Protein AF-A0A078AK17-F1 (afdb_monomer_lite)

Secondary structure (DSSP, 8-state):
---------------------------PPPP----S----------------------------PPPP--------B-TTSPBP-------PPPTTEEEEETTTEEEEETT-----------------------HHHHHHHHHHHHHHHHHHHHHHHHHHHHHHHHHHHHHHHHHHTT------TT-SSEEEEEEEEE-TTT--EEEEEEEEEETBEEETTT--EES---TTEEEEEEE-GGG-EEEEEEEEPPTTEEEEEETTEEEEE-TTEEEETTTTEEEEP-SEEEEEEEE------TT----SSSSS-BSSHHHHHHHHHHHHTTSSEEEEEEEE-TTS-EE--S--TT----SEE-TT-TTEEEEEEETTS--EEEE--TT-------SSEEEE-SEEEE-------GGG-

Sequence (417 aa):
MNQQEQYFQLEDTWIGYYWEMSQQKINRYRWEINLQHSRICIEKKNQVKSMSTSTLNEMIVSNATPVFFQKKIECEKCENGLFLLKENHTLDCGILCTNCDSDLGCQSCYGEASNNGWSANPNLNVQNVRPPIQLTAFNVMIQLIKNLLQLEIQTILATLNRIFAQKQDQSISVILASMECEQKNGAQIKTLRCSFEIDQQSLTITQKNITSCLGGFVNLITGNCVSNCGIGKFGNITLGFNGMIEQTLCLDCDSTCFECSSKYQCLSCKRGFYLDLQTKTCKQKMGQLETTIYVKSMEYNSQYNADGSREYPFGSIIDALTNSYEIGSPFESATVTILLFSDQDHSMLRYDTNQGLFVNKDKNAQSTKIIIDTVNSVSVKVYYKMRDKFQFQVGAGLTIRNIQFDAVDSILDIRDV

InterPro domains:
  IPR009030 Growth factor receptor cysteine-rich domain superfamily [SSF57184] (207-284)

Structure (mmCIF, N/CA/C/O backbone):
data_AF-A0A078AK17-F1
#
_entry.id   AF-A0A078AK17-F1
#
loop_
_atom_site.group_PDB
_atom_site.id
_atom_site.type_symbol
_atom_site.label_atom_id
_atom_site.label_alt_id
_atom_site.label_comp_id
_atom_site.label_asym_id
_atom_site.label_entity_id
_atom_site.label_seq_id
_atom_site.pdbx_PDB_ins_code
_atom_site.Cartn_x
_atom_site.Cartn_y
_atom_site.Cartn_z
_atom_site.occupancy
_atom_site.B_iso_or_equiv
_atom_site.auth_seq_id
_atom_site.auth_comp_id
_atom_site.auth_asym_id
_atom_site.auth_atom_id
_atom_site.pdbx_PDB_model_num
ATOM 1 N N . MET A 1 1 ? 9.007 -41.292 -27.975 1.00 34.34 1 MET A N 1
ATOM 2 C CA . MET A 1 1 ? 10.229 -40.706 -27.384 1.00 34.34 1 MET A CA 1
ATOM 3 C C . MET A 1 1 ? 9.796 -39.902 -26.180 1.00 34.34 1 MET A C 1
ATOM 5 O O . MET A 1 1 ? 8.949 -39.036 -26.340 1.00 34.34 1 MET A O 1
ATOM 9 N N . ASN A 1 2 ? 10.305 -40.242 -24.999 1.00 28.77 2 ASN A N 1
ATOM 10 C CA . ASN A 1 2 ? 9.945 -39.560 -23.758 1.00 28.77 2 ASN A CA 1
ATOM 11 C C . ASN A 1 2 ? 10.768 -38.275 -23.631 1.00 28.77 2 ASN A C 1
ATOM 13 O O . ASN A 1 2 ? 11.970 -38.308 -23.891 1.00 28.77 2 ASN A O 1
ATOM 17 N N . GLN A 1 3 ? 10.158 -37.196 -23.150 1.00 28.72 3 GLN A N 1
ATOM 18 C CA . GLN A 1 3 ? 10.876 -36.153 -22.421 1.00 28.72 3 GLN A CA 1
ATOM 19 C C . GLN A 1 3 ? 10.149 -35.916 -21.100 1.00 28.72 3 GLN A C 1
ATOM 21 O O . GLN A 1 3 ? 8.922 -35.960 -21.039 1.00 28.72 3 GLN A O 1
ATOM 26 N N . GLN A 1 4 ? 10.935 -35.817 -20.033 1.00 25.47 4 GLN A N 1
ATOM 27 C CA . GLN A 1 4 ? 10.471 -35.852 -18.652 1.00 25.47 4 GLN A CA 1
ATOM 28 C C . GLN A 1 4 ? 10.260 -34.428 -18.143 1.00 25.47 4 GLN A C 1
ATOM 30 O O . GLN A 1 4 ? 11.149 -33.591 -18.280 1.00 25.47 4 GLN A O 1
ATOM 35 N N . GLU A 1 5 ? 9.133 -34.181 -17.483 1.00 24.86 5 GLU A N 1
ATOM 36 C CA . GLU A 1 5 ? 8.985 -33.018 -16.612 1.00 24.86 5 GLU A CA 1
ATOM 37 C C . GLU A 1 5 ? 9.694 -33.317 -15.283 1.00 24.86 5 GLU A C 1
ATOM 39 O O . GLU A 1 5 ? 9.343 -34.265 -14.578 1.00 24.86 5 GLU A O 1
ATOM 44 N N . GLN A 1 6 ? 10.719 -32.531 -14.942 1.00 24.41 6 GLN A N 1
ATOM 45 C CA . GLN A 1 6 ? 11.354 -32.579 -13.625 1.00 24.41 6 GLN A CA 1
ATOM 46 C C . GLN A 1 6 ? 10.729 -31.523 -12.712 1.00 24.41 6 GLN A C 1
ATOM 48 O O . GLN A 1 6 ? 10.975 -30.328 -12.862 1.00 24.41 6 GLN A O 1
ATOM 53 N N . TYR A 1 7 ? 9.957 -31.981 -11.730 1.00 24.58 7 TYR A N 1
ATOM 54 C CA . TYR A 1 7 ? 9.531 -31.161 -10.601 1.00 24.58 7 TYR A CA 1
ATOM 55 C C . TYR A 1 7 ? 10.647 -31.105 -9.553 1.00 24.58 7 TYR A C 1
ATOM 57 O O . TYR A 1 7 ? 11.047 -32.139 -9.020 1.00 24.58 7 TYR A O 1
ATOM 65 N N . PHE A 1 8 ? 11.107 -29.901 -9.211 1.00 24.61 8 PHE A N 1
ATOM 66 C CA . PHE A 1 8 ? 11.890 -29.677 -7.996 1.00 24.61 8 PHE A CA 1
ATOM 67 C C . PHE A 1 8 ? 10.944 -29.358 -6.835 1.00 24.61 8 PHE A C 1
ATOM 69 O O . PHE A 1 8 ? 10.380 -28.267 -6.763 1.00 24.61 8 PHE A O 1
ATOM 76 N N . GLN A 1 9 ? 10.790 -30.310 -5.915 1.00 23.38 9 GLN A N 1
ATOM 77 C CA . GLN A 1 9 ? 10.340 -30.017 -4.557 1.00 23.38 9 GLN A CA 1
ATOM 78 C C . GLN A 1 9 ? 11.553 -29.588 -3.726 1.00 23.38 9 GLN A C 1
ATOM 80 O O . GLN A 1 9 ? 12.602 -30.226 -3.786 1.00 23.38 9 GLN A O 1
ATOM 85 N N . LEU A 1 10 ? 11.391 -28.531 -2.934 1.00 26.47 10 LEU A N 1
ATOM 86 C CA . LEU A 1 10 ? 12.276 -28.215 -1.819 1.00 26.47 10 LEU A CA 1
ATOM 87 C C . LEU A 1 10 ? 11.423 -28.200 -0.553 1.00 26.47 10 LEU A C 1
ATOM 89 O O . LEU A 1 10 ? 10.667 -27.261 -0.305 1.00 26.47 10 LEU A O 1
ATOM 93 N N . GLU A 1 11 ? 11.523 -29.286 0.205 1.00 25.83 11 GLU A N 1
ATOM 94 C CA . GLU A 1 11 ? 11.205 -29.281 1.628 1.00 25.83 11 GLU A CA 1
ATOM 95 C C . GLU A 1 11 ? 12.325 -28.530 2.354 1.00 25.83 11 GLU A C 1
ATOM 97 O O . GLU A 1 11 ? 13.493 -28.741 2.040 1.00 25.83 11 GLU A O 1
ATOM 102 N N . ASP A 1 12 ? 11.987 -27.693 3.334 1.00 26.39 12 ASP A N 1
ATOM 103 C CA . ASP A 1 12 ? 12.843 -27.527 4.510 1.00 26.39 12 ASP A CA 1
ATOM 104 C C . ASP A 1 12 ? 12.063 -26.930 5.688 1.00 26.39 12 ASP A C 1
ATOM 106 O O . ASP A 1 12 ? 11.043 -26.254 5.517 1.00 26.39 12 ASP A O 1
ATOM 110 N N . THR A 1 13 ? 12.506 -27.251 6.906 1.00 24.52 13 THR A N 1
ATOM 111 C CA . THR A 1 13 ? 11.608 -27.313 8.071 1.00 24.52 13 THR A CA 1
ATOM 112 C C . THR A 1 13 ? 12.261 -26.821 9.366 1.00 24.52 13 THR A C 1
ATOM 114 O O . THR A 1 13 ? 13.329 -27.304 9.727 1.00 24.52 13 THR A O 1
ATOM 117 N N . TRP A 1 14 ? 11.542 -25.978 10.131 1.00 22.70 14 TRP A N 1
ATOM 118 C CA . TRP A 1 14 ? 11.872 -25.516 11.503 1.00 22.70 14 TRP A CA 1
ATOM 119 C C . TRP A 1 14 ? 13.162 -24.649 11.592 1.00 22.70 14 TRP A C 1
ATOM 121 O O . TRP A 1 14 ? 13.979 -24.629 10.686 1.00 22.70 14 TRP A O 1
ATOM 131 N N . ILE A 1 15 ? 13.383 -23.761 12.572 1.00 24.19 15 ILE A N 1
ATOM 132 C CA . ILE A 1 15 ? 13.241 -23.863 14.035 1.00 24.19 15 ILE A CA 1
ATOM 133 C C . ILE A 1 15 ? 12.663 -22.564 14.625 1.00 24.19 15 ILE A C 1
ATOM 135 O O . ILE A 1 15 ? 13.099 -21.466 14.285 1.00 24.19 15 ILE A O 1
ATOM 139 N N . GLY A 1 16 ? 11.725 -22.693 15.569 1.00 22.72 16 GLY A N 1
ATOM 140 C CA . GLY A 1 16 ? 11.278 -21.595 16.432 1.00 22.72 16 GLY A CA 1
ATOM 141 C C . GLY A 1 16 ? 11.888 -21.702 17.831 1.00 22.72 16 GLY A C 1
ATOM 142 O O . GLY A 1 16 ? 11.914 -22.787 18.407 1.00 22.72 16 GLY A O 1
ATOM 143 N N . TYR A 1 17 ? 12.343 -20.582 18.398 1.00 23.25 17 TYR A N 1
ATOM 144 C CA . TYR A 1 17 ? 12.829 -20.529 19.779 1.00 23.25 17 TYR A CA 1
ATOM 145 C C . TYR A 1 17 ? 11.695 -20.173 20.746 1.00 23.25 17 TYR A C 1
ATOM 147 O O . TYR A 1 17 ? 11.261 -19.024 20.819 1.00 23.25 17 TYR A O 1
ATOM 155 N N . TYR A 1 18 ? 11.246 -21.162 21.518 1.00 22.55 18 TYR A N 1
ATOM 156 C CA . TYR A 1 18 ? 10.444 -20.943 22.722 1.00 22.55 18 TYR A CA 1
ATOM 157 C C . TYR A 1 18 ? 11.348 -20.452 23.863 1.00 22.55 18 TYR A C 1
ATOM 159 O O . TYR A 1 18 ? 12.410 -21.025 24.098 1.00 22.55 18 TYR A O 1
ATOM 167 N N . TRP A 1 19 ? 10.896 -19.445 24.613 1.00 23.58 19 TRP A N 1
ATOM 168 C CA . TRP A 1 19 ? 11.404 -19.165 25.958 1.00 23.58 19 TRP A CA 1
ATOM 169 C C . TRP A 1 19 ? 10.311 -19.480 26.971 1.00 23.58 19 TRP A C 1
ATOM 171 O O . TRP A 1 19 ? 9.315 -18.767 27.085 1.00 23.58 19 TRP A O 1
ATOM 181 N N . GLU A 1 20 ? 10.512 -20.569 27.702 1.00 22.84 20 GLU A N 1
ATOM 182 C CA . GLU A 1 20 ? 9.657 -21.002 28.795 1.00 22.84 20 GLU A CA 1
ATOM 183 C C . GLU A 1 20 ? 10.353 -20.655 30.117 1.00 22.84 20 GLU A C 1
ATOM 185 O O . GLU A 1 20 ? 11.423 -21.176 30.422 1.00 22.84 20 GLU A O 1
ATOM 190 N N . MET A 1 21 ? 9.760 -19.764 30.916 1.00 22.67 21 MET A N 1
ATOM 191 C CA . MET A 1 21 ? 10.141 -19.602 32.320 1.00 22.67 21 MET A CA 1
ATOM 192 C C . MET A 1 21 ? 8.908 -19.695 33.209 1.00 22.67 21 MET A C 1
ATOM 194 O O . MET A 1 21 ? 8.064 -18.802 33.272 1.00 22.67 21 MET A O 1
ATOM 198 N N . SER A 1 22 ? 8.833 -20.825 33.902 1.00 24.83 22 SER A N 1
ATOM 199 C CA . SER A 1 22 ? 7.867 -21.090 34.955 1.00 24.83 22 SER A CA 1
ATOM 200 C C . SER A 1 22 ? 8.220 -20.323 36.234 1.00 24.83 22 SER A C 1
ATOM 202 O O . SER A 1 22 ? 9.388 -20.178 36.582 1.00 24.83 22 SER A O 1
ATOM 204 N N . GLN A 1 23 ? 7.200 -19.870 36.965 1.00 25.89 23 GLN A N 1
ATOM 205 C CA . GLN A 1 23 ? 6.858 -20.379 38.305 1.00 25.89 23 GLN A CA 1
ATOM 206 C C . GLN A 1 23 ? 5.798 -19.474 38.948 1.00 25.89 23 GLN A C 1
ATOM 208 O O . GLN A 1 23 ? 6.030 -18.302 39.242 1.00 25.89 23 GLN A O 1
ATOM 213 N N . GLN A 1 24 ? 4.617 -20.037 39.200 1.00 27.12 24 GLN A N 1
ATOM 214 C CA . GLN A 1 24 ? 3.561 -19.374 39.961 1.00 27.12 24 GLN A CA 1
ATOM 215 C C . GLN A 1 24 ? 3.807 -19.546 41.467 1.00 27.12 24 GLN A C 1
ATOM 217 O O . GLN A 1 24 ? 3.928 -20.668 41.951 1.00 27.12 24 GLN A O 1
ATOM 222 N N . LYS A 1 25 ? 3.745 -18.455 42.240 1.00 24.55 25 LYS A N 1
ATOM 223 C CA . LYS A 1 25 ? 3.428 -18.521 43.677 1.00 24.55 25 LYS A CA 1
ATOM 224 C C . LYS A 1 25 ? 1.975 -18.103 43.886 1.00 24.55 25 LYS A C 1
ATOM 226 O O . LYS A 1 25 ? 1.671 -16.916 43.959 1.00 24.55 25 LYS A O 1
ATOM 231 N N . ILE A 1 26 ? 1.078 -19.085 43.978 1.00 25.86 26 ILE A N 1
ATOM 232 C CA . ILE A 1 26 ? -0.323 -18.863 44.358 1.00 25.86 26 ILE A CA 1
ATOM 233 C C . ILE A 1 26 ? -0.434 -18.991 45.879 1.00 25.86 26 ILE A C 1
ATOM 235 O O . ILE A 1 26 ? -0.470 -20.097 46.415 1.00 25.86 26 ILE A O 1
ATOM 239 N N . ASN A 1 27 ? -0.546 -17.859 46.573 1.00 25.12 27 ASN A N 1
ATOM 240 C CA . ASN A 1 27 ? -1.039 -17.849 47.948 1.00 25.12 27 ASN A CA 1
ATOM 241 C C . ASN A 1 27 ? -2.573 -17.893 47.912 1.00 25.12 27 ASN A C 1
ATOM 243 O O . ASN A 1 27 ? -3.215 -16.921 47.515 1.00 25.12 27 ASN A O 1
ATOM 247 N N . ARG A 1 28 ? -3.174 -19.009 48.341 1.00 25.80 28 ARG A N 1
ATOM 248 C CA . ARG A 1 28 ? -4.611 -19.053 48.653 1.00 25.80 28 ARG A CA 1
ATOM 249 C C . ARG A 1 28 ? -4.857 -18.309 49.965 1.00 25.80 28 ARG A C 1
ATOM 251 O O . ARG A 1 28 ? -4.347 -18.734 50.997 1.00 25.80 28 ARG A O 1
ATOM 258 N N . TYR A 1 29 ? -5.700 -17.282 49.939 1.00 25.91 29 TYR A N 1
ATOM 259 C CA . TYR A 1 29 ? -6.293 -16.715 51.150 1.00 25.91 29 TYR A CA 1
ATOM 260 C C . TYR A 1 29 ? -7.722 -17.236 51.310 1.00 25.91 29 TYR A C 1
ATOM 262 O O . TYR A 1 29 ? -8.535 -17.149 50.390 1.00 25.91 29 TYR A O 1
ATOM 270 N N . ARG A 1 30 ? -8.009 -17.805 52.483 1.00 23.95 30 ARG A N 1
ATOM 271 C CA . ARG A 1 30 ? -9.352 -18.184 52.932 1.00 23.95 30 ARG A CA 1
ATOM 272 C C . ARG A 1 30 ? -9.863 -17.048 53.810 1.00 23.95 30 ARG A C 1
ATOM 274 O O . ARG A 1 30 ? -9.184 -16.685 54.766 1.00 23.95 30 ARG A O 1
ATOM 281 N N . TRP A 1 31 ? -11.033 -16.508 53.494 1.00 25.98 31 TRP A N 1
ATOM 282 C CA . TRP A 1 31 ? -11.690 -15.494 54.316 1.00 25.98 31 TRP A CA 1
ATOM 283 C C . TRP A 1 31 ? -12.760 -16.165 55.176 1.00 25.98 31 TRP A C 1
ATOM 285 O O . TRP A 1 31 ? -13.659 -16.813 54.646 1.00 25.98 31 TRP A O 1
ATOM 295 N N . GLU A 1 32 ? -12.672 -15.992 56.492 1.00 22.86 32 GLU A N 1
ATOM 296 C CA . GLU A 1 32 ? -13.786 -16.208 57.415 1.00 22.86 32 GLU A CA 1
ATOM 297 C C . GLU A 1 32 ? -14.160 -14.844 57.995 1.00 22.86 32 GLU A C 1
ATOM 299 O O . GLU A 1 32 ? -13.328 -14.158 58.588 1.00 22.86 32 GLU A O 1
ATOM 304 N N . ILE A 1 33 ? -15.404 -14.421 57.768 1.00 26.22 33 ILE A N 1
ATOM 305 C CA . ILE A 1 33 ? -15.936 -13.162 58.287 1.00 26.22 33 ILE A CA 1
ATOM 306 C C . ILE A 1 33 ? -16.627 -13.470 59.613 1.00 26.22 33 ILE A C 1
ATOM 308 O O . ILE A 1 33 ? -17.646 -14.158 59.631 1.00 26.22 33 ILE A O 1
ATOM 312 N N . ASN A 1 34 ? -16.096 -12.935 60.712 1.00 23.84 34 ASN A N 1
ATOM 313 C CA . ASN A 1 34 ? -16.763 -12.951 62.009 1.00 23.84 34 ASN A CA 1
ATOM 314 C C . ASN A 1 34 ? -17.227 -11.527 62.354 1.00 23.84 34 ASN A C 1
ATOM 316 O O . ASN A 1 34 ? -16.417 -10.612 62.497 1.00 23.84 34 ASN A O 1
ATOM 320 N N . LEU A 1 35 ? -18.544 -11.328 62.418 1.00 33.50 35 LEU A N 1
ATOM 321 C CA . LEU A 1 35 ? -19.185 -10.020 62.553 1.00 33.50 35 LEU A CA 1
ATOM 322 C C . LEU A 1 35 ? -19.382 -9.628 64.025 1.00 33.50 35 LEU A C 1
ATOM 324 O O . LEU A 1 35 ? -20.496 -9.736 64.526 1.00 33.50 35 LEU A O 1
ATOM 328 N N . GLN A 1 36 ? -18.347 -9.088 64.681 1.00 30.34 36 GLN A N 1
ATOM 329 C CA . GLN A 1 36 ? -18.508 -8.070 65.737 1.00 30.34 36 GLN A CA 1
ATOM 330 C C . GLN A 1 36 ? -17.294 -7.121 65.800 1.00 30.34 36 GLN A C 1
ATOM 332 O O . GLN A 1 36 ? -16.156 -7.568 65.887 1.00 30.34 36 GLN A O 1
ATOM 337 N N . HIS A 1 37 ? -17.578 -5.811 65.845 1.00 29.91 37 HIS A N 1
ATOM 338 C CA . HIS A 1 37 ? -16.652 -4.661 65.915 1.00 29.91 37 HIS A CA 1
ATOM 339 C C . HIS A 1 37 ? -15.850 -4.323 64.642 1.00 29.91 37 HIS A C 1
ATOM 341 O O . HIS A 1 37 ? -14.843 -4.939 64.304 1.00 29.91 37 HIS A O 1
ATOM 347 N N . SER A 1 38 ? -16.257 -3.236 63.984 1.00 25.52 38 SER A N 1
ATOM 348 C CA . SER A 1 38 ? -15.608 -2.688 62.790 1.00 25.52 38 SER A CA 1
ATOM 349 C C . SER A 1 38 ? -14.322 -1.921 63.127 1.00 25.52 38 SER A C 1
ATOM 351 O O . SER A 1 38 ? -14.371 -0.838 63.710 1.00 25.52 38 SER A O 1
ATOM 353 N N . ARG A 1 39 ? -13.167 -2.428 62.685 1.00 27.91 39 ARG A N 1
ATOM 354 C CA . ARG A 1 39 ? -11.928 -1.650 62.506 1.00 27.91 39 ARG A CA 1
ATOM 355 C C . ARG A 1 39 ? -11.326 -2.005 61.151 1.00 27.91 39 ARG A C 1
ATOM 357 O O . ARG A 1 39 ? -11.195 -3.183 60.838 1.00 27.91 39 ARG A O 1
ATOM 364 N N . ILE A 1 40 ? -10.956 -0.999 60.361 1.00 28.94 40 ILE A N 1
ATOM 365 C CA . ILE A 1 40 ? -10.298 -1.185 59.062 1.00 28.94 40 ILE A CA 1
ATOM 366 C C . ILE A 1 40 ? -8.877 -0.634 59.172 1.00 28.94 40 ILE A C 1
ATOM 368 O O . ILE A 1 40 ? -8.684 0.537 59.489 1.00 28.94 40 ILE A O 1
ATOM 372 N N . CYS A 1 41 ? -7.887 -1.479 58.896 1.00 27.42 41 CYS A N 1
ATOM 373 C CA . CYS A 1 41 ? -6.487 -1.087 58.764 1.00 27.42 41 CYS A CA 1
ATOM 374 C C . CYS A 1 41 ? -6.074 -1.233 57.296 1.00 27.42 41 CYS A C 1
ATOM 376 O O . CYS A 1 41 ? -6.401 -2.235 56.665 1.00 27.42 41 CYS A O 1
ATOM 378 N N . ILE A 1 42 ? -5.356 -0.244 56.757 1.00 29.75 42 ILE A N 1
ATOM 379 C CA . ILE A 1 42 ? -4.884 -0.241 55.366 1.00 29.75 42 ILE A CA 1
ATOM 380 C C . ILE A 1 42 ? -3.359 -0.128 55.368 1.00 29.75 42 ILE A C 1
ATOM 382 O O . ILE A 1 42 ? -2.796 0.800 55.945 1.00 29.75 42 ILE A O 1
ATOM 386 N N . GLU A 1 43 ? -2.692 -1.071 54.705 1.00 24.47 43 GLU A N 1
ATOM 387 C CA . GLU A 1 43 ? -1.242 -1.066 54.517 1.00 24.47 43 GLU A CA 1
ATOM 388 C C . GLU A 1 43 ? -0.869 -0.170 53.322 1.00 24.47 43 GLU A C 1
ATOM 390 O O . GLU A 1 43 ? -1.341 -0.370 52.201 1.00 24.47 43 GLU A O 1
ATOM 395 N N . LYS A 1 44 ? -0.018 0.839 53.541 1.00 29.36 44 LYS A N 1
ATOM 396 C CA . LYS A 1 44 ? 0.366 1.804 52.500 1.00 29.36 44 LYS A CA 1
ATOM 397 C C . LYS A 1 44 ? 1.663 1.376 51.810 1.00 29.36 44 LYS A C 1
ATOM 399 O O . LYS A 1 44 ? 2.743 1.534 52.373 1.00 29.36 44 LYS A O 1
ATOM 404 N N . LYS A 1 45 ? 1.580 0.904 50.561 1.00 27.61 45 LYS A N 1
ATOM 405 C CA . LYS A 1 45 ? 2.767 0.728 49.704 1.00 27.61 45 LYS A CA 1
ATOM 406 C C . LYS A 1 45 ? 3.189 2.050 49.060 1.00 27.61 45 LYS A C 1
ATOM 408 O O . LYS A 1 45 ? 2.364 2.848 48.623 1.00 27.61 45 LYS A O 1
ATOM 413 N N . ASN A 1 46 ? 4.499 2.281 49.037 1.00 29.09 46 ASN A N 1
ATOM 414 C CA . ASN A 1 46 ? 5.106 3.532 48.592 1.00 29.09 46 ASN A CA 1
ATOM 415 C C . ASN A 1 46 ? 5.025 3.714 47.071 1.00 29.09 46 ASN A C 1
ATOM 417 O O . ASN A 1 46 ? 5.622 2.927 46.344 1.00 29.09 46 ASN A O 1
ATOM 421 N N . GLN A 1 47 ? 4.398 4.805 46.623 1.00 27.11 47 GLN A N 1
ATOM 422 C CA . GLN A 1 47 ? 4.976 5.812 45.714 1.00 27.11 47 GLN A CA 1
ATOM 423 C C . GLN A 1 47 ? 3.928 6.896 45.414 1.00 27.11 47 GLN A C 1
ATOM 425 O O . GLN A 1 47 ? 2.835 6.593 44.951 1.00 27.11 47 GLN A O 1
ATOM 430 N N . VAL A 1 48 ? 4.272 8.167 45.643 1.00 24.28 48 VAL A N 1
ATOM 431 C CA . VAL A 1 48 ? 3.501 9.319 45.148 1.00 24.28 48 VAL A CA 1
ATOM 432 C C . VAL A 1 48 ? 4.482 10.326 44.560 1.00 24.28 48 VAL A C 1
ATOM 434 O O . VAL A 1 48 ? 5.252 10.946 45.291 1.00 24.28 48 VAL A O 1
ATOM 437 N N . LYS A 1 49 ? 4.437 10.503 43.236 1.00 26.88 49 LYS A N 1
ATOM 438 C CA . LYS A 1 49 ? 4.775 11.788 42.613 1.00 26.88 49 LYS A CA 1
ATOM 439 C C . LYS A 1 49 ? 3.516 12.656 42.633 1.00 26.88 49 LYS A C 1
ATOM 441 O O . LYS A 1 49 ? 2.408 12.146 42.500 1.00 26.88 49 LYS A O 1
ATOM 446 N N . SER A 1 50 ? 3.703 13.954 42.829 1.00 27.31 50 SER A N 1
ATOM 447 C CA . SER A 1 50 ? 2.641 14.960 42.891 1.00 27.31 50 SER A CA 1
ATOM 448 C C . SER A 1 50 ? 1.763 14.988 41.637 1.00 27.31 50 SER A C 1
ATOM 450 O O . SER A 1 50 ? 2.296 15.007 40.528 1.00 27.31 50 SER A O 1
ATOM 452 N N . MET A 1 51 ? 0.448 15.144 41.809 1.00 22.92 51 MET A N 1
ATOM 453 C CA . MET A 1 51 ? -0.423 15.687 40.763 1.00 22.92 51 MET A CA 1
ATOM 454 C C . MET A 1 51 ? -1.505 16.589 41.368 1.00 22.92 51 MET A C 1
ATOM 456 O O . MET A 1 51 ? -1.944 16.380 42.498 1.00 22.92 51 MET A O 1
ATOM 460 N N . SER A 1 52 ? -1.851 17.643 40.633 1.00 25.59 52 SER A N 1
ATOM 461 C CA . SER A 1 52 ? -2.657 18.785 41.077 1.00 25.59 52 SER A CA 1
ATOM 462 C C . SER A 1 52 ? -4.164 18.538 41.027 1.00 25.59 52 SER A C 1
ATOM 464 O O . SER A 1 52 ? -4.660 17.830 40.155 1.00 25.59 52 SER A O 1
ATOM 466 N N . THR A 1 53 ? -4.904 19.208 41.910 1.00 25.64 53 THR A N 1
ATOM 467 C CA . THR A 1 53 ? -6.372 19.200 41.949 1.00 25.64 53 THR A CA 1
ATOM 468 C C . THR A 1 53 ? -6.999 20.196 40.969 1.00 25.64 53 THR A C 1
ATOM 470 O O . THR A 1 53 ? -6.947 21.405 41.190 1.00 25.64 53 THR A O 1
ATOM 473 N N . SER A 1 54 ? -7.678 19.674 39.953 1.00 26.95 54 SER A N 1
ATOM 474 C CA . SER A 1 54 ? -8.763 20.313 39.192 1.00 26.95 54 SER A CA 1
ATOM 475 C C . SER A 1 54 ? -9.633 19.170 38.629 1.00 26.95 54 SER A C 1
ATOM 477 O O . SER A 1 54 ? -9.101 18.099 38.357 1.00 26.95 54 SER A O 1
ATOM 479 N N . THR A 1 55 ? -10.956 19.234 38.486 1.00 25.45 55 THR A N 1
ATOM 480 C CA . THR A 1 55 ? -11.942 20.313 38.663 1.00 25.45 55 THR A CA 1
ATOM 481 C C . THR A 1 55 ? -13.268 19.652 39.073 1.00 25.45 55 THR A C 1
ATOM 483 O O . THR A 1 55 ? -13.530 18.532 38.640 1.00 25.45 55 THR A O 1
ATOM 486 N N . LEU A 1 56 ? -14.133 20.316 39.845 1.00 23.88 56 LEU A N 1
ATOM 487 C CA . LEU A 1 56 ? -15.513 19.857 40.059 1.00 23.88 56 LEU A CA 1
ATOM 488 C C . LEU A 1 56 ? -16.425 21.079 40.196 1.00 23.88 56 LEU A C 1
ATOM 490 O O . LEU A 1 56 ? -16.200 21.886 41.093 1.00 23.88 56 LEU A O 1
ATOM 494 N N . ASN A 1 57 ? -17.394 21.242 39.287 1.00 26.55 57 ASN A N 1
ATOM 495 C CA . ASN A 1 57 ? -18.507 22.190 39.419 1.00 26.55 57 ASN A CA 1
ATOM 496 C C . ASN A 1 57 ? -19.603 21.976 38.359 1.00 26.55 57 ASN A C 1
ATOM 498 O O . ASN A 1 57 ? -19.320 21.437 37.295 1.00 26.55 57 ASN A O 1
ATOM 502 N N . GLU A 1 58 ? -20.789 22.514 38.689 1.00 27.42 58 GLU A N 1
ATOM 503 C CA . GLU A 1 58 ? -22.117 22.487 38.028 1.00 27.42 58 GLU A CA 1
ATOM 504 C C . GLU A 1 58 ? -23.037 21.361 38.549 1.00 27.42 58 GLU A C 1
ATOM 506 O O . GLU A 1 58 ? -22.672 20.194 38.496 1.00 27.42 58 GLU A O 1
ATOM 511 N N . MET A 1 59 ? -24.235 21.598 39.112 1.00 23.27 59 MET A N 1
ATOM 512 C CA . MET A 1 59 ? -25.086 22.801 39.323 1.00 23.27 59 MET A CA 1
ATOM 513 C C . MET A 1 59 ? -25.977 22.570 40.598 1.00 23.27 59 MET A C 1
ATOM 515 O O . MET A 1 59 ? -25.967 21.459 41.117 1.00 23.27 59 MET A O 1
ATOM 519 N N . ILE A 1 60 ? -26.759 23.489 41.209 1.00 26.56 60 ILE A N 1
ATOM 520 C CA . ILE A 1 60 ? -27.261 24.828 40.825 1.00 26.56 60 ILE A CA 1
ATOM 521 C C . ILE A 1 60 ? -27.516 25.770 42.051 1.00 26.56 60 ILE A C 1
ATOM 523 O O . ILE A 1 60 ? -27.424 25.369 43.205 1.00 26.56 60 ILE A O 1
ATOM 527 N N . VAL A 1 61 ? -27.857 27.029 41.750 1.00 27.42 61 VAL A N 1
ATOM 528 C CA . VAL A 1 61 ? -28.312 28.198 42.555 1.00 27.42 61 VAL A CA 1
ATOM 529 C C . VAL A 1 61 ? -29.189 27.965 43.817 1.00 27.42 61 VAL A C 1
ATOM 531 O O . VAL A 1 61 ? -30.313 27.491 43.691 1.00 27.42 61 VAL A O 1
ATOM 534 N N . SER A 1 62 ? -28.783 28.535 44.974 1.00 27.33 62 SER A N 1
ATOM 535 C CA . SER A 1 62 ? -29.505 29.653 45.651 1.00 27.33 62 SER A CA 1
ATOM 536 C C . SER A 1 62 ? -28.744 30.261 46.853 1.00 27.33 62 SER A C 1
ATOM 538 O O . SER A 1 62 ? -28.409 29.548 47.792 1.00 27.33 62 SER A O 1
ATOM 540 N N . ASN A 1 63 ? -28.529 31.583 46.827 1.00 33.66 63 ASN A N 1
ATOM 541 C CA . ASN A 1 63 ? -28.081 32.505 47.893 1.00 33.66 63 ASN A CA 1
ATOM 542 C C . ASN A 1 63 ? -27.622 31.941 49.263 1.00 33.66 63 ASN A C 1
ATOM 544 O O . ASN A 1 63 ? -28.404 31.890 50.211 1.00 33.66 63 ASN A O 1
ATOM 548 N N . ALA A 1 64 ? -26.311 31.732 49.418 1.00 31.19 64 ALA A N 1
ATOM 549 C CA . ALA A 1 64 ? -25.599 31.888 50.693 1.00 31.19 64 ALA A CA 1
ATOM 550 C C . ALA A 1 64 ? -24.129 32.274 50.431 1.00 31.19 64 ALA A C 1
ATOM 552 O O . ALA A 1 64 ? -23.517 31.793 49.478 1.00 31.19 64 ALA A O 1
ATOM 553 N N . THR A 1 65 ? -23.554 33.152 51.256 1.00 30.53 65 THR A N 1
ATOM 554 C CA . THR A 1 65 ? -22.133 33.539 51.178 1.00 30.53 65 THR A CA 1
ATOM 555 C C . THR A 1 65 ? -21.219 32.379 51.597 1.00 30.53 65 THR A C 1
ATOM 557 O O . THR A 1 65 ? -21.456 31.807 52.664 1.00 30.53 65 THR A O 1
ATOM 560 N N . PRO A 1 66 ? -20.158 32.041 50.839 1.00 28.75 66 PRO A N 1
ATOM 561 C CA . PRO A 1 66 ? -19.278 30.931 51.191 1.00 28.75 66 PRO A CA 1
ATOM 562 C C . PRO A 1 66 ? -18.342 31.299 52.351 1.00 28.75 66 PRO A C 1
ATOM 564 O O . PRO A 1 66 ? -17.498 32.186 52.229 1.00 28.75 66 PRO A O 1
ATOM 567 N N . VAL A 1 67 ? -18.451 30.569 53.463 1.00 28.94 67 VAL A N 1
ATOM 568 C CA . VAL A 1 67 ? -17.430 30.550 54.521 1.00 28.94 67 VAL A CA 1
ATOM 569 C C . VAL A 1 67 ? -16.390 29.490 54.156 1.00 28.94 67 VAL A C 1
ATOM 571 O O . VAL A 1 67 ? -16.720 28.315 53.997 1.00 28.94 67 VAL A O 1
ATOM 574 N N . PHE A 1 68 ? -15.130 29.898 54.007 1.00 27.06 68 PHE A N 1
ATOM 575 C CA . PHE A 1 68 ? -14.028 28.980 53.720 1.00 27.06 68 PHE A CA 1
ATOM 576 C C . PHE A 1 68 ? -13.568 28.264 54.996 1.00 27.06 68 PHE A C 1
ATOM 578 O O . PHE A 1 68 ? -13.072 28.905 55.918 1.00 27.06 68 PHE A O 1
ATOM 585 N N . PHE A 1 69 ? -13.628 26.931 55.005 1.00 27.14 69 PHE A N 1
ATOM 586 C CA . PHE A 1 69 ? -12.967 26.099 56.014 1.00 27.14 69 PHE A CA 1
ATOM 587 C C . PHE A 1 69 ? -11.811 25.315 55.380 1.00 27.14 69 PHE A C 1
ATOM 589 O O . PHE A 1 69 ? -12.028 24.367 54.627 1.00 27.14 69 PHE A O 1
ATOM 596 N N . GLN A 1 70 ? -10.568 25.677 55.711 1.00 28.19 70 GLN A N 1
ATOM 597 C CA . GLN A 1 70 ? -9.406 24.816 55.467 1.00 28.19 70 GLN A CA 1
ATOM 598 C C . GLN A 1 70 ? -9.212 23.879 56.664 1.00 28.19 70 GLN A C 1
ATOM 600 O O . GLN A 1 70 ? -8.767 24.304 57.729 1.00 28.19 70 GLN A O 1
ATOM 605 N N . LYS A 1 71 ? -9.521 22.589 56.495 1.00 30.05 71 LYS A N 1
ATOM 606 C CA . LYS A 1 71 ? -9.283 21.570 57.528 1.00 30.05 71 LYS A CA 1
ATOM 607 C C . LYS A 1 71 ? -7.824 21.100 57.454 1.00 30.05 71 LYS A C 1
ATOM 609 O O . LYS A 1 71 ? -7.465 20.322 56.572 1.00 30.05 71 LYS A O 1
ATOM 614 N N . LYS A 1 72 ? -6.972 21.590 58.359 1.00 28.69 72 LYS A N 1
ATOM 615 C CA . LYS A 1 72 ? -5.578 21.134 58.489 1.00 28.69 72 LYS A CA 1
ATOM 616 C C . LYS A 1 72 ? -5.563 19.755 59.157 1.00 28.69 72 LYS A C 1
ATOM 618 O O . LYS A 1 72 ? -6.094 19.603 60.252 1.00 28.69 72 LYS A O 1
ATOM 623 N N . ILE A 1 73 ? -4.971 18.760 58.499 1.00 31.88 73 ILE A N 1
ATOM 624 C CA . ILE A 1 73 ? -4.756 17.422 59.065 1.00 31.88 73 ILE A CA 1
ATOM 625 C C . ILE A 1 73 ? -3.284 17.326 59.456 1.00 31.88 73 ILE A C 1
ATOM 627 O O . ILE A 1 73 ? -2.412 17.431 58.594 1.00 31.88 73 ILE A O 1
ATOM 631 N N . GLU A 1 74 ? -3.012 17.128 60.742 1.00 32.78 74 GLU A N 1
ATOM 632 C CA . GLU A 1 74 ? -1.668 16.866 61.258 1.00 32.78 74 GLU A CA 1
ATOM 633 C C . GLU A 1 74 ? -1.564 15.408 61.712 1.00 32.78 74 GLU A C 1
ATOM 635 O O . GLU A 1 74 ? -2.513 14.840 62.250 1.00 32.78 74 GLU A O 1
ATOM 640 N N . CYS A 1 75 ? -0.411 14.790 61.456 1.00 32.47 75 CYS A N 1
ATOM 641 C CA . CYS A 1 75 ? -0.144 13.396 61.796 1.00 32.47 75 CYS A CA 1
ATOM 642 C C . CYS A 1 75 ? 0.934 13.329 62.878 1.00 32.47 75 CYS A C 1
ATOM 644 O O . CYS A 1 75 ? 2.095 13.629 62.596 1.00 32.47 75 CYS A O 1
ATOM 646 N N . GLU A 1 76 ? 0.585 12.856 64.073 1.00 41.00 76 GLU A N 1
ATOM 647 C CA . GLU A 1 76 ? 1.586 12.415 65.046 1.00 41.00 76 GLU A CA 1
ATOM 648 C C . GLU A 1 76 ? 2.055 10.986 64.752 1.00 41.00 76 GLU A C 1
ATOM 650 O O . GLU A 1 76 ? 1.319 10.137 64.239 1.00 41.00 76 GLU A O 1
ATOM 655 N N . LYS A 1 77 ? 3.328 10.730 65.060 1.00 33.25 77 LYS A N 1
ATOM 656 C CA . LYS A 1 77 ? 4.010 9.468 64.779 1.00 33.25 77 LYS A CA 1
ATOM 657 C C . LYS A 1 77 ? 4.069 8.624 66.050 1.00 33.25 77 LYS A C 1
ATOM 659 O O . LYS A 1 77 ? 4.803 8.961 66.973 1.00 33.25 77 LYS A O 1
ATOM 664 N N . CYS A 1 78 ? 3.352 7.505 66.076 1.00 43.00 78 CYS A N 1
ATOM 665 C CA . CYS A 1 78 ? 3.470 6.528 67.157 1.00 43.00 78 CYS A CA 1
ATOM 666 C C . CYS A 1 78 ? 4.760 5.695 67.017 1.00 43.00 78 CYS A C 1
ATOM 668 O O . CYS A 1 78 ? 5.261 5.484 65.908 1.00 43.00 78 CYS A O 1
ATOM 670 N N . GLU A 1 79 ? 5.272 5.174 68.136 1.00 38.56 79 GLU A N 1
ATOM 671 C CA . GLU A 1 79 ? 6.597 4.528 68.229 1.00 38.56 79 GLU A CA 1
ATOM 672 C C . GLU A 1 79 ? 6.785 3.311 67.300 1.00 38.56 79 GLU A C 1
ATOM 674 O O . GLU A 1 79 ? 7.903 3.017 66.884 1.00 38.56 79 GLU A O 1
ATOM 679 N N . ASN A 1 80 ? 5.691 2.667 66.876 1.00 36.12 80 ASN A N 1
ATOM 680 C CA . ASN A 1 80 ? 5.707 1.453 66.050 1.00 36.12 80 ASN A CA 1
ATOM 681 C C . ASN A 1 80 ? 5.538 1.706 64.534 1.00 36.12 80 ASN A C 1
ATOM 683 O O . ASN A 1 80 ? 5.239 0.781 63.783 1.00 36.12 80 ASN A O 1
ATOM 687 N N . GLY A 1 81 ? 5.687 2.950 64.060 1.00 43.41 81 GLY A N 1
ATOM 688 C CA . GLY A 1 81 ? 5.715 3.270 62.621 1.00 43.41 81 GLY A CA 1
ATOM 689 C C . GLY A 1 81 ? 4.361 3.259 61.892 1.00 43.41 81 GLY A C 1
ATOM 690 O O . GLY A 1 81 ? 4.325 3.434 60.674 1.00 43.41 81 GLY A O 1
ATOM 691 N N . LEU A 1 82 ? 3.255 3.097 62.620 1.00 34.22 82 LEU A N 1
ATOM 692 C CA . LEU A 1 82 ? 1.889 3.263 62.116 1.00 34.22 82 LEU A CA 1
ATOM 693 C C . LEU A 1 82 ? 1.394 4.700 62.344 1.00 34.22 82 LEU A C 1
ATOM 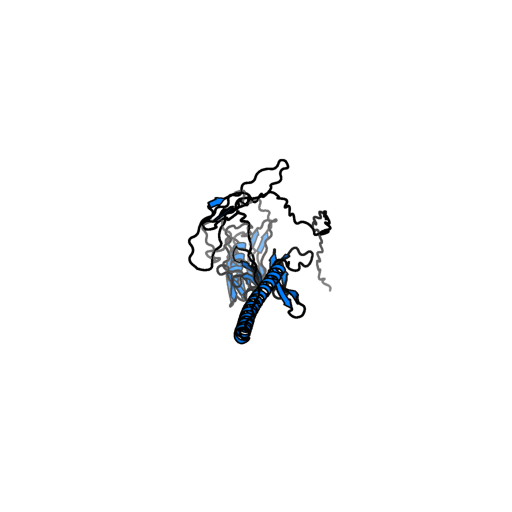695 O O . LEU A 1 82 ? 1.755 5.341 63.331 1.00 34.22 82 LEU A O 1
ATOM 699 N N . PHE A 1 83 ? 0.536 5.184 61.444 1.00 39.84 83 PHE A N 1
ATOM 700 C CA . PHE A 1 83 ? -0.117 6.491 61.550 1.00 39.84 83 PHE A CA 1
ATOM 701 C C . PHE A 1 83 ? -1.555 6.326 62.042 1.00 39.84 83 PHE A C 1
ATOM 703 O O . PHE A 1 83 ? -2.322 5.548 61.472 1.00 39.84 83 PHE A O 1
ATOM 710 N N . LEU A 1 84 ? -1.925 7.083 63.072 1.00 33.31 84 LEU A N 1
ATOM 711 C CA . LEU A 1 84 ? -3.279 7.128 63.615 1.00 33.31 84 LEU A CA 1
ATOM 712 C C . LEU A 1 84 ? -3.991 8.376 63.082 1.00 33.31 84 LEU A C 1
ATOM 714 O O . LEU A 1 84 ? -3.596 9.498 63.386 1.00 33.31 84 LEU A O 1
ATOM 718 N N . LEU A 1 85 ? -5.057 8.185 62.300 1.00 31.33 85 LEU A N 1
ATOM 719 C CA . LEU A 1 85 ? -5.995 9.264 61.988 1.00 31.33 85 LEU A CA 1
ATOM 720 C C . LEU A 1 85 ? -6.851 9.524 63.228 1.00 31.33 85 LEU A C 1
ATOM 722 O O . LEU A 1 85 ? -7.856 8.853 63.456 1.00 31.33 85 LEU A O 1
ATOM 726 N N . LYS A 1 86 ? -6.421 10.484 64.047 1.00 34.53 86 LYS A N 1
ATOM 727 C CA . LYS A 1 86 ? -7.207 10.984 65.171 1.00 34.53 86 LYS A CA 1
ATOM 728 C C . LYS A 1 86 ? -8.106 12.109 64.664 1.00 34.53 86 LYS A C 1
ATOM 730 O O . LYS A 1 86 ? -7.641 13.222 64.432 1.00 34.53 86 LYS A O 1
ATOM 735 N N . GLU A 1 87 ? -9.395 11.831 64.486 1.00 36.59 87 GLU A N 1
ATOM 736 C CA . GLU A 1 87 ? -10.370 12.912 64.358 1.00 36.59 87 GLU A CA 1
ATOM 737 C C . GLU A 1 87 ? -10.528 13.591 65.723 1.00 36.59 87 GLU A C 1
ATOM 739 O O . GLU A 1 87 ? -11.272 13.119 66.581 1.00 36.59 87 GLU A O 1
ATOM 744 N N . ASN A 1 88 ? -9.828 14.708 65.928 1.00 33.44 88 ASN A N 1
ATOM 745 C CA . ASN A 1 88 ? -10.204 15.656 66.971 1.00 33.44 88 ASN A CA 1
ATOM 746 C C . ASN A 1 88 ? -11.529 16.311 66.554 1.00 33.44 88 ASN A C 1
ATOM 748 O O . ASN A 1 88 ? -11.546 17.321 65.849 1.00 33.44 88 ASN A O 1
ATOM 752 N N . HIS A 1 89 ? -12.641 15.723 66.992 1.00 37.44 89 HIS A N 1
ATOM 753 C CA . HIS A 1 89 ? -13.928 16.409 67.054 1.00 37.44 89 HIS A CA 1
ATOM 754 C C . HIS A 1 89 ? -13.916 17.324 68.277 1.00 37.44 89 HIS A C 1
ATOM 756 O O . HIS A 1 89 ? -14.367 16.940 69.350 1.00 37.44 89 HIS A O 1
ATOM 762 N N . THR A 1 90 ? -13.382 18.535 68.126 1.00 39.66 90 THR A N 1
ATOM 763 C CA . THR A 1 90 ? -13.751 19.633 69.026 1.00 39.66 90 THR A CA 1
ATOM 764 C C . THR A 1 90 ? -15.196 20.001 68.715 1.00 39.66 90 THR A C 1
ATOM 766 O O . THR A 1 90 ? -15.477 20.485 67.616 1.00 39.66 90 THR A O 1
ATOM 769 N N . LEU A 1 91 ? -16.109 19.732 69.649 1.00 39.72 91 LEU A N 1
ATOM 770 C CA . LEU A 1 91 ? -17.497 20.176 69.554 1.00 39.72 91 LEU A CA 1
ATOM 771 C C . LEU A 1 91 ? -17.514 21.705 69.629 1.00 39.72 91 LEU A C 1
ATOM 773 O O . LEU A 1 91 ? -17.273 22.281 70.685 1.00 39.72 91 LEU A O 1
ATOM 777 N N . ASP A 1 92 ? -17.752 22.356 68.493 1.00 49.03 92 ASP A N 1
ATOM 778 C CA . ASP A 1 92 ? -17.808 23.814 68.431 1.00 49.03 92 ASP A CA 1
ATOM 779 C C . ASP A 1 92 ? -19.129 24.314 69.034 1.00 49.03 92 ASP A C 1
ATOM 781 O O . ASP A 1 92 ? -20.208 23.780 68.749 1.00 49.03 92 ASP A O 1
ATOM 785 N N . CYS A 1 93 ? -19.058 25.326 69.896 1.00 52.75 93 CYS A N 1
ATOM 786 C CA . CYS A 1 93 ? -20.231 25.827 70.600 1.00 52.75 93 CYS A CA 1
ATOM 787 C C . CYS A 1 93 ? -20.990 26.832 69.732 1.00 52.75 93 CYS A C 1
ATOM 789 O O . CYS A 1 93 ? -20.468 27.876 69.347 1.00 52.75 93 CYS A O 1
ATOM 791 N N . GLY A 1 94 ? -22.259 26.523 69.450 1.00 59.72 94 GLY A N 1
ATOM 792 C CA . GLY A 1 94 ? -23.127 27.373 68.638 1.00 59.72 94 GLY A CA 1
ATOM 793 C C . GLY A 1 94 ? -23.250 28.809 69.169 1.00 59.72 94 GLY A C 1
ATOM 794 O O . GLY A 1 94 ? -23.146 29.061 70.367 1.00 59.72 94 GLY A O 1
ATOM 795 N N . ILE A 1 95 ? -23.549 29.736 68.254 1.00 52.03 95 ILE A N 1
ATOM 796 C CA . ILE A 1 95 ? -23.458 31.212 68.374 1.00 52.03 95 ILE A CA 1
ATOM 797 C C . ILE A 1 95 ? -24.236 31.850 69.560 1.00 52.03 95 ILE A C 1
ATOM 799 O O . ILE A 1 95 ? -24.089 33.041 69.820 1.00 52.03 95 ILE A O 1
ATOM 803 N N . LEU A 1 96 ? -25.037 31.085 70.309 1.00 53.62 96 LEU A N 1
ATOM 804 C CA . LEU A 1 96 ? -25.826 31.546 71.467 1.00 53.62 96 LEU A CA 1
ATOM 805 C C . LEU A 1 96 ? -25.405 30.917 72.811 1.00 53.62 96 LEU A C 1
ATOM 807 O O . LEU A 1 96 ? -26.103 31.086 73.815 1.00 53.62 96 LEU A O 1
ATOM 811 N N . CYS A 1 97 ? -24.279 30.200 72.836 1.00 65.69 97 CYS A N 1
ATOM 812 C CA . CYS A 1 97 ? -23.732 29.597 74.044 1.00 65.69 97 CYS A CA 1
ATOM 813 C C . CYS A 1 97 ? -23.010 30.627 74.926 1.00 65.69 97 CYS A C 1
ATOM 815 O O . CYS A 1 97 ? -22.120 31.330 74.449 1.00 65.69 97 CYS A O 1
ATOM 817 N N . THR A 1 98 ? -23.343 30.695 76.218 1.00 71.69 98 THR A N 1
ATOM 818 C CA . THR A 1 98 ? -22.665 31.581 77.182 1.00 71.69 98 THR A CA 1
ATOM 819 C C . THR A 1 98 ? -21.563 30.899 77.983 1.00 71.69 98 THR A C 1
ATOM 821 O O . THR A 1 98 ? -20.689 31.601 78.489 1.00 71.69 98 THR A O 1
ATOM 824 N N . ASN A 1 99 ? -21.559 29.567 78.087 1.00 70.00 99 ASN A N 1
ATOM 825 C CA . ASN A 1 99 ? -20.462 28.824 78.707 1.00 70.00 99 ASN A CA 1
ATOM 826 C C . ASN A 1 99 ? -20.216 27.496 77.974 1.00 70.00 99 ASN A C 1
ATOM 828 O O . ASN A 1 99 ? -21.111 26.653 77.885 1.00 70.00 99 ASN A O 1
ATOM 832 N N . CYS A 1 100 ? -19.011 27.334 77.429 1.00 62.59 100 CYS A N 1
ATOM 833 C CA . CYS A 1 100 ? -18.637 26.239 76.536 1.00 62.59 100 CYS A CA 1
ATOM 834 C C . CYS A 1 100 ? -17.558 25.364 77.178 1.00 62.59 100 CYS A C 1
ATOM 836 O O . CYS A 1 100 ? -16.531 25.878 77.621 1.00 62.59 100 CYS A O 1
ATOM 838 N N . ASP A 1 101 ? -17.781 24.054 77.186 1.00 80.00 101 ASP A N 1
ATOM 839 C CA . ASP A 1 101 ? -16.838 23.044 77.658 1.00 80.00 101 ASP A CA 1
ATOM 840 C C . ASP A 1 101 ? -16.420 22.152 76.480 1.00 80.00 101 ASP A C 1
ATOM 842 O O . ASP A 1 101 ? -17.257 21.756 75.667 1.00 80.00 101 ASP A O 1
ATOM 846 N N . SER A 1 102 ? -15.124 21.857 76.350 1.00 55.19 102 SER A N 1
ATOM 847 C CA . SER A 1 102 ? -14.583 21.159 75.176 1.00 55.19 102 SER A CA 1
ATOM 848 C C . SER A 1 102 ? -14.984 19.686 75.071 1.00 55.19 102 SER A C 1
ATOM 850 O O . SER A 1 102 ? -14.950 19.143 73.967 1.00 55.19 102 SER A O 1
ATOM 852 N N . ASP A 1 103 ? -15.365 19.059 76.188 1.00 57.62 103 ASP A N 1
ATOM 853 C CA . ASP A 1 103 ? -15.727 17.640 76.256 1.00 57.62 103 ASP A CA 1
ATOM 854 C C . ASP A 1 103 ? -17.251 17.442 76.375 1.00 57.62 103 ASP A C 1
ATOM 856 O O . ASP A 1 103 ? -17.778 16.405 75.965 1.00 57.62 103 ASP A O 1
ATOM 860 N N . LEU A 1 104 ? -17.973 18.435 76.912 1.00 61.91 104 LEU A N 1
ATOM 861 C CA . LEU A 1 104 ? -19.425 18.389 77.152 1.00 61.91 104 LEU A CA 1
ATOM 862 C C . LEU A 1 104 ? -20.258 19.269 76.200 1.00 61.91 104 LEU A C 1
ATOM 864 O O . LEU A 1 104 ? -21.476 19.102 76.127 1.00 61.91 104 LEU A O 1
ATOM 868 N N . GLY A 1 105 ? -19.633 20.192 75.466 1.00 66.50 105 GLY A N 1
ATOM 869 C CA . GLY A 1 105 ? -20.316 21.162 74.613 1.00 66.50 105 GLY A CA 1
ATOM 870 C C . GLY A 1 105 ? -20.915 22.335 75.397 1.00 66.50 105 GLY A C 1
ATOM 871 O O . GLY A 1 105 ? -20.376 22.783 76.411 1.00 66.50 105 GLY A O 1
ATOM 872 N N . CYS A 1 106 ? -22.029 22.881 74.904 1.00 67.38 106 CYS A N 1
ATOM 873 C CA . CYS A 1 106 ? -22.632 24.072 75.498 1.00 67.38 106 CYS A CA 1
ATOM 874 C C . CYS A 1 106 ? -23.379 23.765 76.805 1.00 67.38 106 CYS A C 1
ATOM 876 O O . CYS A 1 106 ? -24.342 23.000 76.801 1.00 67.38 106 CYS A O 1
ATOM 878 N N . GLN A 1 107 ? -22.975 24.406 77.906 1.00 68.81 107 GLN A N 1
ATOM 879 C CA . GLN A 1 107 ? -23.567 24.199 79.235 1.00 68.81 107 GLN A CA 1
ATOM 880 C C . GLN A 1 107 ? -24.664 25.214 79.593 1.00 68.81 107 GLN A C 1
ATOM 882 O O . GLN A 1 107 ? -25.428 24.980 80.529 1.00 68.81 107 GLN A O 1
ATOM 887 N N . SER A 1 108 ? -24.752 26.343 78.884 1.00 64.00 108 SER A N 1
ATOM 888 C CA . SER A 1 108 ? -25.817 27.332 79.075 1.00 64.00 108 SER A CA 1
ATOM 889 C C . SER A 1 108 ? -26.057 28.184 77.827 1.00 64.00 108 SER A C 1
ATOM 891 O O . SER A 1 108 ? -25.122 28.633 77.162 1.00 64.00 108 SER A O 1
ATOM 893 N N . CYS A 1 109 ? -27.336 28.425 77.530 1.00 66.94 109 CYS A N 1
ATOM 894 C CA . CYS A 1 109 ? -27.801 29.232 76.403 1.00 66.94 109 CYS A CA 1
ATOM 895 C C . CYS A 1 109 ? -28.516 30.501 76.890 1.00 66.94 109 CYS A C 1
ATOM 897 O O . CYS A 1 109 ? -29.144 30.521 77.953 1.00 66.94 109 CYS A O 1
ATOM 899 N N . TYR A 1 110 ? -28.455 31.572 76.096 1.00 47.75 110 TYR A N 1
ATOM 900 C CA . TYR A 1 110 ? -29.098 32.844 76.439 1.00 47.75 110 TYR A CA 1
ATOM 901 C C . TYR A 1 110 ? -30.636 32.712 76.448 1.00 47.75 110 TYR A C 1
ATOM 903 O O . TYR A 1 110 ? -31.261 32.626 75.394 1.00 47.75 110 TYR A O 1
ATOM 911 N N . GLY A 1 111 ? -31.246 32.718 77.639 1.00 57.97 111 GLY A N 1
ATOM 912 C CA . GLY A 1 111 ? -32.706 32.686 77.827 1.00 57.97 111 GLY A CA 1
ATOM 913 C C . GLY A 1 111 ? -33.240 31.565 78.728 1.00 57.97 111 GLY A C 1
ATOM 914 O O . GLY A 1 111 ? -34.408 31.615 79.108 1.00 57.97 111 GLY A O 1
ATOM 915 N N . GLU A 1 112 ? -32.416 30.590 79.119 1.00 46.91 112 GLU A N 1
ATOM 916 C CA . GLU A 1 112 ? -32.849 29.501 80.005 1.00 46.91 112 GLU A CA 1
ATOM 917 C C . GLU A 1 112 ? -32.660 29.853 81.489 1.00 46.91 112 GLU A C 1
ATOM 919 O O . GLU A 1 112 ? -31.544 29.970 81.998 1.00 46.91 112 GLU A O 1
ATOM 924 N N . ALA A 1 113 ? -33.773 30.005 82.212 1.00 39.53 113 ALA A N 1
ATOM 925 C CA . ALA A 1 113 ? -33.765 30.199 83.658 1.00 39.53 113 ALA A CA 1
ATOM 926 C C . ALA A 1 113 ? -33.586 28.853 84.386 1.00 39.53 113 ALA A C 1
ATOM 928 O O . ALA A 1 113 ? -34.547 28.114 84.608 1.00 39.53 113 ALA A O 1
ATOM 929 N N . SER A 1 114 ? -32.348 28.548 84.783 1.00 41.75 114 SER A N 1
ATOM 930 C CA . SER A 1 114 ? -32.032 27.400 85.640 1.00 41.75 114 SER A CA 1
ATOM 931 C C . SER A 1 114 ? -32.643 27.569 87.038 1.00 41.75 114 SER A C 1
ATOM 933 O O . SER A 1 114 ? -32.156 28.355 87.849 1.00 41.75 114 SER A O 1
ATOM 935 N N . ASN A 1 115 ? -33.708 26.816 87.328 1.00 39.09 115 ASN A N 1
ATOM 936 C CA . ASN A 1 115 ? -34.356 26.765 88.641 1.00 39.09 115 ASN A CA 1
ATOM 937 C C . ASN A 1 115 ? -34.034 25.448 89.365 1.00 39.09 115 ASN A C 1
ATOM 939 O O . ASN A 1 115 ? -34.859 24.539 89.443 1.00 39.09 115 ASN A O 1
ATOM 943 N N . ASN A 1 116 ? -32.840 25.372 89.957 1.00 39.22 116 ASN A N 1
ATOM 944 C CA . ASN A 1 116 ? -32.531 24.381 90.989 1.00 39.22 116 ASN A CA 1
ATOM 945 C C . ASN A 1 116 ? -32.942 24.929 92.364 1.00 39.22 116 ASN A C 1
ATOM 947 O O . ASN A 1 116 ? -32.171 25.631 93.015 1.00 39.22 116 ASN A O 1
ATOM 951 N N . GLY A 1 117 ? -34.155 24.604 92.819 1.00 32.31 117 GLY A N 1
ATOM 952 C CA . GLY A 1 117 ? -34.641 25.034 94.130 1.00 32.31 117 GLY A CA 1
ATOM 953 C C . GLY A 1 117 ? -35.853 24.241 94.607 1.00 32.31 117 GLY A C 1
ATOM 954 O O . GLY A 1 117 ? -36.937 24.348 94.042 1.00 32.31 117 GLY A O 1
ATOM 955 N N . TRP A 1 118 ? -35.677 23.463 95.677 1.00 27.97 118 TRP A N 1
ATOM 956 C CA . TRP A 1 118 ? -36.796 22.875 96.413 1.00 27.97 118 TRP A CA 1
ATOM 957 C C . TRP A 1 118 ? -37.588 23.977 97.128 1.00 27.97 118 TRP A C 1
ATOM 959 O O . TRP A 1 118 ? -37.004 24.835 97.786 1.00 27.97 118 TRP A O 1
ATOM 969 N N . SER A 1 119 ? -38.917 23.895 97.078 1.00 27.69 119 SER A N 1
ATOM 970 C CA . SER A 1 119 ? -39.815 24.620 97.981 1.00 27.69 119 SER A CA 1
ATOM 971 C C . SER A 1 119 ? -40.820 23.632 98.561 1.00 27.69 119 SER A C 1
ATOM 973 O O . SER A 1 119 ? -41.352 22.792 97.834 1.00 27.69 119 SER A O 1
ATOM 975 N N . ALA A 1 120 ? -41.045 23.693 99.873 1.00 29.98 120 ALA A N 1
ATOM 976 C CA . ALA A 1 120 ? -41.820 22.699 100.601 1.00 29.98 120 ALA A CA 1
ATOM 977 C C . ALA A 1 120 ? -42.999 23.322 101.363 1.00 29.98 120 ALA A C 1
ATOM 979 O O . ALA A 1 120 ? -42.788 24.134 102.260 1.00 29.98 120 ALA A O 1
ATOM 980 N N . ASN A 1 121 ? -44.194 22.766 101.109 1.00 32.31 121 ASN A N 1
ATOM 981 C CA . ASN A 1 121 ? -45.374 22.747 101.995 1.00 32.31 121 ASN A CA 1
ATOM 982 C C . ASN A 1 121 ? -46.095 24.094 102.293 1.00 32.31 121 ASN A C 1
ATOM 984 O O . ASN A 1 121 ? -45.518 25.157 102.083 1.00 32.31 121 ASN A O 1
ATOM 988 N N . PRO A 1 122 ? -47.331 24.084 102.860 1.00 48.16 122 PRO A N 1
ATOM 989 C CA . PRO A 1 122 ? -48.253 22.952 103.076 1.00 48.16 122 PRO A CA 1
ATOM 990 C C . PRO A 1 122 ? -49.734 23.179 102.661 1.00 48.16 122 PRO A C 1
ATOM 992 O O . PRO A 1 122 ? -50.181 24.301 102.470 1.00 48.16 122 PRO A O 1
ATOM 995 N N . ASN A 1 123 ? -50.504 22.078 102.669 1.00 35.41 123 ASN A N 1
ATOM 996 C CA . ASN A 1 123 ? -51.950 21.954 102.966 1.00 35.41 123 ASN A CA 1
ATOM 997 C C . ASN A 1 123 ? -52.998 22.881 102.306 1.00 35.41 123 ASN A C 1
ATOM 999 O O . ASN A 1 123 ? -53.084 24.059 102.631 1.00 35.41 123 ASN A O 1
ATOM 1003 N N . LEU A 1 124 ? -54.003 22.258 101.666 1.00 35.03 124 LEU A N 1
ATOM 1004 C CA . LEU A 1 124 ? -55.414 22.389 102.091 1.00 35.03 124 LEU A CA 1
ATOM 1005 C C . LEU A 1 124 ? -56.324 21.296 101.487 1.00 35.03 124 LEU A C 1
ATOM 1007 O O . LEU A 1 124 ? -56.257 20.988 100.301 1.00 35.03 124 LEU A O 1
ATOM 1011 N N . ASN A 1 125 ? -57.193 20.725 102.327 1.00 39.53 125 ASN A N 1
ATOM 1012 C CA . ASN A 1 125 ? -58.346 19.907 101.922 1.00 39.53 125 ASN A CA 1
ATOM 1013 C C . ASN A 1 125 ? -59.419 20.775 101.237 1.00 39.53 125 ASN A C 1
ATOM 1015 O O . ASN A 1 125 ? -59.551 21.942 101.597 1.00 39.53 125 ASN A O 1
ATOM 1019 N N . VAL A 1 126 ? -60.268 20.171 100.389 1.00 34.50 126 VAL A N 1
ATOM 1020 C CA . VAL A 1 126 ? -61.752 20.111 100.524 1.00 34.50 126 VAL A CA 1
ATOM 1021 C C . VAL A 1 126 ? -62.383 19.429 99.287 1.00 34.50 126 VAL A C 1
ATOM 1023 O O . VAL A 1 126 ? -61.768 19.303 98.232 1.00 34.50 126 VAL A O 1
ATOM 1026 N N . GLN A 1 127 ? -63.585 18.877 99.473 1.00 37.31 127 GLN A N 1
ATOM 1027 C CA . GLN A 1 127 ? -64.305 17.946 98.591 1.00 37.31 127 GLN A CA 1
ATOM 1028 C C . GLN A 1 127 ? -65.159 18.634 97.502 1.00 37.31 127 GLN A C 1
ATOM 1030 O O . GLN A 1 127 ? -65.506 19.794 97.667 1.00 37.31 127 GLN A O 1
ATOM 1035 N N . ASN A 1 128 ? -65.620 17.840 96.512 1.00 37.41 128 ASN A N 1
ATOM 1036 C CA . ASN A 1 128 ? -66.881 17.959 95.732 1.00 37.41 128 ASN A CA 1
ATOM 1037 C C . ASN A 1 128 ? -67.196 19.317 95.041 1.00 37.41 128 ASN A C 1
ATOM 1039 O O . ASN A 1 128 ? -67.277 20.359 95.667 1.00 37.41 128 ASN A O 1
ATOM 1043 N N . VAL A 1 129 ? -67.513 19.392 93.743 1.00 36.56 129 VAL A N 1
ATOM 1044 C CA . VAL A 1 129 ? -68.726 18.857 93.081 1.00 36.56 129 VAL A CA 1
ATOM 1045 C C . VAL A 1 129 ? -68.514 18.855 91.553 1.00 36.56 129 VAL A C 1
ATOM 1047 O O . VAL A 1 129 ? -67.807 19.696 91.005 1.00 36.56 129 VAL A O 1
ATOM 1050 N N . ARG A 1 130 ? -69.170 17.926 90.846 1.00 42.97 130 ARG A N 1
ATOM 1051 C CA . ARG A 1 130 ? -69.108 17.738 89.385 1.00 42.97 130 ARG A CA 1
ATOM 1052 C C . ARG A 1 130 ? -70.336 18.353 88.682 1.00 42.97 130 ARG A C 1
ATOM 1054 O O . ARG A 1 130 ? -71.446 17.963 89.036 1.00 42.97 130 ARG A O 1
ATOM 1061 N N . PRO A 1 131 ? -70.186 19.195 87.643 1.00 47.25 131 PRO A N 1
ATOM 1062 C CA . PRO A 1 131 ? -71.244 19.455 86.665 1.00 47.25 131 PRO A CA 1
ATOM 1063 C C . PRO A 1 131 ? -71.023 18.645 85.365 1.00 47.25 131 PRO A C 1
ATOM 1065 O O . PRO A 1 131 ? -69.876 18.403 84.978 1.00 47.25 131 PRO A O 1
ATOM 1068 N N . PRO A 1 132 ? -72.085 18.220 84.654 1.00 52.75 132 PRO A N 1
ATOM 1069 C CA . PRO A 1 132 ? -71.960 17.507 83.384 1.00 52.75 132 PRO A CA 1
ATOM 1070 C C . PRO A 1 132 ? -71.729 18.492 82.226 1.00 52.75 132 PRO A C 1
ATOM 1072 O O . PRO A 1 132 ? -72.674 18.994 81.620 1.00 52.75 132 PRO A O 1
ATOM 1075 N N . ILE A 1 133 ? -70.464 18.774 81.904 1.00 48.25 133 ILE A N 1
ATOM 1076 C CA . ILE A 1 133 ? -70.111 19.568 80.716 1.00 48.25 133 ILE A CA 1
ATOM 1077 C C . ILE A 1 133 ? -70.202 18.689 79.456 1.00 48.25 133 ILE A C 1
ATOM 1079 O O . ILE A 1 133 ? -69.872 17.504 79.466 1.00 48.25 133 ILE A O 1
ATOM 1083 N N . GLN A 1 134 ? -70.739 19.280 78.389 1.00 54.34 134 GLN A N 1
ATOM 1084 C CA . GLN A 1 134 ? -71.366 18.594 77.259 1.00 54.34 134 GLN A CA 1
ATOM 1085 C C . GLN A 1 134 ? -70.423 17.720 76.407 1.00 54.34 134 GLN A C 1
ATOM 1087 O O . GLN A 1 134 ? -69.311 18.114 76.059 1.00 54.34 134 GLN A O 1
ATOM 1092 N N . LEU A 1 135 ? -70.951 16.574 75.954 1.00 54.78 135 LEU A N 1
ATOM 1093 C CA . LEU A 1 135 ? -70.299 15.606 75.050 1.00 54.78 135 LEU A CA 1
ATOM 1094 C C . LEU A 1 135 ? -69.850 16.188 73.689 1.00 54.78 135 LEU A C 1
ATOM 1096 O O . LEU A 1 135 ? -69.048 15.578 72.984 1.00 54.78 135 LEU A O 1
ATOM 1100 N N . THR A 1 136 ? -70.381 17.345 73.294 1.00 63.81 136 THR A N 1
ATOM 1101 C CA . THR A 1 136 ? -70.169 17.973 71.982 1.00 63.81 136 THR A CA 1
ATOM 1102 C C . THR A 1 136 ? -68.732 18.453 71.785 1.00 63.81 136 THR A C 1
ATOM 1104 O O . THR A 1 136 ? -68.118 18.121 70.772 1.00 63.81 136 THR A O 1
ATOM 1107 N N . ALA A 1 137 ? -68.158 19.157 72.765 1.00 66.19 137 ALA A N 1
ATOM 1108 C CA . ALA A 1 137 ? -66.778 19.644 72.688 1.00 66.19 137 ALA A CA 1
ATOM 1109 C C . ALA A 1 137 ? -65.757 18.492 72.624 1.00 66.19 137 ALA A C 1
ATOM 1111 O O . ALA A 1 137 ? -64.784 18.561 71.874 1.00 66.19 137 ALA A O 1
ATOM 1112 N N . PHE A 1 138 ? -66.010 17.402 73.356 1.00 73.56 138 PHE A N 1
ATOM 1113 C CA . PHE A 1 138 ? -65.136 16.227 73.374 1.00 73.56 138 PHE A CA 1
ATOM 1114 C C . PHE A 1 138 ? -65.131 15.497 72.020 1.00 73.56 138 PHE A C 1
ATOM 1116 O O . PHE A 1 138 ? -64.069 15.150 71.507 1.00 73.56 138 PHE A O 1
ATOM 1123 N N . ASN A 1 139 ? -66.299 15.352 71.382 1.00 74.81 139 ASN A N 1
ATOM 1124 C CA . ASN A 1 139 ? -66.407 14.757 70.047 1.00 74.81 139 ASN A CA 1
ATOM 1125 C C . ASN A 1 139 ? -65.730 15.606 68.957 1.00 74.81 139 ASN A C 1
ATOM 1127 O O . ASN A 1 139 ? -65.069 15.048 68.081 1.00 74.81 139 ASN A O 1
ATOM 1131 N N . VAL A 1 140 ? -65.836 16.940 69.024 1.00 80.88 140 VAL A N 1
ATOM 1132 C CA . VAL A 1 140 ? -65.106 17.841 68.111 1.00 80.88 140 VAL A CA 1
ATOM 1133 C C . VAL A 1 140 ? -63.594 17.698 68.300 1.00 80.88 140 VAL A C 1
ATOM 1135 O O . VAL A 1 140 ? -62.869 17.575 67.315 1.00 80.88 140 VAL A O 1
ATOM 1138 N N . MET A 1 141 ? -63.115 17.634 69.548 1.00 81.69 141 MET A N 1
ATOM 1139 C CA . MET A 1 141 ? -61.690 17.459 69.843 1.00 81.69 141 MET A CA 1
ATOM 1140 C C . MET A 1 141 ? -61.158 16.110 69.327 1.00 81.69 141 MET A C 1
ATOM 1142 O O . MET A 1 141 ? -60.123 16.076 68.664 1.00 81.69 141 MET A O 1
ATOM 1146 N N . ILE A 1 142 ? -61.901 15.012 69.529 1.00 82.25 142 ILE A N 1
ATOM 1147 C CA . ILE A 1 142 ? -61.573 13.687 68.971 1.00 82.25 142 ILE A CA 1
ATOM 1148 C C . ILE A 1 142 ? -61.488 13.732 67.441 1.00 82.25 142 ILE A C 1
ATOM 1150 O O . ILE A 1 142 ? -60.573 13.145 66.861 1.00 82.25 142 ILE A O 1
ATOM 1154 N N . GLN A 1 143 ? -62.420 14.413 66.768 1.00 83.94 143 GLN A N 1
ATOM 1155 C CA . GLN A 1 143 ? -62.415 14.481 65.307 1.00 83.94 143 GLN A CA 1
ATOM 1156 C C . GLN A 1 143 ? -61.256 15.336 64.770 1.00 83.94 143 GLN A C 1
ATOM 1158 O O . GLN A 1 143 ? -60.662 14.980 63.753 1.00 83.94 143 GLN A O 1
ATOM 1163 N N . LEU A 1 144 ? -60.877 16.408 65.475 1.00 87.88 144 LEU A N 1
ATOM 1164 C CA . LEU A 1 144 ? -59.697 17.208 65.139 1.00 87.88 144 LEU A CA 1
ATOM 1165 C C . LEU A 1 144 ? -58.404 16.383 65.272 1.00 87.88 144 LEU A C 1
ATOM 1167 O O . LEU A 1 144 ? -57.575 16.387 64.365 1.00 87.88 144 LEU A O 1
ATOM 1171 N N . ILE A 1 145 ? -58.274 15.621 66.365 1.00 88.06 145 ILE A N 1
ATOM 1172 C CA . ILE A 1 145 ? -57.138 14.721 66.624 1.00 88.06 145 ILE A CA 1
ATOM 1173 C C . ILE A 1 145 ? -57.034 13.637 65.540 1.00 88.06 145 ILE A C 1
ATOM 1175 O O . ILE A 1 145 ? -55.941 13.380 65.041 1.00 88.06 145 ILE A O 1
ATOM 1179 N N . LYS A 1 146 ? -58.159 13.041 65.115 1.00 88.38 146 LYS A N 1
ATOM 1180 C CA . LYS A 1 146 ? -58.181 12.073 64.000 1.00 88.38 146 LYS A CA 1
ATOM 1181 C C . LYS A 1 146 ? -57.666 12.678 62.694 1.00 88.38 146 LYS A C 1
ATOM 1183 O O . LYS A 1 146 ? -56.854 12.047 62.024 1.00 88.38 146 LYS A O 1
ATOM 1188 N N . ASN A 1 147 ? -58.107 13.887 62.347 1.00 87.06 147 ASN A N 1
ATOM 1189 C CA . ASN A 1 147 ? -57.687 14.554 61.113 1.00 87.06 147 ASN A CA 1
ATOM 1190 C C . ASN A 1 147 ? -56.189 14.918 61.136 1.00 87.06 147 ASN A C 1
ATOM 1192 O O . ASN A 1 147 ? -55.510 14.746 60.126 1.00 87.06 147 ASN A O 1
ATOM 1196 N N . LEU A 1 148 ? -55.666 15.372 62.283 1.00 89.31 148 LEU A N 1
ATOM 1197 C CA . LEU A 1 148 ? -54.237 15.658 62.470 1.00 89.31 148 LEU A CA 1
ATOM 1198 C C . LEU A 1 148 ? -53.383 14.388 62.342 1.00 89.31 148 LEU A C 1
ATOM 1200 O O . LEU A 1 148 ? -52.469 14.355 61.520 1.00 89.31 148 LEU A O 1
ATOM 1204 N N . LEU A 1 149 ? -53.747 13.312 63.051 1.00 91.50 149 LEU A N 1
ATOM 1205 C CA . LEU A 1 149 ? -53.083 12.006 62.934 1.00 91.50 149 LEU A CA 1
ATOM 1206 C C . LEU A 1 149 ? -53.096 11.480 61.493 1.00 91.50 149 LEU A C 1
ATOM 1208 O O . LEU A 1 149 ? -52.094 10.958 61.011 1.00 91.50 149 LEU A O 1
ATOM 1212 N N . GLN A 1 150 ? -54.216 11.626 60.782 1.00 91.94 150 GLN A N 1
ATOM 1213 C CA . GLN A 1 150 ? -54.326 11.173 59.397 1.00 91.94 150 GLN A CA 1
ATOM 1214 C C . GLN A 1 150 ? -53.404 11.965 58.452 1.00 91.94 150 GLN A C 1
ATOM 1216 O O . GLN A 1 150 ? -52.842 11.376 57.528 1.00 91.94 150 GLN A O 1
ATOM 1221 N N . LEU A 1 151 ? -53.198 13.265 58.696 1.00 91.62 151 LEU A N 1
ATOM 1222 C CA . LEU A 1 151 ? -52.274 14.100 57.923 1.00 91.62 151 LEU A CA 1
ATOM 1223 C C . LEU A 1 151 ? -50.802 13.736 58.194 1.00 91.62 151 LEU A C 1
ATOM 1225 O O . LEU A 1 151 ? -50.016 13.604 57.251 1.00 91.62 151 LEU A O 1
ATOM 1229 N N . GLU A 1 152 ? -50.433 13.507 59.457 1.00 91.94 152 GLU A N 1
ATOM 1230 C CA . GLU A 1 152 ? -49.089 13.044 59.829 1.00 91.94 152 GLU A CA 1
ATOM 1231 C C . GLU A 1 152 ? -48.781 11.670 59.219 1.00 91.94 152 GLU A C 1
ATOM 1233 O O . GLU A 1 152 ? -47.740 11.499 58.584 1.00 91.94 152 GLU A O 1
ATOM 1238 N N . ILE A 1 153 ? -49.717 10.716 59.300 1.00 91.25 153 ILE A N 1
ATOM 1239 C CA . ILE A 1 153 ? -49.580 9.377 58.702 1.00 91.25 153 ILE A CA 1
ATOM 1240 C C . ILE A 1 153 ? -49.358 9.453 57.183 1.00 91.25 153 ILE A C 1
ATOM 1242 O O . ILE A 1 153 ? -48.474 8.770 56.665 1.00 91.25 153 ILE A O 1
ATOM 1246 N N . GLN A 1 154 ? -50.107 10.295 56.460 1.00 91.88 154 GLN A N 1
ATOM 1247 C CA . GLN A 1 154 ? -49.909 10.491 55.015 1.00 91.88 154 GLN A CA 1
ATOM 1248 C C . GLN A 1 154 ? -48.535 11.098 54.696 1.00 91.88 154 GLN A C 1
ATOM 1250 O O . GLN A 1 154 ? -47.866 10.672 53.753 1.00 91.88 154 GLN A O 1
ATOM 1255 N N . THR A 1 155 ? -48.075 12.045 55.515 1.00 91.31 155 THR A N 1
ATOM 1256 C CA . THR A 1 155 ? -46.761 12.687 55.351 1.00 91.31 155 THR A CA 1
ATOM 1257 C C . THR A 1 155 ? -45.616 11.698 55.609 1.00 91.31 155 THR A C 1
ATOM 1259 O O . THR A 1 155 ? -44.643 11.654 54.849 1.00 91.31 155 THR A O 1
ATOM 1262 N N . ILE A 1 156 ? -45.755 10.836 56.622 1.00 91.06 156 ILE A N 1
ATOM 1263 C CA . ILE A 1 156 ? -44.815 9.745 56.923 1.00 91.06 156 ILE A CA 1
ATOM 1264 C C . ILE A 1 156 ? -44.791 8.716 55.782 1.00 91.06 156 ILE A C 1
ATOM 1266 O O . ILE A 1 156 ? -43.709 8.357 55.321 1.00 91.06 156 ILE A O 1
ATOM 1270 N N . LEU A 1 157 ? -45.951 8.297 55.260 1.00 91.94 157 LEU A N 1
ATOM 1271 C CA . LEU A 1 157 ? -46.053 7.379 54.114 1.00 91.94 157 LEU A CA 1
ATOM 1272 C C . LEU A 1 157 ? -45.377 7.932 52.851 1.00 91.94 157 LEU A C 1
ATOM 1274 O O . LEU A 1 157 ? -44.592 7.231 52.213 1.00 91.94 157 LEU A O 1
ATOM 1278 N N . ALA A 1 158 ? -45.625 9.199 52.509 1.00 90.12 158 ALA A N 1
ATOM 1279 C CA . ALA A 1 158 ? -44.980 9.850 51.369 1.00 90.12 158 ALA A CA 1
ATOM 1280 C C . ALA A 1 158 ? -43.450 9.935 51.537 1.00 90.12 158 ALA A C 1
ATOM 1282 O O . ALA A 1 158 ? -42.703 9.742 50.575 1.00 90.12 158 ALA A O 1
ATOM 1283 N N . THR A 1 159 ? -42.979 10.182 52.762 1.00 90.25 159 THR A N 1
ATOM 1284 C CA . THR A 1 159 ? -41.546 10.256 53.080 1.00 90.25 159 THR A CA 1
ATOM 1285 C C . THR A 1 159 ? -40.885 8.876 53.022 1.00 90.25 159 THR A C 1
ATOM 1287 O O . THR A 1 159 ? -39.831 8.732 52.405 1.00 90.25 159 THR A O 1
ATOM 1290 N N . LEU A 1 160 ? -41.531 7.840 53.569 1.00 87.31 160 LEU A N 1
ATOM 1291 C CA . LEU A 1 160 ? -41.074 6.451 53.472 1.00 87.31 160 LEU A CA 1
ATOM 1292 C C . LEU A 1 160 ? -40.970 5.994 52.013 1.00 87.31 160 LEU A C 1
ATOM 1294 O O . LEU A 1 160 ? -39.934 5.457 51.631 1.00 87.31 160 LEU A O 1
ATOM 1298 N N . ASN A 1 161 ? -41.975 6.272 51.178 1.00 86.94 161 ASN A N 1
ATOM 1299 C CA . ASN A 1 161 ? -41.940 5.913 49.756 1.00 86.94 161 ASN A CA 1
ATOM 1300 C C . ASN A 1 161 ? -40.763 6.572 49.010 1.00 86.94 161 ASN A C 1
ATOM 1302 O O . ASN A 1 161 ? -40.122 5.919 48.187 1.00 86.94 161 ASN A O 1
ATOM 1306 N N . ARG A 1 162 ? -40.416 7.830 49.331 1.00 83.50 162 ARG A N 1
ATOM 1307 C CA . ARG A 1 162 ? -39.219 8.496 48.777 1.00 83.50 162 ARG A CA 1
ATOM 1308 C C . ARG A 1 162 ? -37.915 7.841 49.242 1.00 83.50 162 ARG A C 1
ATOM 1310 O O . ARG A 1 162 ? -37.018 7.648 48.426 1.00 83.50 162 ARG A O 1
ATOM 1317 N N . ILE A 1 163 ? -37.816 7.473 50.522 1.00 81.31 163 ILE A N 1
ATOM 1318 C CA . ILE A 1 163 ? -36.634 6.796 51.083 1.00 81.31 163 ILE A CA 1
ATOM 1319 C C . ILE A 1 163 ? -36.458 5.398 50.471 1.00 81.31 163 ILE A C 1
ATOM 1321 O O . ILE A 1 163 ? -35.335 5.015 50.142 1.00 81.31 163 ILE A O 1
ATOM 1325 N N . PHE A 1 164 ? -37.548 4.648 50.282 1.00 76.94 164 PHE A N 1
ATOM 1326 C CA . PHE A 1 164 ? -37.514 3.344 49.616 1.00 76.94 164 PHE A CA 1
ATOM 1327 C C . PHE A 1 164 ? -37.046 3.465 48.161 1.00 76.94 164 PHE A C 1
ATOM 1329 O O . PHE A 1 164 ? -36.123 2.747 47.782 1.00 76.94 164 PHE A O 1
ATOM 1336 N N . ALA A 1 165 ? -37.586 4.417 47.389 1.00 71.88 165 ALA A N 1
ATOM 1337 C CA . ALA A 1 165 ? -37.139 4.672 46.018 1.00 71.88 165 ALA A CA 1
ATOM 1338 C C . ALA A 1 165 ? -35.637 5.022 45.950 1.00 71.88 165 ALA A C 1
ATOM 1340 O O . ALA A 1 165 ? -34.888 4.378 45.218 1.00 71.88 165 ALA A O 1
ATOM 1341 N N . GLN A 1 166 ? -35.160 5.959 46.784 1.00 74.56 166 GLN A N 1
ATOM 1342 C CA . GLN A 1 166 ? -33.736 6.329 46.817 1.00 74.56 166 GLN A CA 1
ATOM 1343 C C . GLN A 1 166 ? -32.811 5.162 47.193 1.00 74.56 166 GLN A C 1
ATOM 1345 O O . GLN A 1 166 ? -31.743 5.014 46.597 1.00 74.56 166 GLN A O 1
ATOM 1350 N N . LYS A 1 167 ? -33.197 4.316 48.159 1.00 70.06 167 LYS A N 1
ATOM 1351 C CA . LYS A 1 167 ? -32.398 3.133 48.522 1.00 70.06 167 LYS A CA 1
ATOM 1352 C C . LYS A 1 167 ? -32.348 2.086 47.411 1.0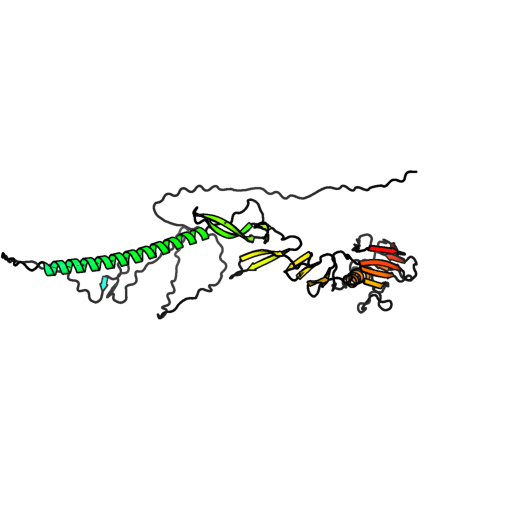0 70.06 167 LYS A C 1
ATOM 1354 O O . LYS A 1 167 ? -31.351 1.372 47.311 1.00 70.06 167 LYS A O 1
ATOM 1359 N N . GLN A 1 168 ? -33.404 1.972 46.609 1.00 66.62 168 GLN A N 1
ATOM 1360 C CA . GLN A 1 168 ? -33.481 0.986 45.536 1.00 66.62 168 GLN A CA 1
ATOM 1361 C C . GLN A 1 168 ? -32.579 1.378 44.351 1.00 66.62 168 GLN A C 1
ATOM 1363 O O . GLN A 1 168 ? -31.814 0.540 43.882 1.00 66.62 168 GLN A O 1
ATOM 1368 N N . ASP A 1 169 ? -32.541 2.656 43.962 1.00 61.50 169 ASP A N 1
ATOM 1369 C CA . ASP A 1 169 ? -31.612 3.149 42.925 1.00 61.50 169 ASP A CA 1
ATOM 1370 C C . ASP A 1 169 ? -30.134 3.112 43.369 1.00 61.50 169 ASP A C 1
ATOM 1372 O O . ASP A 1 169 ? -29.235 2.760 42.592 1.00 61.50 169 ASP A O 1
ATOM 1376 N N . GLN A 1 170 ? -29.850 3.440 44.636 1.00 63.94 170 GLN A N 1
ATOM 1377 C CA . GLN A 1 170 ? -28.482 3.387 45.168 1.00 63.94 170 GLN A CA 1
ATOM 1378 C C . GLN A 1 170 ? -27.921 1.958 45.229 1.00 63.94 170 GLN A C 1
ATOM 1380 O O . GLN A 1 170 ? -26.726 1.769 45.008 1.00 63.94 170 GLN A O 1
ATOM 1385 N N . SER A 1 171 ? -28.745 0.940 45.497 1.00 63.62 171 SER A N 1
ATOM 1386 C CA . SER A 1 171 ? -28.258 -0.445 45.543 1.00 63.62 171 SER A CA 1
ATOM 1387 C C . SER A 1 171 ? -27.909 -0.987 44.151 1.00 63.62 171 SER A C 1
ATOM 1389 O O . SER A 1 171 ? -26.871 -1.628 43.988 1.00 63.62 171 SER A O 1
ATOM 1391 N N . ILE A 1 172 ? -28.715 -0.670 43.132 1.00 67.50 172 ILE A N 1
ATOM 1392 C CA . ILE A 1 172 ? -28.508 -1.130 41.749 1.00 67.50 172 ILE A CA 1
ATOM 1393 C C . ILE A 1 172 ? -27.236 -0.514 41.141 1.00 67.50 172 ILE A C 1
ATOM 1395 O O . ILE A 1 172 ? -26.425 -1.223 40.542 1.00 67.50 172 ILE A O 1
ATOM 1399 N N . SER A 1 173 ? -27.022 0.790 41.335 1.00 60.91 173 SER A N 1
ATOM 1400 C CA . SER A 1 173 ? -25.848 1.500 40.800 1.00 60.91 173 SER A CA 1
ATOM 1401 C C . SER A 1 173 ? -24.517 1.011 41.388 1.00 60.91 173 SER A C 1
ATOM 1403 O O . SER A 1 173 ? -23.537 0.879 40.652 1.00 60.91 173 SER A O 1
ATOM 1405 N N . VAL A 1 174 ? -24.478 0.671 42.682 1.00 67.75 174 VAL A N 1
ATOM 1406 C CA . VAL A 1 174 ? -23.277 0.113 43.332 1.00 67.75 174 VAL A CA 1
ATOM 1407 C C . VAL A 1 174 ? -22.965 -1.303 42.836 1.00 67.75 174 VAL A C 1
ATOM 1409 O O . VAL A 1 174 ? -21.797 -1.621 42.620 1.00 67.75 174 VAL A O 1
ATOM 1412 N N . ILE A 1 175 ? -23.983 -2.141 42.605 1.00 66.19 175 ILE A N 1
ATOM 1413 C CA . ILE A 1 175 ? -23.788 -3.498 42.065 1.00 66.19 175 ILE A CA 1
ATOM 1414 C C . ILE A 1 175 ? -23.182 -3.424 40.656 1.00 66.19 175 ILE A C 1
ATOM 1416 O O . ILE A 1 175 ? -22.148 -4.048 40.404 1.00 66.19 175 ILE A O 1
ATOM 1420 N N . LEU A 1 176 ? -23.754 -2.600 39.769 1.00 63.19 176 LEU A N 1
ATOM 1421 C CA . LEU A 1 176 ? -23.261 -2.409 38.398 1.00 63.19 176 LEU A CA 1
ATOM 1422 C C . LEU A 1 176 ? -21.806 -1.912 38.337 1.00 63.19 176 LEU A C 1
ATOM 1424 O O . LEU A 1 176 ? -21.057 -2.336 37.462 1.00 63.19 176 LEU A O 1
ATOM 1428 N N . ALA A 1 177 ? -21.380 -1.063 39.278 1.00 62.06 177 ALA A N 1
ATOM 1429 C CA . ALA A 1 177 ? -20.007 -0.547 39.333 1.00 62.06 177 ALA A CA 1
ATOM 1430 C C . ALA A 1 177 ? -18.936 -1.612 39.661 1.00 62.06 177 ALA A C 1
ATOM 1432 O O . ALA A 1 177 ? -17.747 -1.349 39.483 1.00 62.06 177 ALA A O 1
ATOM 1433 N N . SER A 1 178 ? -19.339 -2.793 40.144 1.00 67.00 178 SER A N 1
ATOM 1434 C CA . SER A 1 178 ? -18.441 -3.889 40.543 1.00 67.00 178 SER A CA 1
ATOM 1435 C C . SER A 1 178 ? -18.317 -5.023 39.517 1.00 67.00 178 SER A C 1
ATOM 1437 O O . SER A 1 178 ? -17.535 -5.951 39.721 1.00 67.00 178 SER A O 1
ATOM 1439 N N . MET A 1 179 ? -19.074 -4.970 38.416 1.00 76.69 179 MET A N 1
ATOM 1440 C CA . MET A 1 179 ? -19.089 -6.040 37.418 1.00 76.69 179 MET A CA 1
ATOM 1441 C C . MET A 1 179 ? -17.906 -5.937 36.452 1.00 76.69 179 MET A C 1
ATOM 1443 O O . MET A 1 179 ? -17.853 -5.058 35.592 1.00 76.69 179 MET A O 1
ATOM 1447 N N . GLU A 1 180 ? -16.972 -6.881 36.559 1.00 83.12 180 GLU A N 1
ATOM 1448 C CA . GLU A 1 180 ? -15.943 -7.090 35.542 1.00 83.12 180 GLU A CA 1
ATOM 1449 C C . GLU A 1 180 ? -16.534 -7.788 34.308 1.00 83.12 180 GLU A C 1
ATOM 1451 O O . GLU A 1 180 ? -17.361 -8.693 34.418 1.00 83.12 180 GLU A O 1
ATOM 1456 N N . CYS A 1 181 ? -16.091 -7.383 33.117 1.00 85.44 181 CYS A N 1
ATOM 1457 C CA . CYS A 1 181 ? -16.467 -8.055 31.876 1.00 85.44 181 CYS A CA 1
ATOM 1458 C C . CYS A 1 181 ? -15.899 -9.480 31.830 1.00 85.44 181 CYS A C 1
ATOM 1460 O O . CYS A 1 181 ? -14.744 -9.698 32.205 1.00 85.44 181 CYS A O 1
ATOM 1462 N N . GLU A 1 182 ? -16.658 -10.432 31.286 1.00 81.19 182 GLU A N 1
ATOM 1463 C CA . GLU A 1 182 ? -16.224 -11.824 31.168 1.00 81.19 182 GLU A CA 1
ATOM 1464 C C . GLU A 1 182 ? -14.933 -11.929 30.340 1.00 81.19 182 GLU A C 1
ATOM 1466 O O . GLU A 1 182 ? -14.903 -11.680 29.128 1.00 81.19 182 GLU A O 1
ATOM 1471 N N . GLN A 1 183 ? -13.840 -12.321 30.999 1.00 79.50 183 GLN A N 1
ATOM 1472 C CA . GLN A 1 183 ? -12.577 -12.633 30.339 1.00 79.50 183 GLN A CA 1
ATOM 1473 C C . GLN A 1 183 ? -12.565 -14.116 29.967 1.00 79.50 183 GLN A C 1
ATOM 1475 O O . GLN A 1 183 ? -12.478 -14.990 30.828 1.00 79.50 183 GLN A O 1
ATOM 1480 N N . LYS A 1 184 ? -12.602 -14.414 28.663 1.00 69.75 184 LYS A N 1
ATOM 1481 C CA . LYS A 1 184 ? -12.334 -15.770 28.166 1.00 69.75 184 LYS A CA 1
ATOM 1482 C C . LYS A 1 184 ? -10.876 -16.119 28.494 1.00 69.75 184 LYS A C 1
ATOM 1484 O O . LYS A 1 184 ? -9.952 -15.498 27.969 1.00 69.75 184 LYS A O 1
ATOM 1489 N N . ASN A 1 185 ? -10.696 -17.071 29.412 1.00 47.31 185 ASN A N 1
ATOM 1490 C CA . ASN A 1 185 ? -9.412 -17.399 30.039 1.00 47.31 185 ASN A CA 1
ATOM 1491 C C . ASN A 1 185 ? -8.259 -17.564 29.031 1.00 47.31 185 ASN A C 1
ATOM 1493 O O . ASN A 1 185 ? -8.354 -18.346 28.089 1.00 47.31 185 ASN A O 1
ATOM 1497 N N . GLY A 1 186 ? -7.138 -16.882 29.291 1.00 61.28 186 GLY A N 1
ATOM 1498 C CA . GLY A 1 186 ? -5.855 -17.105 28.610 1.00 61.28 186 GLY A CA 1
ATOM 1499 C C . GLY A 1 186 ? -5.546 -16.212 27.401 1.00 61.28 186 GLY A C 1
ATOM 1500 O O . GLY A 1 186 ? -4.411 -16.232 26.929 1.00 61.28 186 GLY A O 1
ATOM 1501 N N . ALA A 1 187 ? -6.485 -15.397 26.913 1.00 61.56 187 ALA A N 1
ATOM 1502 C CA . ALA A 1 187 ? -6.195 -14.458 25.827 1.00 61.56 187 ALA A CA 1
ATOM 1503 C C . ALA A 1 187 ? -5.276 -13.306 26.291 1.00 61.56 187 ALA A C 1
ATOM 1505 O O . ALA A 1 187 ? -5.512 -12.687 27.329 1.00 61.56 187 ALA A O 1
ATOM 1506 N N . GLN A 1 188 ? -4.258 -12.963 25.488 1.00 71.31 188 GLN A N 1
ATOM 1507 C CA . GLN A 1 188 ? -3.422 -11.768 25.717 1.00 71.31 188 GLN A CA 1
ATOM 1508 C C . GLN A 1 188 ? -4.223 -10.457 25.606 1.00 71.31 188 GLN A C 1
ATOM 1510 O O . GLN A 1 188 ? -3.834 -9.440 26.176 1.00 71.31 188 GLN A O 1
ATOM 1515 N N . ILE A 1 189 ? -5.342 -10.490 24.879 1.00 75.25 189 ILE A N 1
ATOM 1516 C CA . ILE A 1 189 ? -6.247 -9.362 24.661 1.00 75.25 189 ILE A CA 1
ATOM 1517 C C . ILE A 1 189 ? -7.360 -9.444 25.704 1.00 75.25 189 ILE A C 1
ATOM 1519 O O . ILE A 1 189 ? -8.122 -10.411 25.718 1.00 75.25 189 ILE A O 1
ATOM 1523 N N . LYS A 1 190 ? -7.461 -8.434 26.570 1.00 83.75 190 LYS A N 1
ATOM 1524 C CA . LYS A 1 190 ? -8.478 -8.390 27.631 1.00 83.75 190 LYS A CA 1
ATOM 1525 C C . LYS A 1 190 ? -9.651 -7.505 27.237 1.00 83.75 190 LYS A C 1
ATOM 1527 O O . LYS A 1 190 ? -9.464 -6.466 26.610 1.00 83.75 190 LYS A O 1
ATOM 1532 N N . THR A 1 191 ? -10.849 -7.872 27.667 1.00 84.56 191 THR A N 1
ATOM 1533 C CA . THR A 1 191 ? -12.018 -6.989 27.620 1.00 84.56 191 THR A CA 1
ATOM 1534 C C . THR A 1 191 ? -11.786 -5.799 28.556 1.00 84.56 191 THR A C 1
ATOM 1536 O O . THR A 1 191 ? -11.476 -6.009 29.726 1.00 84.56 191 THR A O 1
ATOM 1539 N N . LEU A 1 192 ? -11.892 -4.563 28.053 1.00 88.25 192 LEU A N 1
ATOM 1540 C CA . LEU A 1 192 ? -11.665 -3.340 28.839 1.00 88.25 192 LEU A CA 1
ATOM 1541 C C . LEU A 1 192 ? -12.981 -2.676 29.263 1.00 88.25 192 LEU A C 1
ATOM 1543 O O . LEU A 1 192 ? -13.085 -2.198 30.390 1.00 88.25 192 LEU A O 1
ATOM 1547 N N . ARG A 1 193 ? -13.980 -2.646 28.374 1.00 91.50 193 ARG A N 1
ATOM 1548 C CA . ARG A 1 193 ? -15.343 -2.189 28.675 1.00 91.50 193 ARG A CA 1
ATOM 1549 C C . ARG A 1 193 ? -16.375 -3.050 27.956 1.00 91.50 193 ARG A C 1
ATOM 1551 O O . ARG A 1 193 ? -16.143 -3.531 26.845 1.00 91.50 193 ARG A O 1
ATOM 1558 N N . CYS A 1 194 ? -17.529 -3.200 28.587 1.00 93.62 194 CYS A N 1
ATOM 1559 C CA . CYS A 1 194 ? -18.690 -3.913 28.080 1.00 93.62 194 CYS A CA 1
ATOM 1560 C C . CYS A 1 194 ? -19.972 -3.217 28.559 1.00 93.62 194 CYS A C 1
ATOM 1562 O O . CYS A 1 194 ? -19.940 -2.406 29.485 1.00 93.62 194 CYS A O 1
ATOM 1564 N N . SER A 1 195 ? -21.096 -3.521 27.914 1.00 93.00 195 SER A N 1
ATOM 1565 C CA . SER A 1 195 ? -22.431 -3.165 28.385 1.00 93.00 195 SER A CA 1
ATOM 1566 C C . SER A 1 195 ? -23.140 -4.388 28.957 1.00 93.00 195 SER A C 1
ATOM 1568 O O . SER A 1 195 ? -22.973 -5.508 28.469 1.00 93.00 195 SER A O 1
ATOM 1570 N N . PHE A 1 196 ? -23.964 -4.152 29.972 1.00 92.44 196 PHE A N 1
ATOM 1571 C CA . PHE A 1 196 ? -24.790 -5.162 30.623 1.00 92.44 196 PHE A CA 1
ATOM 1572 C C . PHE A 1 196 ? -26.273 -4.853 30.406 1.00 92.44 196 PHE A C 1
ATOM 1574 O O . PHE A 1 196 ? -26.655 -3.692 30.259 1.00 92.44 196 PHE A O 1
ATOM 1581 N N . GLU A 1 197 ? -27.102 -5.890 30.397 1.00 94.44 197 GLU A N 1
ATOM 1582 C CA . GLU A 1 197 ? -28.558 -5.793 30.336 1.00 94.44 197 GLU A CA 1
ATOM 1583 C C . GLU A 1 197 ? -29.170 -6.651 31.443 1.00 94.44 197 GLU A C 1
ATOM 1585 O O . GLU A 1 197 ? -28.766 -7.797 31.653 1.00 94.44 197 GLU A O 1
ATOM 1590 N N . ILE A 1 198 ? -30.115 -6.066 32.178 1.00 91.62 198 ILE A N 1
ATOM 1591 C CA . ILE A 1 198 ? -30.830 -6.735 33.264 1.00 91.62 198 ILE A CA 1
ATOM 1592 C C . ILE A 1 198 ? -32.118 -7.308 32.681 1.00 91.62 198 ILE A C 1
ATOM 1594 O O . ILE A 1 198 ? -32.978 -6.549 32.228 1.00 91.62 198 ILE A O 1
ATOM 1598 N N . ASP A 1 199 ? -32.270 -8.630 32.712 1.00 92.62 199 ASP A N 1
ATOM 1599 C CA . ASP A 1 199 ? -33.561 -9.250 32.430 1.00 92.62 199 ASP A CA 1
ATOM 1600 C C . ASP A 1 199 ? -34.527 -8.936 33.580 1.00 92.62 199 ASP A C 1
ATOM 1602 O O . ASP A 1 199 ? -34.314 -9.333 34.726 1.00 92.62 199 ASP A O 1
ATOM 1606 N N . GLN A 1 200 ? -35.608 -8.223 33.267 1.00 91.75 200 GLN A N 1
ATOM 1607 C CA . GLN A 1 200 ? -36.617 -7.804 34.238 1.00 91.75 200 GLN A CA 1
ATOM 1608 C C . GLN A 1 200 ? -37.360 -8.980 34.889 1.00 91.75 200 GLN A C 1
ATOM 1610 O O . GLN A 1 200 ? -37.913 -8.806 35.973 1.00 91.75 200 GLN A O 1
ATOM 1615 N N . GLN A 1 201 ? -37.400 -10.155 34.248 1.00 93.75 201 GLN A N 1
ATOM 1616 C CA . GLN A 1 201 ? -38.133 -11.316 34.760 1.00 93.75 201 GLN A CA 1
ATOM 1617 C C . GLN A 1 201 ? -37.288 -12.157 35.717 1.00 93.75 201 GLN A C 1
ATOM 1619 O O . GLN A 1 201 ? -37.739 -12.478 36.814 1.00 93.75 201 GLN A O 1
ATOM 1624 N N . SER A 1 202 ? -36.063 -12.510 35.319 1.00 93.62 202 SER A N 1
ATOM 1625 C CA . SER A 1 202 ? -35.154 -13.302 36.159 1.00 93.62 202 SER A CA 1
ATOM 1626 C C . SER A 1 202 ? -34.318 -12.470 37.136 1.00 93.62 202 SER A C 1
ATOM 1628 O O . SER A 1 202 ? -33.690 -13.042 38.026 1.00 93.62 202 SER A O 1
ATOM 1630 N N . LEU A 1 203 ? -34.277 -11.142 36.963 1.00 89.25 203 LEU A N 1
ATOM 1631 C CA . LEU A 1 203 ? -33.340 -10.222 37.625 1.00 89.25 203 LEU A CA 1
ATOM 1632 C C . LEU A 1 203 ? -31.861 -10.599 37.411 1.00 89.25 203 LEU A C 1
ATOM 1634 O O . LEU A 1 203 ? -30.987 -10.160 38.161 1.00 89.25 203 LEU A O 1
ATOM 1638 N N . THR A 1 204 ? -31.560 -11.396 36.380 1.00 90.25 204 THR A N 1
ATOM 1639 C CA . THR A 1 204 ? -30.181 -11.729 36.016 1.00 90.25 204 THR A CA 1
ATOM 1640 C C . THR A 1 204 ? -29.568 -10.615 35.177 1.00 90.25 204 THR A C 1
ATOM 1642 O O . THR A 1 204 ? -30.208 -10.037 34.297 1.00 90.25 204 THR A O 1
ATOM 1645 N N . ILE A 1 205 ? -28.306 -10.299 35.468 1.00 87.25 205 ILE A N 1
ATOM 1646 C CA . ILE A 1 205 ? -27.530 -9.323 34.709 1.00 87.25 205 ILE A CA 1
ATOM 1647 C C . ILE A 1 205 ? -26.681 -10.095 33.705 1.00 87.25 205 ILE A C 1
ATOM 1649 O O . ILE A 1 205 ? -25.839 -10.903 34.092 1.00 87.25 205 ILE A O 1
ATOM 1653 N N . THR A 1 206 ? -26.903 -9.848 32.419 1.00 92.62 206 THR A N 1
ATOM 1654 C CA . THR A 1 206 ? -26.188 -10.510 31.323 1.00 92.62 206 THR A CA 1
ATOM 1655 C C . THR A 1 206 ? -25.269 -9.520 30.618 1.00 92.62 206 THR A C 1
ATOM 1657 O O . THR A 1 206 ? -25.619 -8.353 30.427 1.00 92.62 206 THR A O 1
ATOM 1660 N N . GLN A 1 207 ? -24.063 -9.953 30.239 1.00 91.25 207 GLN A N 1
ATOM 1661 C CA . GLN A 1 207 ? -23.186 -9.128 29.410 1.00 91.25 207 GLN A CA 1
ATOM 1662 C C . GLN A 1 207 ? -23.746 -9.095 27.985 1.00 91.25 207 GLN A C 1
ATOM 1664 O O . GLN A 1 207 ? -23.828 -10.129 27.327 1.00 91.25 207 GLN A O 1
ATOM 1669 N N . LYS A 1 208 ? -24.106 -7.903 27.504 1.00 93.56 208 LYS A N 1
ATOM 1670 C CA . LYS A 1 208 ? -24.712 -7.706 26.185 1.00 93.56 208 LYS A CA 1
ATOM 1671 C C . LYS A 1 208 ? -23.645 -7.607 25.099 1.00 93.56 208 LYS A C 1
ATOM 1673 O O . LYS A 1 208 ? -23.538 -8.491 24.259 1.00 93.56 208 LYS A O 1
ATOM 1678 N N . ASN A 1 209 ? -22.824 -6.555 25.142 1.00 95.25 209 ASN A N 1
ATOM 1679 C CA . ASN A 1 209 ? -21.804 -6.278 24.128 1.00 95.25 209 ASN A CA 1
ATOM 1680 C C . ASN A 1 209 ? -20.459 -5.932 24.773 1.00 95.25 209 ASN A C 1
ATOM 1682 O O . ASN A 1 209 ? -20.413 -5.270 25.807 1.00 95.25 209 ASN A O 1
ATOM 1686 N N . ILE A 1 210 ? -19.355 -6.283 24.113 1.00 94.75 210 ILE A N 1
ATOM 1687 C CA . ILE A 1 210 ? -18.047 -5.679 24.395 1.00 94.75 210 ILE A CA 1
ATOM 1688 C C . ILE A 1 210 ? -17.959 -4.349 23.638 1.00 94.75 210 ILE A C 1
ATOM 1690 O O . ILE A 1 210 ? -18.296 -4.290 22.457 1.00 94.75 210 ILE A O 1
ATOM 1694 N N . THR A 1 211 ? -17.506 -3.283 24.301 1.00 96.38 211 THR A N 1
ATOM 1695 C CA . THR A 1 211 ? -17.340 -1.951 23.693 1.00 96.38 211 THR A CA 1
ATOM 1696 C C . THR A 1 211 ? -15.875 -1.586 23.464 1.00 96.38 211 THR A C 1
ATOM 1698 O O . THR A 1 211 ? -15.571 -0.906 22.482 1.00 96.38 211 THR A O 1
ATOM 1701 N N . SER A 1 212 ? -14.948 -2.068 24.299 1.00 96.88 212 SER A N 1
ATOM 1702 C CA . SER A 1 212 ? -13.508 -1.897 24.066 1.00 96.88 212 SER A CA 1
ATOM 1703 C C . SER A 1 212 ? -12.653 -3.057 24.575 1.00 96.88 212 SER A C 1
ATOM 1705 O O . SER A 1 212 ? -12.995 -3.765 25.526 1.00 96.88 212 SER A O 1
ATOM 1707 N N . CYS A 1 213 ? -11.502 -3.218 23.927 1.00 95.81 213 CYS A N 1
ATOM 1708 C CA . CYS A 1 213 ? -10.513 -4.260 24.170 1.00 95.81 213 CYS A CA 1
ATOM 1709 C C . CYS A 1 213 ? -9.145 -3.634 24.473 1.00 95.81 213 CYS A C 1
ATOM 1711 O O . CYS A 1 213 ? -8.683 -2.739 23.765 1.00 95.81 213 CYS A O 1
ATOM 1713 N N . LEU A 1 214 ? -8.463 -4.133 25.500 1.00 93.25 214 LEU A N 1
ATOM 1714 C CA . LEU A 1 214 ? -7.092 -3.767 25.832 1.00 93.25 214 LEU A CA 1
ATOM 1715 C C . LEU A 1 214 ? -6.125 -4.491 24.886 1.00 93.25 214 LEU A C 1
ATOM 1717 O O . LEU A 1 214 ? -6.053 -5.719 24.900 1.00 93.25 214 LEU A O 1
ATOM 1721 N N . GLY A 1 215 ? -5.377 -3.730 24.082 1.00 92.25 215 GLY A N 1
ATOM 1722 C CA . GLY A 1 215 ? -4.437 -4.283 23.097 1.00 92.25 215 GLY A CA 1
ATOM 1723 C C . GLY A 1 215 ? -5.102 -4.832 21.827 1.00 92.25 215 GLY A C 1
ATOM 1724 O O . GLY A 1 215 ? -4.521 -5.678 21.152 1.00 92.25 215 GLY A O 1
ATOM 1725 N N . GLY A 1 216 ? -6.319 -4.383 21.505 1.00 95.62 216 GLY A N 1
ATOM 1726 C CA . GLY A 1 216 ? -7.043 -4.826 20.316 1.00 95.62 216 GLY A CA 1
ATOM 1727 C C . GLY A 1 216 ? -8.349 -4.069 20.079 1.00 95.62 216 GLY A C 1
ATOM 1728 O O . GLY A 1 216 ? -8.612 -3.024 20.675 1.00 95.62 216 GLY A O 1
ATOM 1729 N N . PHE A 1 217 ? -9.190 -4.634 19.219 1.00 97.56 217 PHE A N 1
ATOM 1730 C CA . PHE A 1 217 ? -10.435 -4.047 18.731 1.00 97.56 217 PHE A CA 1
ATOM 1731 C C . PHE A 1 217 ? -11.576 -5.066 18.789 1.00 97.56 217 PHE A C 1
ATOM 1733 O O . PHE A 1 217 ? -11.354 -6.268 18.649 1.00 97.56 217 PHE A O 1
ATOM 1740 N N . VAL A 1 218 ? -12.807 -4.595 18.962 1.00 97.31 218 VAL A N 1
ATOM 1741 C CA . VAL A 1 218 ? -14.024 -5.407 18.889 1.00 97.31 218 VAL A CA 1
ATOM 1742 C C . VAL A 1 218 ? -14.379 -5.655 17.427 1.00 97.31 218 VAL A C 1
ATOM 1744 O O . VAL A 1 218 ? -14.626 -4.717 16.665 1.00 97.31 218 VAL A O 1
ATOM 1747 N N . ASN A 1 219 ? -14.467 -6.923 17.034 1.00 97.31 219 ASN A N 1
ATOM 1748 C CA . ASN A 1 219 ? -15.058 -7.296 15.757 1.00 97.31 219 ASN A CA 1
ATOM 1749 C C . ASN A 1 219 ? -16.590 -7.271 15.880 1.00 97.31 219 ASN A C 1
ATOM 1751 O O . ASN A 1 219 ? -17.177 -8.155 16.501 1.00 97.31 219 ASN A O 1
ATOM 1755 N N . LEU A 1 220 ? -17.235 -6.280 15.255 1.00 95.94 220 LEU A N 1
ATOM 1756 C CA . LEU A 1 220 ? -18.689 -6.066 15.313 1.00 95.94 220 LEU A CA 1
ATOM 1757 C C . LEU A 1 220 ? -19.532 -7.263 14.832 1.00 95.94 220 LEU A C 1
ATOM 1759 O O . LEU A 1 220 ? -20.691 -7.368 15.216 1.00 95.94 220 LEU A O 1
ATOM 1763 N N . ILE A 1 221 ? -18.971 -8.165 14.017 1.00 95.62 221 ILE A N 1
ATOM 1764 C CA . ILE A 1 221 ? -19.679 -9.355 13.513 1.00 95.62 221 ILE A CA 1
ATOM 1765 C C . ILE A 1 221 ? -19.668 -10.485 14.550 1.00 95.62 221 ILE A C 1
ATOM 1767 O O . ILE A 1 221 ? -20.648 -11.210 14.685 1.00 95.62 221 ILE A O 1
ATOM 1771 N N . THR A 1 222 ? -18.557 -10.665 15.273 1.00 95.38 222 THR A N 1
ATOM 1772 C CA . THR A 1 222 ? -18.392 -11.793 16.210 1.00 95.38 222 THR A CA 1
ATOM 1773 C C . THR A 1 222 ? -18.581 -11.401 17.673 1.00 95.38 222 THR A C 1
ATOM 1775 O O . THR A 1 222 ? -18.651 -12.283 18.523 1.00 95.38 222 THR A O 1
ATOM 1778 N N . GLY A 1 223 ? -18.591 -10.103 17.989 1.00 94.75 223 GLY A N 1
ATOM 1779 C CA . GLY A 1 223 ? -18.620 -9.571 19.354 1.00 94.75 223 GLY A CA 1
ATOM 1780 C C . GLY A 1 223 ? -17.335 -9.800 20.163 1.00 94.75 223 GLY A C 1
ATOM 1781 O O . GLY A 1 223 ? -17.290 -9.432 21.333 1.00 94.75 223 GLY A O 1
ATOM 1782 N N . ASN A 1 224 ? -16.291 -10.405 19.579 1.00 94.75 224 ASN A N 1
ATOM 1783 C CA . ASN A 1 224 ? -15.051 -10.748 20.285 1.00 94.75 224 ASN A CA 1
ATOM 1784 C C . ASN A 1 224 ? -13.928 -9.733 20.015 1.00 94.75 224 ASN A C 1
ATOM 1786 O O . ASN A 1 224 ? -13.871 -9.098 18.958 1.00 94.75 224 ASN A O 1
ATOM 1790 N N . CYS A 1 225 ? -12.991 -9.646 20.960 1.00 95.50 225 CYS A N 1
ATOM 1791 C CA . CYS A 1 225 ? -11.749 -8.893 20.816 1.00 95.50 225 CYS A CA 1
ATOM 1792 C C . CYS A 1 225 ? -10.758 -9.581 19.859 1.00 95.50 225 CYS A C 1
ATOM 1794 O O . CYS A 1 225 ? -10.517 -10.782 19.970 1.00 95.50 225 CYS A O 1
ATOM 1796 N N . VAL A 1 226 ? -10.139 -8.806 18.965 1.00 95.62 226 VAL A N 1
ATOM 1797 C CA . VAL A 1 226 ? -9.094 -9.235 18.017 1.00 95.62 226 VAL A CA 1
ATOM 1798 C C . VAL A 1 226 ? -7.915 -8.255 18.023 1.00 95.62 226 VAL A C 1
ATOM 1800 O O . VAL A 1 226 ? -8.100 -7.063 18.254 1.00 95.62 226 VAL A O 1
ATOM 1803 N N . SER A 1 227 ? -6.692 -8.729 17.770 1.00 95.50 227 SER A N 1
ATOM 1804 C CA . SER A 1 227 ? -5.484 -7.878 17.745 1.00 95.50 227 SER A CA 1
ATOM 1805 C C . SER A 1 227 ? -5.355 -7.075 16.450 1.00 95.50 227 SER A C 1
ATOM 1807 O O . SER A 1 227 ? -4.733 -6.017 16.428 1.00 95.50 227 SER A O 1
ATOM 1809 N N . ASN A 1 228 ? -5.960 -7.567 15.369 1.00 96.00 22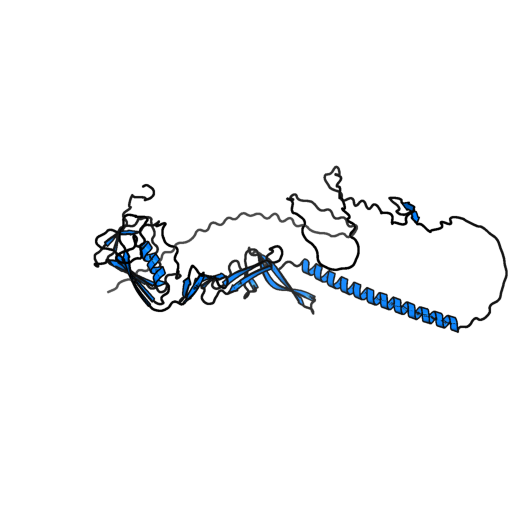8 ASN A N 1
ATOM 1810 C CA . ASN A 1 228 ? -6.022 -6.922 14.067 1.00 96.00 228 ASN A CA 1
ATOM 1811 C C . ASN A 1 228 ? -7.433 -7.128 13.492 1.00 96.00 228 ASN A C 1
ATOM 1813 O O . ASN A 1 228 ? -8.000 -8.213 13.612 1.00 96.00 228 ASN A O 1
ATOM 1817 N N . CYS A 1 229 ? -7.993 -6.092 12.871 1.00 96.94 229 CYS A N 1
ATOM 1818 C CA . CYS A 1 229 ? -9.321 -6.131 12.262 1.00 96.94 229 CYS A CA 1
ATOM 1819 C C . CYS A 1 229 ? -9.393 -6.929 10.951 1.00 96.94 229 CYS A C 1
ATOM 1821 O O . CYS A 1 229 ? -10.491 -7.271 10.516 1.00 96.94 229 CYS A O 1
ATOM 1823 N N . GLY A 1 230 ? -8.245 -7.262 10.354 1.00 95.62 230 GLY A N 1
ATOM 1824 C CA . GLY A 1 230 ? -8.155 -8.017 9.108 1.00 95.62 230 GLY A CA 1
ATOM 1825 C C . GLY A 1 230 ? -8.283 -7.147 7.855 1.00 95.62 230 GLY A C 1
ATOM 1826 O O . GLY A 1 230 ? -8.378 -5.924 7.914 1.00 95.62 230 GLY A O 1
ATOM 1827 N N . ILE A 1 231 ? -8.253 -7.803 6.695 1.00 95.31 231 ILE A N 1
ATOM 1828 C CA . ILE A 1 231 ? -8.324 -7.154 5.378 1.00 95.31 231 ILE A CA 1
ATOM 1829 C C . ILE A 1 231 ? -9.683 -6.455 5.210 1.00 95.31 231 ILE A C 1
ATOM 1831 O O . ILE A 1 231 ? -10.718 -6.992 5.602 1.00 95.31 231 ILE A O 1
ATOM 1835 N N . GLY A 1 232 ? -9.685 -5.262 4.610 1.00 96.62 232 GLY A N 1
ATOM 1836 C CA . GLY A 1 232 ? -10.895 -4.468 4.376 1.00 96.62 232 GLY A CA 1
ATOM 1837 C C . GLY A 1 232 ? -11.480 -3.779 5.614 1.00 96.62 232 GLY A C 1
ATOM 1838 O O . GLY A 1 232 ? -12.537 -3.162 5.497 1.00 96.62 232 GLY A O 1
ATOM 1839 N N . LYS A 1 233 ? -10.814 -3.843 6.776 1.00 98.06 233 LYS A N 1
ATOM 1840 C CA . LYS A 1 233 ? -11.224 -3.159 8.011 1.00 98.06 233 LYS A CA 1
ATOM 1841 C C . LYS A 1 233 ? -10.058 -2.398 8.647 1.00 98.06 233 LYS A C 1
ATOM 1843 O O . LYS A 1 233 ? -8.901 -2.782 8.496 1.00 98.06 233 LYS A O 1
ATOM 1848 N N . PHE A 1 234 ? -10.371 -1.361 9.417 1.00 98.25 234 PHE A N 1
ATOM 1849 C CA . PHE A 1 234 ? -9.420 -0.634 10.260 1.00 98.25 234 PHE A CA 1
ATOM 1850 C C . PHE A 1 234 ? -9.901 -0.579 11.710 1.00 98.25 234 PHE A C 1
ATOM 1852 O O . PHE A 1 234 ? -11.095 -0.680 12.001 1.00 98.25 234 PHE A O 1
ATOM 1859 N N . GLY A 1 235 ? -8.951 -0.420 12.628 1.00 97.94 235 GLY A N 1
ATOM 1860 C CA . GLY A 1 235 ? -9.239 -0.218 14.040 1.00 97.94 235 GLY A CA 1
ATOM 1861 C C . GLY A 1 235 ? -9.504 1.255 14.342 1.00 97.94 235 GLY A C 1
ATOM 1862 O O . GLY A 1 235 ? -8.615 2.086 14.174 1.00 97.94 235 GLY A O 1
ATOM 1863 N N . ASN A 1 236 ? -10.708 1.577 14.807 1.00 98.06 236 ASN A N 1
ATOM 1864 C CA . ASN A 1 236 ? -11.072 2.903 15.297 1.00 98.06 236 ASN A CA 1
ATOM 1865 C C . ASN A 1 236 ? -11.025 2.940 16.831 1.00 98.06 236 ASN A C 1
ATOM 1867 O O . ASN A 1 236 ? -11.491 2.001 17.480 1.00 98.06 236 ASN A O 1
ATOM 1871 N N . ILE A 1 237 ? -10.498 4.023 17.406 1.00 97.25 237 ILE A N 1
ATOM 1872 C CA . ILE A 1 237 ? -10.390 4.224 18.858 1.00 97.25 237 ILE A CA 1
ATOM 1873 C C . ILE A 1 237 ? -11.130 5.507 19.230 1.00 97.25 237 ILE A C 1
ATOM 1875 O O . ILE A 1 237 ? -10.731 6.594 18.818 1.00 97.25 237 ILE A O 1
ATOM 1879 N N . THR A 1 238 ? -12.172 5.382 20.050 1.00 97.38 238 THR A N 1
ATOM 1880 C CA . THR A 1 238 ? -12.873 6.529 20.639 1.00 97.38 238 THR A CA 1
ATOM 1881 C C . THR A 1 238 ? -12.334 6.756 22.046 1.00 97.38 238 THR A C 1
ATOM 1883 O O . THR A 1 238 ? -12.394 5.856 22.890 1.00 97.38 238 THR A O 1
ATOM 1886 N N . LEU A 1 239 ? -11.803 7.953 22.298 1.00 97.06 239 LEU A N 1
ATOM 1887 C CA . LEU A 1 239 ? -11.371 8.397 23.622 1.00 97.06 239 LEU A CA 1
ATOM 1888 C C . LEU A 1 239 ? -12.430 9.322 24.220 1.00 97.06 239 LEU A C 1
ATOM 1890 O O . LEU A 1 239 ? -12.892 10.247 23.555 1.00 97.06 239 LEU A O 1
ATOM 1894 N N . GLY A 1 240 ? -12.784 9.070 25.474 1.00 94.75 240 GLY A N 1
ATOM 1895 C CA . GLY A 1 240 ? -13.732 9.876 26.230 1.00 94.75 240 GLY A CA 1
ATOM 1896 C C . GLY A 1 240 ? -13.088 11.057 26.939 1.00 94.75 240 GLY A C 1
ATOM 1897 O O . GLY A 1 240 ? -11.886 11.327 26.825 1.00 94.75 240 GLY A O 1
ATOM 1898 N N . PHE A 1 241 ? -13.888 11.715 27.774 1.00 91.06 241 PHE A N 1
ATOM 1899 C CA . PHE A 1 241 ? -13.383 12.682 28.743 1.00 91.06 241 PHE A CA 1
ATOM 1900 C C . PHE A 1 241 ? -12.284 12.038 29.612 1.00 91.06 241 PHE A C 1
ATOM 1902 O O . PHE A 1 241 ? -12.379 10.877 30.016 1.00 91.06 241 PHE A O 1
ATOM 1909 N N . ASN A 1 242 ? -11.212 12.794 29.867 1.00 94.81 242 ASN A N 1
ATOM 1910 C CA . ASN A 1 242 ? -9.956 12.342 30.491 1.00 94.81 242 ASN A CA 1
ATOM 1911 C C . ASN A 1 242 ? -9.081 11.395 29.638 1.00 94.81 242 ASN A C 1
ATOM 1913 O O . ASN A 1 242 ? -8.141 10.804 30.165 1.00 94.81 242 ASN A O 1
ATOM 1917 N N . GLY A 1 243 ? -9.350 11.239 28.335 1.00 93.06 243 GLY A N 1
ATOM 1918 C CA . GLY A 1 243 ? -8.498 10.457 27.424 1.00 93.06 243 GLY A CA 1
ATOM 1919 C C . GLY A 1 243 ? -8.555 8.940 27.641 1.00 93.06 243 GLY A C 1
ATOM 1920 O O . GLY A 1 243 ? -7.726 8.206 27.107 1.00 93.06 243 GLY A O 1
ATOM 1921 N N . MET A 1 244 ? -9.524 8.453 28.419 1.00 92.19 244 MET A N 1
ATOM 1922 C CA . MET A 1 244 ? -9.755 7.022 28.599 1.00 92.19 244 MET A CA 1
ATOM 1923 C C . MET A 1 244 ? -10.397 6.415 27.350 1.00 92.19 244 MET A C 1
ATOM 1925 O O . MET A 1 244 ? -11.297 7.007 26.761 1.00 92.19 244 MET A O 1
ATOM 1929 N N . ILE A 1 245 ? -9.985 5.201 26.987 1.00 95.25 245 ILE A N 1
ATOM 1930 C CA . ILE A 1 245 ? -10.591 4.441 25.887 1.00 95.25 245 ILE A CA 1
ATOM 1931 C C . ILE A 1 245 ? -12.053 4.125 26.226 1.00 95.25 245 ILE A C 1
ATOM 1933 O O . ILE A 1 245 ? -12.335 3.367 27.157 1.00 95.25 245 ILE A O 1
ATOM 1937 N N . GLU A 1 246 ? -12.980 4.675 25.445 1.00 95.62 246 GLU A N 1
ATOM 1938 C CA . GLU A 1 246 ? -14.404 4.344 25.513 1.00 95.62 246 GLU A CA 1
ATOM 1939 C C . GLU A 1 246 ? -14.742 3.173 24.599 1.00 95.62 246 GLU A C 1
ATOM 1941 O O . GLU A 1 246 ? -15.442 2.253 25.021 1.00 95.62 246 GLU A O 1
ATOM 1946 N N . GLN A 1 247 ? -14.220 3.193 23.370 1.00 97.25 247 GLN A N 1
ATOM 1947 C CA . GLN A 1 247 ? -14.490 2.178 22.355 1.00 97.25 247 GLN A CA 1
ATOM 1948 C C . GLN A 1 247 ? -13.226 1.828 21.567 1.00 97.25 247 GLN A C 1
ATOM 1950 O O . GLN A 1 247 ? -12.442 2.715 21.229 1.00 97.25 247 GLN A O 1
ATOM 1955 N N . THR A 1 248 ? -13.058 0.550 21.220 1.00 97.81 248 THR A N 1
ATOM 1956 C CA . THR A 1 248 ? -12.114 0.119 20.174 1.00 97.81 248 THR A CA 1
ATOM 1957 C C . THR A 1 248 ? -12.848 -0.798 19.208 1.00 97.81 248 THR A C 1
ATOM 1959 O O . THR A 1 248 ? -13.192 -1.917 19.566 1.00 97.81 248 THR A O 1
ATOM 1962 N N . LEU A 1 249 ? -13.147 -0.333 17.995 1.00 98.25 249 LEU A N 1
ATOM 1963 C CA . LEU A 1 249 ? -14.037 -1.032 17.057 1.00 98.25 249 LEU A CA 1
ATOM 1964 C C . LEU A 1 249 ? -13.332 -1.317 15.733 1.00 98.25 249 LEU A C 1
ATOM 1966 O O . LEU A 1 249 ? -12.629 -0.457 15.208 1.00 98.25 249 LEU A O 1
ATOM 1970 N N . CYS A 1 250 ? -13.580 -2.489 15.155 1.00 98.50 250 CYS A N 1
ATOM 1971 C CA . CYS A 1 250 ? -13.231 -2.768 13.768 1.00 98.50 250 CYS A CA 1
ATOM 1972 C C . CYS A 1 250 ? -14.312 -2.230 12.831 1.00 98.50 250 CYS A C 1
ATOM 1974 O O . CYS A 1 250 ? -15.417 -2.775 12.782 1.00 98.50 250 CYS A O 1
ATOM 1976 N N . LEU A 1 251 ? -13.976 -1.184 12.077 1.00 98.19 251 LEU A N 1
ATOM 1977 C CA . LEU A 1 251 ? -14.845 -0.556 11.083 1.00 98.19 251 LEU A CA 1
ATOM 1978 C C . LEU A 1 251 ? -14.396 -0.924 9.668 1.00 98.19 251 LEU A C 1
ATOM 1980 O O . LEU A 1 251 ? -13.214 -1.162 9.429 1.00 98.19 251 LEU A O 1
ATOM 1984 N N . ASP A 1 252 ? -15.336 -0.963 8.728 1.00 98.19 252 ASP A N 1
ATOM 1985 C CA . ASP A 1 252 ? -15.043 -1.261 7.326 1.00 98.19 252 ASP A CA 1
ATOM 1986 C C . ASP A 1 252 ? -14.338 -0.083 6.630 1.00 98.19 252 ASP A C 1
ATOM 1988 O O . ASP A 1 252 ? -14.656 1.088 6.861 1.00 98.19 252 ASP A O 1
ATOM 1992 N N . CYS A 1 253 ? -13.366 -0.405 5.775 1.00 98.12 253 CYS A N 1
ATOM 1993 C CA . CYS A 1 253 ? -12.715 0.550 4.880 1.00 98.12 253 CYS A CA 1
ATOM 1994 C C . CYS A 1 253 ? -13.681 1.069 3.802 1.00 98.12 253 CYS A C 1
ATOM 1996 O O . CYS A 1 253 ? -14.746 0.491 3.572 1.00 98.12 253 CYS A O 1
ATOM 1998 N N . ASP A 1 254 ? -13.272 2.105 3.059 1.00 97.56 254 ASP A N 1
ATOM 1999 C CA . ASP A 1 254 ? -13.919 2.396 1.780 1.00 97.56 254 ASP A CA 1
ATOM 2000 C C . ASP A 1 254 ? -13.905 1.163 0.855 1.00 97.56 254 ASP A C 1
ATOM 2002 O O . ASP A 1 254 ? -12.961 0.366 0.845 1.00 97.56 254 ASP A O 1
ATOM 2006 N N . SER A 1 255 ? -14.962 1.023 0.053 1.00 97.19 255 SER A N 1
ATOM 2007 C CA . SER A 1 255 ? -15.160 -0.101 -0.865 1.00 97.19 255 SER A CA 1
ATOM 2008 C C . SER A 1 255 ? -14.019 -0.309 -1.873 1.00 97.19 255 SER A C 1
ATOM 2010 O O . SER A 1 255 ? -13.858 -1.432 -2.353 1.00 97.19 255 SER A O 1
ATOM 2012 N N . THR A 1 256 ? -13.207 0.714 -2.150 1.00 97.69 256 THR A N 1
ATOM 2013 C CA . THR A 1 256 ? -12.049 0.685 -3.058 1.00 97.69 256 THR A CA 1
ATOM 2014 C C . THR A 1 256 ? -10.733 0.264 -2.381 1.00 97.69 256 THR A C 1
ATOM 2016 O O . THR A 1 256 ? -9.859 -0.309 -3.044 1.00 97.69 256 THR A O 1
ATOM 2019 N N . CYS A 1 257 ? -10.584 0.469 -1.064 1.00 97.88 257 CYS A N 1
ATOM 2020 C CA . CYS A 1 257 ? -9.390 0.055 -0.321 1.00 97.88 257 CYS A CA 1
ATOM 2021 C C . CYS A 1 257 ? -9.336 -1.477 -0.155 1.00 97.88 257 CYS A C 1
ATOM 2023 O O . CYS A 1 257 ? -10.354 -2.133 0.072 1.00 97.88 257 CYS A O 1
ATOM 2025 N N . PHE A 1 258 ? -8.133 -2.052 -0.167 1.00 96.69 258 PHE A N 1
ATOM 2026 C CA . PHE A 1 258 ? -7.867 -3.423 0.292 1.00 96.69 258 PHE A CA 1
ATOM 2027 C C . PHE A 1 258 ? -7.395 -3.432 1.758 1.00 96.69 258 PHE A C 1
ATOM 2029 O O . PHE A 1 258 ? -7.904 -4.193 2.577 1.00 96.69 258 PHE A O 1
ATOM 2036 N N . GLU A 1 259 ? -6.483 -2.525 2.110 1.00 96.62 259 GLU A N 1
ATOM 2037 C CA . GLU A 1 259 ? -6.088 -2.195 3.487 1.00 96.62 259 GLU A CA 1
ATOM 2038 C C . GLU A 1 259 ? -6.270 -0.684 3.691 1.00 96.62 259 GLU A C 1
ATOM 2040 O O . GLU A 1 259 ? -6.036 0.087 2.757 1.00 96.62 259 GLU A O 1
ATOM 2045 N N . CYS A 1 260 ? -6.649 -0.234 4.888 1.00 97.69 260 CYS A N 1
ATOM 2046 C CA . CYS A 1 260 ? -6.799 1.189 5.206 1.00 97.69 260 CYS A CA 1
ATOM 2047 C C . CYS A 1 260 ? -6.358 1.511 6.643 1.00 97.69 260 CYS A C 1
ATOM 2049 O O . CYS A 1 260 ? -6.372 0.643 7.513 1.00 97.69 260 CYS A O 1
ATOM 2051 N N . SER A 1 261 ? -5.953 2.760 6.886 1.00 97.12 261 SER A N 1
ATOM 2052 C CA . SER A 1 261 ? -5.679 3.303 8.227 1.00 97.12 261 SER A CA 1
ATOM 2053 C C . SER A 1 261 ? -6.894 4.019 8.820 1.00 97.12 261 SER A C 1
ATOM 2055 O O . SER A 1 261 ? -7.023 4.129 10.036 1.00 97.12 261 SER A O 1
ATOM 2057 N N . SER A 1 262 ? -7.792 4.506 7.963 1.00 97.38 262 SER A N 1
ATOM 2058 C CA . SER A 1 262 ? -9.078 5.094 8.331 1.00 97.38 262 SER A CA 1
ATOM 2059 C C . SER A 1 262 ? -10.091 4.881 7.207 1.00 97.38 262 SER A C 1
ATOM 2061 O O . SER A 1 262 ? -9.724 4.468 6.107 1.00 97.38 262 SER A O 1
ATOM 2063 N N . LYS A 1 263 ? -11.356 5.244 7.446 1.00 96.06 263 LYS A N 1
ATOM 2064 C CA . LYS A 1 263 ? -12.443 5.144 6.458 1.00 96.06 263 LYS A CA 1
ATOM 2065 C C . LYS A 1 263 ? -12.103 5.767 5.092 1.00 96.06 263 LYS A C 1
ATOM 2067 O O . LYS A 1 263 ? -12.589 5.274 4.084 1.00 96.06 263 LYS A O 1
ATOM 2072 N N . TYR A 1 264 ? -11.282 6.821 5.061 1.00 95.69 264 TYR A N 1
ATOM 2073 C CA . TYR A 1 264 ? -10.952 7.576 3.843 1.00 95.69 264 TYR A CA 1
ATOM 2074 C C . TYR A 1 264 ? -9.471 7.501 3.435 1.00 95.69 264 TYR A C 1
ATOM 2076 O O . TYR A 1 264 ? -9.095 8.103 2.435 1.00 95.69 264 TYR A O 1
ATOM 2084 N N . GLN A 1 265 ? -8.624 6.795 4.194 1.00 97.62 265 GLN A N 1
ATOM 2085 C CA . GLN A 1 265 ? -7.189 6.678 3.910 1.00 97.62 265 GLN A CA 1
ATOM 2086 C C . GLN A 1 265 ? -6.808 5.215 3.695 1.00 97.62 265 GLN A C 1
ATOM 2088 O O . GLN A 1 265 ? -6.655 4.445 4.647 1.00 97.62 265 GLN A O 1
ATOM 2093 N N . CYS A 1 266 ? -6.639 4.834 2.435 1.00 97.94 266 CYS A N 1
ATOM 2094 C CA . CYS A 1 266 ? -6.184 3.513 2.042 1.00 97.94 266 CYS A CA 1
ATOM 2095 C C . CYS A 1 266 ? -4.657 3.378 2.218 1.00 97.94 266 CYS A C 1
ATOM 2097 O O . CYS A 1 266 ? -3.884 4.302 1.964 1.00 97.94 266 CYS A O 1
ATOM 2099 N N . LEU A 1 267 ? -4.218 2.184 2.612 1.00 96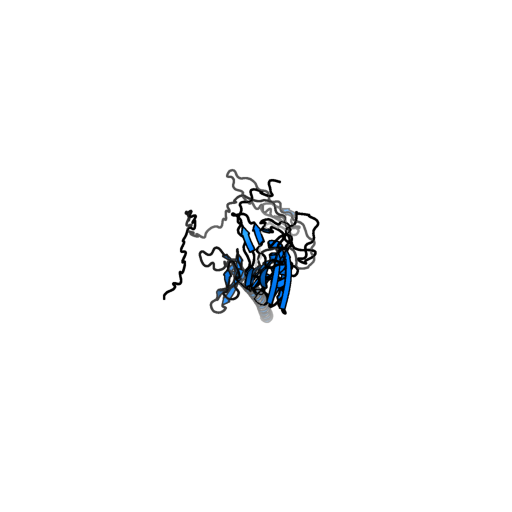.19 267 LEU A N 1
ATOM 2100 C CA . LEU A 1 267 ? -2.818 1.741 2.606 1.00 96.19 267 LEU A CA 1
ATOM 2101 C C . LEU A 1 267 ? -2.508 0.904 1.356 1.00 96.19 267 LEU A C 1
ATOM 2103 O O . LEU A 1 267 ? -1.368 0.859 0.894 1.00 96.19 267 LEU A O 1
ATOM 2107 N N . SER A 1 268 ? -3.532 0.258 0.792 1.00 96.56 268 SER A N 1
ATOM 2108 C CA . SER A 1 268 ? -3.489 -0.387 -0.517 1.00 96.56 268 SER A CA 1
ATOM 2109 C C . SER A 1 268 ? -4.883 -0.493 -1.135 1.00 96.56 268 SER A C 1
ATOM 2111 O O . SER A 1 268 ? -5.892 -0.374 -0.438 1.00 96.56 268 SER A O 1
ATOM 2113 N N . CYS A 1 269 ? -4.937 -0.727 -2.445 1.00 97.56 269 CYS A N 1
ATOM 2114 C CA . CYS A 1 269 ? -6.168 -0.725 -3.234 1.00 97.56 269 CYS A CA 1
ATOM 2115 C C . CYS A 1 269 ? -6.551 -2.116 -3.737 1.00 97.56 269 CYS A C 1
ATOM 2117 O O . CYS A 1 269 ? -5.700 -2.994 -3.897 1.00 97.56 269 CYS A O 1
ATOM 2119 N N . LYS A 1 270 ? -7.847 -2.312 -4.000 1.00 96.75 270 LYS A N 1
ATOM 2120 C CA . LYS A 1 270 ? -8.353 -3.504 -4.693 1.00 96.75 270 LYS A CA 1
ATOM 2121 C C . LYS A 1 270 ? -7.958 -3.489 -6.175 1.00 96.75 270 LYS A C 1
ATOM 2123 O O . LYS A 1 270 ? -7.611 -2.451 -6.734 1.00 96.75 270 LYS A O 1
ATOM 2128 N N . ARG A 1 271 ? -8.047 -4.653 -6.826 1.00 95.75 271 ARG A N 1
ATOM 2129 C CA . ARG A 1 271 ? -7.825 -4.789 -8.274 1.00 95.75 271 ARG A CA 1
ATOM 2130 C C . ARG A 1 271 ? -8.734 -3.835 -9.057 1.00 95.75 271 ARG A C 1
ATOM 2132 O O . ARG A 1 271 ? -9.915 -3.724 -8.745 1.00 95.75 271 ARG A O 1
ATOM 2139 N N . GLY A 1 272 ? -8.169 -3.169 -10.065 1.00 96.44 272 GLY A N 1
ATOM 2140 C CA . GLY A 1 272 ? -8.840 -2.109 -10.833 1.00 96.44 272 GLY A CA 1
ATOM 2141 C C . GLY A 1 272 ? -8.641 -0.694 -10.274 1.00 96.44 272 GLY A C 1
ATOM 2142 O O . GLY A 1 272 ? -9.072 0.268 -10.900 1.00 96.44 272 GLY A O 1
ATOM 2143 N N . PHE A 1 273 ? -7.950 -0.549 -9.139 1.00 97.88 273 PHE A N 1
ATOM 2144 C CA . PHE A 1 273 ? -7.646 0.736 -8.510 1.00 97.88 273 PHE A CA 1
ATOM 2145 C C . PHE A 1 273 ? -6.145 0.873 -8.225 1.00 97.88 273 PHE A C 1
ATOM 2147 O O . PHE A 1 273 ? -5.434 -0.125 -8.114 1.00 97.88 273 PHE A O 1
ATOM 2154 N N . TYR A 1 274 ? -5.668 2.107 -8.075 1.00 97.81 274 TYR A N 1
ATOM 2155 C CA . TYR A 1 274 ? -4.302 2.442 -7.663 1.00 97.81 274 TYR A CA 1
ATOM 2156 C C . TYR A 1 274 ? -4.322 3.467 -6.523 1.00 97.81 274 TYR A C 1
ATOM 2158 O O . TYR A 1 274 ? -5.278 4.232 -6.387 1.00 97.81 274 TYR A O 1
ATOM 2166 N N . LEU A 1 275 ? -3.289 3.466 -5.678 1.00 97.81 275 LEU A N 1
ATOM 2167 C CA . LEU A 1 275 ? -3.185 4.361 -4.528 1.00 97.81 275 LEU A CA 1
ATOM 2168 C C . LEU A 1 275 ? -2.507 5.667 -4.936 1.00 97.81 275 LEU A C 1
ATOM 2170 O O . LEU A 1 275 ? -1.329 5.668 -5.286 1.00 97.81 275 LEU A O 1
ATOM 2174 N N . ASP A 1 276 ? -3.223 6.774 -4.804 1.00 97.56 276 ASP A N 1
ATOM 2175 C CA . ASP A 1 276 ? -2.634 8.110 -4.785 1.00 97.56 276 ASP A CA 1
ATOM 2176 C C . ASP A 1 276 ? -2.011 8.341 -3.400 1.00 97.56 276 ASP A C 1
ATOM 2178 O O . ASP A 1 276 ? -2.699 8.335 -2.374 1.00 97.56 276 ASP A O 1
ATOM 2182 N N . LEU A 1 277 ? -0.690 8.514 -3.351 1.00 95.44 277 LEU A N 1
ATOM 2183 C CA . LEU A 1 277 ? 0.056 8.666 -2.105 1.00 95.44 277 LEU A CA 1
ATOM 2184 C C . LEU A 1 277 ? 0.015 10.090 -1.536 1.00 95.44 277 LEU A C 1
ATOM 2186 O O . LEU A 1 277 ? 0.376 10.245 -0.366 1.00 95.44 277 LEU A O 1
ATOM 2190 N N . GLN A 1 278 ? -0.459 11.091 -2.280 1.00 95.25 278 GLN A N 1
ATOM 2191 C CA . GLN A 1 278 ? -0.708 12.437 -1.757 1.00 95.25 278 GLN A CA 1
ATOM 2192 C C . GLN A 1 278 ? -2.043 12.482 -1.008 1.00 95.25 278 GLN A C 1
ATOM 2194 O O . GLN A 1 278 ? -2.093 12.904 0.145 1.00 95.25 278 GLN A O 1
ATOM 2199 N N . THR A 1 279 ? -3.120 11.990 -1.628 1.00 96.62 279 THR A N 1
ATOM 2200 C CA . THR A 1 279 ? -4.466 11.995 -1.021 1.00 96.62 279 THR A CA 1
ATOM 2201 C C . THR A 1 279 ? -4.734 10.795 -0.107 1.00 96.62 279 THR A C 1
ATOM 2203 O O . THR A 1 279 ? -5.666 10.837 0.693 1.00 96.62 279 THR A O 1
ATOM 2206 N N . LYS A 1 280 ? -3.927 9.726 -0.209 1.00 97.19 280 LYS A N 1
ATOM 2207 C CA . LYS A 1 280 ? -4.160 8.402 0.407 1.00 97.19 280 LYS A CA 1
ATOM 2208 C C . LYS A 1 280 ? -5.482 7.753 -0.026 1.00 97.19 280 LYS A C 1
ATOM 2210 O O . LYS A 1 280 ? -6.028 6.931 0.705 1.00 97.19 280 LYS A O 1
ATOM 2215 N N . THR A 1 281 ? -5.992 8.087 -1.210 1.00 97.81 281 THR A N 1
ATOM 2216 C CA . THR A 1 281 ? -7.232 7.509 -1.755 1.00 97.81 281 THR A CA 1
ATOM 2217 C C . THR A 1 281 ? -6.947 6.534 -2.894 1.00 97.81 281 THR A C 1
ATOM 2219 O O . THR A 1 281 ? -5.940 6.650 -3.595 1.00 97.81 281 THR A O 1
ATOM 2222 N N . CYS A 1 282 ? -7.834 5.557 -3.079 1.00 98.31 282 CYS A N 1
ATOM 2223 C CA . CYS A 1 282 ? -7.783 4.662 -4.228 1.00 98.31 282 CYS A CA 1
ATOM 2224 C C . CYS A 1 282 ? -8.545 5.270 -5.406 1.00 98.31 282 CYS A C 1
ATOM 2226 O O . CYS A 1 282 ? -9.743 5.535 -5.313 1.00 98.31 282 CYS A O 1
ATOM 2228 N N . LYS A 1 283 ? -7.854 5.466 -6.527 1.00 98.06 283 LYS A N 1
ATOM 2229 C CA . LYS A 1 283 ? -8.425 5.969 -7.780 1.00 98.06 283 LYS A CA 1
ATOM 2230 C C . LYS A 1 283 ? -8.634 4.816 -8.753 1.00 98.06 283 LYS A C 1
ATOM 2232 O O . LYS A 1 283 ? -7.833 3.884 -8.790 1.00 98.06 283 LYS A O 1
ATOM 2237 N N . GLN A 1 284 ? -9.732 4.851 -9.504 1.00 98.12 284 GLN A N 1
ATOM 2238 C CA . GLN A 1 284 ? -10.019 3.835 -10.515 1.00 98.12 284 GLN A CA 1
ATOM 2239 C C . GLN A 1 284 ? -9.017 3.960 -11.668 1.00 98.12 284 GLN A C 1
ATOM 2241 O O . GLN A 1 284 ? -8.713 5.068 -12.111 1.00 98.12 284 GLN A O 1
ATOM 2246 N N . LYS A 1 285 ? -8.503 2.824 -12.140 1.00 98.06 285 LYS A N 1
ATOM 2247 C CA . LYS A 1 285 ? -7.650 2.764 -13.329 1.00 98.06 285 LYS A CA 1
ATOM 2248 C C . LYS A 1 285 ? -8.484 2.992 -14.589 1.00 98.06 285 LYS A C 1
ATOM 2250 O O . LYS A 1 285 ? -9.624 2.542 -14.643 1.00 98.06 285 LYS A O 1
ATOM 2255 N N . MET A 1 286 ? -7.930 3.661 -15.597 1.00 98.06 286 MET A N 1
ATOM 2256 C CA . MET A 1 286 ? -8.633 3.919 -16.859 1.00 98.06 286 MET A CA 1
ATOM 2257 C C . MET A 1 286 ? -7.704 3.819 -18.067 1.00 98.06 286 MET A C 1
ATOM 2259 O O . MET A 1 286 ? -6.602 4.364 -18.060 1.00 98.06 286 MET A O 1
ATOM 2263 N N . GLY A 1 287 ? -8.187 3.192 -19.140 1.00 97.81 287 GLY A N 1
ATOM 2264 C CA . GLY A 1 287 ? -7.531 3.218 -20.445 1.00 97.81 287 GLY A CA 1
ATOM 2265 C C . GLY A 1 287 ? -6.242 2.400 -20.522 1.00 97.81 287 GLY A C 1
ATOM 2266 O O . GLY A 1 287 ? -5.948 1.558 -19.670 1.00 97.81 287 GLY A O 1
ATOM 2267 N N . GLN A 1 288 ? -5.483 2.642 -21.590 1.00 98.31 288 GLN A N 1
ATOM 2268 C CA . GLN A 1 288 ? -4.272 1.900 -21.930 1.00 98.31 288 GLN A CA 1
ATOM 2269 C C . GLN A 1 288 ? -3.089 2.851 -22.116 1.00 98.31 288 GLN A C 1
ATOM 2271 O O . GLN A 1 288 ? -3.266 3.971 -22.594 1.00 98.31 288 GLN A O 1
ATOM 2276 N N . LEU A 1 289 ? -1.893 2.384 -21.764 1.00 98.31 289 LEU A N 1
ATOM 2277 C CA . LEU A 1 289 ? -0.633 3.092 -21.969 1.00 98.31 289 LEU A CA 1
ATOM 2278 C C . LEU A 1 289 ? 0.340 2.206 -22.743 1.00 98.31 289 LEU A C 1
ATOM 2280 O O . LEU A 1 289 ? 0.615 1.081 -22.332 1.00 98.31 289 LEU A O 1
ATOM 2284 N N . GLU A 1 290 ? 0.938 2.751 -23.795 1.00 98.50 290 GLU A N 1
ATOM 2285 C CA . GLU A 1 290 ? 2.168 2.225 -24.383 1.00 98.50 290 GLU A CA 1
ATOM 2286 C C . GLU A 1 290 ? 3.192 3.357 -24.405 1.00 98.50 290 GLU A C 1
ATOM 2288 O O . GLU A 1 290 ? 2.917 4.437 -24.926 1.00 98.50 290 GLU A O 1
ATOM 2293 N N . THR A 1 291 ? 4.348 3.148 -23.776 1.00 98.44 291 THR A N 1
ATOM 2294 C CA . THR A 1 291 ? 5.405 4.164 -23.709 1.00 98.44 291 THR A CA 1
ATOM 2295 C C . THR A 1 291 ? 6.792 3.533 -23.673 1.00 98.44 291 THR A C 1
ATOM 2297 O O . THR A 1 291 ? 6.955 2.360 -23.323 1.00 98.44 291 THR A O 1
ATOM 2300 N N . THR A 1 292 ? 7.793 4.333 -24.028 1.00 98.62 292 THR A N 1
ATOM 2301 C CA . THR A 1 292 ? 9.199 3.944 -24.063 1.00 98.62 292 THR A CA 1
ATOM 2302 C C . THR A 1 292 ? 10.011 4.934 -23.246 1.00 98.62 292 THR A C 1
ATOM 2304 O O . THR A 1 292 ? 9.958 6.133 -23.513 1.00 98.62 292 THR A O 1
ATOM 2307 N N . ILE A 1 293 ? 10.785 4.421 -22.294 1.00 98.38 293 ILE A N 1
ATOM 2308 C CA . ILE A 1 293 ? 11.755 5.181 -21.508 1.00 98.38 293 ILE A CA 1
ATOM 2309 C C . ILE A 1 293 ? 13.169 4.666 -21.775 1.00 98.38 293 ILE A C 1
ATOM 2311 O O . ILE A 1 293 ? 13.369 3.495 -22.102 1.00 98.38 293 ILE A O 1
ATOM 2315 N N . TYR A 1 294 ? 14.156 5.540 -21.638 1.00 98.06 294 TYR A N 1
ATOM 2316 C CA . TYR A 1 294 ? 15.546 5.259 -21.971 1.00 98.06 294 TYR A CA 1
ATOM 2317 C C . TYR A 1 294 ? 16.411 5.221 -20.712 1.00 98.06 294 TYR A C 1
ATOM 2319 O O . TYR A 1 294 ? 16.202 5.990 -19.773 1.00 98.06 294 TYR A O 1
ATOM 2327 N N . VAL A 1 295 ? 17.403 4.331 -20.712 1.00 96.19 295 VAL A N 1
ATOM 2328 C CA . VAL A 1 295 ? 18.414 4.207 -19.655 1.00 96.19 295 VAL A CA 1
ATOM 2329 C C . VAL A 1 295 ? 19.791 4.392 -20.270 1.00 96.19 295 VAL A C 1
ATOM 2331 O O . VAL A 1 295 ? 20.124 3.749 -21.271 1.00 96.19 295 VAL A O 1
ATOM 2334 N N . LYS A 1 296 ? 20.589 5.266 -19.660 1.00 95.00 296 LYS A N 1
ATOM 2335 C CA . LYS A 1 296 ? 21.941 5.612 -20.090 1.00 95.00 296 LYS A CA 1
ATOM 2336 C C . LYS A 1 296 ? 22.883 5.563 -18.892 1.00 95.00 296 LYS A C 1
ATOM 2338 O O . LYS A 1 296 ? 22.585 6.133 -17.849 1.00 95.00 296 LYS A O 1
ATOM 2343 N N . SER A 1 297 ? 24.044 4.945 -19.069 1.00 89.88 297 SER A N 1
ATOM 2344 C CA . SER A 1 297 ? 25.104 4.955 -18.067 1.00 89.88 297 SER A CA 1
ATOM 2345 C C . SER A 1 297 ? 25.697 6.365 -17.990 1.00 89.88 297 SER A C 1
ATOM 2347 O O . SER A 1 297 ? 26.198 6.892 -18.993 1.00 89.88 297 SER A O 1
ATOM 2349 N N . MET A 1 298 ? 25.579 7.003 -16.823 1.00 79.00 298 MET A N 1
ATOM 2350 C CA . MET A 1 298 ? 26.060 8.364 -16.577 1.00 79.00 298 MET A CA 1
ATOM 2351 C C . MET A 1 298 ? 27.038 8.412 -15.412 1.00 79.00 298 MET A C 1
ATOM 2353 O O . MET A 1 298 ? 26.843 7.762 -14.387 1.00 79.00 298 MET A O 1
ATOM 2357 N N . GLU A 1 299 ? 28.051 9.264 -15.547 1.00 75.44 299 GLU A N 1
ATOM 2358 C CA . GLU A 1 299 ? 28.828 9.736 -14.405 1.00 75.44 299 GLU A CA 1
ATOM 2359 C C . GLU A 1 299 ? 27.917 10.580 -13.497 1.00 75.44 299 GLU A C 1
ATOM 2361 O O . GLU A 1 299 ? 27.128 11.401 -13.972 1.00 75.44 299 GLU A O 1
ATOM 2366 N N . TYR A 1 300 ? 27.991 10.336 -12.187 1.00 65.12 300 TYR A N 1
ATOM 2367 C CA . TYR A 1 300 ? 26.998 10.781 -11.206 1.00 65.12 300 TYR A CA 1
ATOM 2368 C C . TYR A 1 300 ? 27.037 12.307 -10.990 1.00 65.12 300 TYR A C 1
ATOM 2370 O O . TYR A 1 300 ? 27.741 12.811 -10.116 1.00 65.12 300 TYR A O 1
ATOM 2378 N N . ASN A 1 301 ? 26.279 13.060 -11.792 1.00 75.06 301 ASN A N 1
ATOM 2379 C CA . ASN A 1 301 ? 26.164 14.513 -11.670 1.00 75.06 301 ASN A CA 1
ATOM 2380 C C . ASN A 1 301 ? 24.869 14.900 -10.934 1.00 75.06 301 ASN A C 1
ATOM 2382 O O . ASN A 1 301 ? 23.762 14.673 -11.420 1.00 75.06 301 ASN A O 1
ATOM 2386 N N . SER A 1 302 ? 25.010 15.513 -9.758 1.00 69.44 302 SER A N 1
ATOM 2387 C CA . SER A 1 302 ? 23.934 15.726 -8.776 1.00 69.44 302 SER A CA 1
ATOM 2388 C C . SER A 1 302 ? 22.858 16.752 -9.164 1.00 69.44 302 SER A C 1
ATOM 2390 O O . SER A 1 302 ? 21.921 16.963 -8.397 1.00 69.44 302 SER A O 1
ATOM 2392 N N . GLN A 1 303 ? 22.968 17.392 -10.332 1.00 79.25 303 GLN A N 1
ATOM 2393 C CA . GLN A 1 303 ? 21.998 18.374 -10.844 1.00 79.25 303 GLN A CA 1
ATOM 2394 C C . GLN A 1 303 ? 21.148 17.852 -12.018 1.00 79.25 303 GLN A C 1
ATOM 2396 O O . GLN A 1 303 ? 20.488 18.633 -12.704 1.00 79.25 303 GLN A O 1
ATOM 2401 N N . TYR A 1 304 ? 21.177 16.545 -12.284 1.00 82.00 304 TYR A N 1
ATOM 2402 C CA . TYR A 1 304 ? 20.514 15.957 -13.442 1.00 82.00 304 TYR A CA 1
ATOM 2403 C C . TYR A 1 304 ? 19.073 15.501 -13.150 1.00 82.00 304 TYR A C 1
ATOM 2405 O O . TYR A 1 304 ? 18.847 14.514 -12.453 1.00 82.00 304 TYR A O 1
ATOM 2413 N N . ASN A 1 305 ? 18.094 16.193 -13.737 1.00 89.25 305 ASN A N 1
ATOM 2414 C CA . ASN A 1 305 ? 16.681 15.809 -13.683 1.00 89.25 305 ASN A CA 1
ATOM 2415 C C . ASN A 1 305 ? 16.358 14.827 -14.822 1.00 89.25 305 ASN A C 1
ATOM 2417 O O . ASN A 1 305 ? 16.027 15.255 -15.927 1.00 89.25 305 ASN A O 1
ATOM 2421 N N . ALA A 1 306 ? 16.461 13.523 -14.562 1.00 91.75 306 ALA A N 1
ATOM 2422 C CA . ALA A 1 306 ? 16.030 12.493 -15.508 1.00 91.75 306 ALA A CA 1
ATOM 2423 C C . ALA A 1 306 ? 14.494 12.398 -15.568 1.00 91.75 306 ALA A C 1
ATOM 2425 O O . ALA A 1 306 ? 13.842 12.315 -14.526 1.00 91.75 306 ALA A O 1
ATOM 2426 N N . ASP A 1 307 ? 13.923 12.351 -16.774 1.00 93.62 307 ASP A N 1
ATOM 2427 C CA . ASP A 1 307 ? 12.488 12.107 -17.004 1.00 93.62 307 ASP A CA 1
ATOM 2428 C C . ASP A 1 307 ? 12.209 10.800 -17.775 1.00 93.62 307 ASP A C 1
ATOM 2430 O O . ASP A 1 307 ? 11.056 10.392 -17.916 1.00 93.62 307 ASP A O 1
ATOM 2434 N N . GLY A 1 308 ? 13.263 10.123 -18.244 1.00 95.31 308 GLY A N 1
ATOM 2435 C CA . GLY A 1 308 ? 13.181 8.888 -19.018 1.00 95.31 308 GLY A CA 1
ATOM 2436 C C . GLY A 1 308 ? 13.054 9.091 -20.527 1.00 95.31 308 GLY A C 1
ATOM 2437 O O . GLY A 1 308 ? 13.031 8.100 -21.255 1.00 95.31 308 GLY A O 1
ATOM 2438 N N . SER A 1 309 ? 13.001 10.328 -21.023 1.00 97.12 309 SER A N 1
ATOM 2439 C CA . SER A 1 309 ? 13.074 10.636 -22.456 1.00 97.12 309 SER A CA 1
ATOM 2440 C C . SER A 1 309 ? 14.428 10.236 -23.059 1.00 97.12 309 SER A C 1
ATOM 2442 O O . SER A 1 309 ? 15.355 9.810 -22.369 1.00 97.12 309 SER A O 1
ATOM 2444 N N . ARG A 1 310 ? 14.562 10.348 -24.384 1.00 96.62 310 ARG A N 1
ATOM 2445 C CA . ARG A 1 310 ? 15.820 10.023 -25.070 1.00 96.62 310 ARG A CA 1
ATOM 2446 C C . ARG A 1 310 ? 16.899 11.076 -24.801 1.00 96.62 310 ARG A C 1
ATOM 2448 O O . ARG A 1 310 ? 18.087 10.759 -24.793 1.00 96.62 310 ARG A O 1
ATOM 2455 N N . GLU A 1 311 ? 16.462 12.311 -24.596 1.00 95.50 311 GLU A N 1
ATOM 2456 C CA . GLU A 1 311 ? 17.253 13.490 -24.267 1.00 95.50 311 GLU A CA 1
ATOM 2457 C C . GLU A 1 311 ? 17.621 13.513 -22.775 1.00 95.50 311 GLU A C 1
ATOM 2459 O O . GLU A 1 311 ? 18.761 13.845 -22.437 1.00 95.50 311 GLU A O 1
ATOM 2464 N N . TYR A 1 312 ? 16.692 13.094 -21.901 1.00 94.56 312 TYR A N 1
ATOM 2465 C CA . TYR A 1 312 ? 16.874 13.024 -20.448 1.00 94.56 312 TYR A CA 1
ATOM 2466 C C . TYR A 1 312 ? 16.695 11.604 -19.843 1.00 94.56 312 TYR A C 1
ATOM 2468 O O . TYR A 1 312 ? 15.846 11.404 -18.964 1.00 94.56 312 TYR A O 1
ATOM 2476 N N . PRO A 1 313 ? 17.473 10.594 -20.295 1.00 95.56 313 PRO A N 1
ATOM 2477 C CA . PRO A 1 313 ? 17.326 9.197 -19.876 1.00 95.56 313 PRO A CA 1
ATOM 2478 C C . PRO A 1 313 ? 17.665 8.968 -18.398 1.00 95.56 313 PRO A C 1
ATOM 2480 O O . PRO A 1 313 ? 18.475 9.681 -17.808 1.00 95.56 313 PRO A O 1
ATOM 2483 N N . PHE A 1 314 ? 17.107 7.910 -17.809 1.00 93.75 314 PHE A N 1
ATOM 2484 C CA . PHE A 1 314 ? 17.438 7.503 -16.442 1.00 93.75 314 PHE A CA 1
ATOM 2485 C C . PHE A 1 314 ? 18.883 6.999 -16.328 1.00 93.75 314 PHE A C 1
ATOM 2487 O O . PHE A 1 314 ? 19.375 6.288 -17.207 1.00 93.75 314 PHE A O 1
ATOM 2494 N N . GLY A 1 315 ? 19.542 7.337 -15.214 1.00 90.56 315 GLY A N 1
ATOM 2495 C CA . GLY A 1 315 ? 20.912 6.908 -14.912 1.00 90.56 315 GLY A CA 1
ATOM 2496 C C . GLY A 1 315 ? 21.031 5.438 -14.495 1.00 90.56 315 GLY A C 1
ATOM 2497 O O . GLY A 1 315 ? 22.111 4.857 -14.594 1.00 90.56 315 GLY A O 1
ATOM 2498 N N . SER A 1 316 ? 19.932 4.814 -14.052 1.00 90.50 316 SER A N 1
ATOM 2499 C CA . SER A 1 316 ? 19.901 3.400 -13.677 1.00 90.50 316 SER A CA 1
ATOM 2500 C C . SER A 1 316 ? 18.646 2.675 -14.172 1.00 90.50 316 SER A C 1
ATOM 2502 O O . SER A 1 316 ? 17.579 3.258 -14.385 1.00 90.50 316 SER A O 1
ATOM 2504 N N . ILE A 1 317 ? 18.763 1.350 -14.297 1.00 92.50 317 ILE A N 1
ATOM 2505 C CA . ILE A 1 317 ? 17.633 0.460 -14.600 1.00 92.50 317 ILE A CA 1
ATOM 2506 C C . ILE A 1 317 ? 16.610 0.471 -13.448 1.00 92.50 317 ILE A C 1
ATOM 2508 O O . ILE A 1 317 ? 15.419 0.280 -13.680 1.00 92.50 317 ILE A O 1
ATOM 2512 N N . ILE A 1 318 ? 17.050 0.707 -12.205 1.00 90.88 318 ILE A N 1
ATOM 2513 C CA . ILE A 1 318 ? 16.178 0.699 -11.023 1.00 90.88 318 ILE A CA 1
ATOM 2514 C C . ILE A 1 318 ? 15.246 1.913 -11.018 1.00 90.88 318 ILE A C 1
ATOM 2516 O O . ILE A 1 318 ? 14.060 1.759 -10.722 1.00 90.88 318 ILE A O 1
ATOM 2520 N N . ASP A 1 319 ? 15.735 3.090 -11.406 1.00 90.25 319 ASP A N 1
ATOM 2521 C CA . ASP A 1 319 ? 14.905 4.299 -11.499 1.00 90.25 319 ASP A CA 1
ATOM 2522 C C . ASP A 1 319 ? 13.901 4.172 -12.643 1.00 90.25 319 ASP A C 1
ATOM 2524 O O . ASP A 1 319 ? 12.716 4.446 -12.463 1.00 90.25 319 ASP A O 1
ATOM 2528 N N . ALA A 1 320 ? 14.337 3.634 -13.786 1.00 94.12 320 ALA A N 1
ATOM 2529 C CA . ALA A 1 320 ? 13.452 3.335 -14.904 1.00 94.12 320 ALA A CA 1
ATOM 2530 C C . ALA A 1 320 ? 12.354 2.322 -14.531 1.00 94.12 320 ALA A C 1
ATOM 2532 O O . ALA A 1 320 ? 11.195 2.513 -14.895 1.00 94.12 320 ALA A O 1
ATOM 2533 N N . LEU A 1 321 ? 12.668 1.272 -13.764 1.00 93.88 321 LEU A N 1
ATOM 2534 C CA . LEU A 1 321 ? 11.669 0.332 -13.235 1.00 93.88 321 LEU A CA 1
ATOM 2535 C C . LEU A 1 321 ? 10.696 1.019 -12.267 1.00 93.88 321 LEU A C 1
ATOM 2537 O O . LEU A 1 321 ? 9.484 0.875 -12.407 1.00 93.88 321 LEU A O 1
ATOM 2541 N N . THR A 1 322 ? 11.223 1.789 -11.314 1.00 92.50 322 THR A N 1
ATOM 2542 C CA . THR A 1 322 ? 10.462 2.570 -10.324 1.00 92.50 322 THR A CA 1
ATOM 2543 C C . THR A 1 322 ? 9.453 3.488 -11.019 1.00 92.50 322 THR A C 1
ATOM 2545 O O . THR A 1 322 ? 8.249 3.404 -10.766 1.00 92.50 322 THR A O 1
ATOM 2548 N N . ASN A 1 323 ? 9.929 4.273 -11.984 1.00 94.50 323 ASN A N 1
ATOM 2549 C CA . ASN A 1 323 ? 9.125 5.160 -12.813 1.00 94.50 323 ASN A CA 1
ATOM 2550 C C . ASN A 1 323 ? 8.127 4.393 -13.708 1.00 94.50 323 ASN A C 1
ATOM 2552 O O . ASN A 1 323 ? 6.972 4.797 -13.816 1.00 94.50 323 ASN A O 1
ATOM 2556 N N . SER A 1 324 ? 8.505 3.235 -14.267 1.00 96.19 324 SER A N 1
ATOM 2557 C CA . SER A 1 324 ? 7.592 2.375 -15.046 1.00 96.19 324 SER A CA 1
ATOM 2558 C C . SER A 1 324 ? 6.381 1.915 -14.229 1.00 96.19 324 SER A C 1
ATOM 2560 O O . SER A 1 324 ? 5.254 1.912 -14.732 1.00 96.19 324 SER A O 1
ATOM 2562 N N . TYR A 1 325 ? 6.588 1.529 -12.965 1.00 95.88 325 TYR A N 1
ATOM 2563 C CA . TYR A 1 325 ? 5.491 1.155 -12.069 1.00 95.88 325 TYR A CA 1
ATOM 2564 C C . TYR A 1 325 ? 4.598 2.349 -11.728 1.00 95.88 325 TYR A C 1
ATOM 2566 O O . TYR A 1 325 ? 3.376 2.204 -11.685 1.00 95.88 325 TYR A O 1
ATOM 2574 N N . GLU A 1 326 ? 5.192 3.524 -11.520 1.00 95.56 326 GLU A N 1
ATOM 2575 C CA . GLU A 1 326 ? 4.466 4.753 -11.218 1.00 95.56 326 GLU A CA 1
ATOM 2576 C C . GLU A 1 326 ? 3.602 5.225 -12.395 1.00 95.56 326 GLU A C 1
ATOM 2578 O O . GLU A 1 326 ? 2.388 5.374 -12.231 1.00 95.56 326 GLU A O 1
ATOM 2583 N N . ILE A 1 327 ? 4.192 5.397 -13.584 1.00 96.69 327 ILE A N 1
ATOM 2584 C CA . ILE A 1 327 ? 3.485 5.856 -14.790 1.00 96.69 327 ILE A CA 1
ATOM 2585 C C . ILE A 1 327 ? 2.451 4.817 -15.244 1.00 96.69 327 ILE A C 1
ATOM 2587 O O . ILE A 1 327 ? 1.361 5.191 -15.666 1.00 96.69 327 ILE A O 1
ATOM 2591 N N . GLY A 1 328 ? 2.737 3.516 -15.120 1.00 97.31 328 GLY A N 1
ATOM 2592 C CA . GLY A 1 328 ? 1.779 2.459 -15.462 1.00 97.31 328 GLY A CA 1
ATOM 2593 C C . GLY A 1 328 ? 0.597 2.332 -14.490 1.00 97.31 328 GLY A C 1
ATOM 2594 O O . GLY A 1 328 ? -0.464 1.842 -14.879 1.00 97.31 328 GLY A O 1
ATOM 2595 N N . SER A 1 329 ? 0.743 2.790 -13.241 1.00 97.25 329 SER A N 1
ATOM 2596 C CA . SER A 1 329 ? -0.256 2.569 -12.185 1.00 97.25 329 SER A CA 1
ATOM 2597 C C . SER A 1 329 ? -1.680 3.091 -12.468 1.00 97.25 329 SER A C 1
ATOM 2599 O O . SER A 1 329 ? -2.610 2.393 -12.055 1.00 97.25 329 SER A O 1
ATOM 2601 N N . PRO A 1 330 ? -1.922 4.217 -13.180 1.00 98.06 330 PRO A N 1
ATOM 2602 C CA . PRO A 1 330 ? -3.276 4.714 -13.438 1.00 98.06 330 PRO A CA 1
ATOM 2603 C C . PRO A 1 330 ? -4.033 3.988 -14.558 1.00 98.06 330 PRO A C 1
ATOM 2605 O O . PRO A 1 330 ? -5.217 4.256 -14.753 1.00 98.06 330 PRO A O 1
ATOM 2608 N N . PHE A 1 331 ? -3.386 3.087 -15.303 1.00 98.12 331 PHE A N 1
ATOM 2609 C CA . PHE A 1 331 ? -3.948 2.478 -16.513 1.00 98.12 331 PHE A CA 1
ATOM 2610 C C . PHE A 1 331 ? -4.418 1.041 -16.273 1.00 98.12 331 PHE A C 1
ATOM 2612 O O . PHE A 1 331 ? -3.819 0.296 -15.495 1.00 98.12 331 PHE A O 1
ATOM 2619 N N . GLU A 1 332 ? -5.486 0.621 -16.956 1.00 97.62 332 GLU A N 1
ATOM 2620 C CA . GLU A 1 332 ? -6.023 -0.748 -16.865 1.00 97.62 332 GLU A CA 1
ATOM 2621 C C . GLU A 1 332 ? -5.082 -1.776 -17.509 1.00 97.62 332 GLU A C 1
ATOM 2623 O O . GLU A 1 332 ? -5.025 -2.924 -17.068 1.00 97.62 332 GLU A O 1
ATOM 2628 N N . SER A 1 333 ? -4.303 -1.341 -18.503 1.00 97.94 333 SER A N 1
ATOM 2629 C CA . SER A 1 333 ? -3.185 -2.071 -19.102 1.00 97.94 333 SER A CA 1
ATOM 2630 C C . SER A 1 333 ? -2.091 -1.083 -19.502 1.00 97.94 333 SER A C 1
ATOM 2632 O O . SER A 1 333 ? -2.357 -0.145 -20.251 1.00 97.94 333 SER A O 1
ATOM 2634 N N . ALA A 1 334 ? -0.860 -1.300 -19.045 1.00 98.38 334 ALA A N 1
ATOM 2635 C CA . ALA A 1 334 ? 0.295 -0.484 -19.402 1.00 98.38 334 ALA A CA 1
ATOM 2636 C C . ALA A 1 334 ? 1.433 -1.364 -19.928 1.00 98.38 334 ALA A C 1
ATOM 2638 O O . ALA A 1 334 ? 1.857 -2.286 -19.237 1.00 98.38 334 ALA A O 1
ATOM 2639 N N . THR A 1 335 ? 1.968 -1.060 -21.110 1.00 98.62 335 THR A N 1
ATOM 2640 C CA . THR A 1 335 ? 3.227 -1.625 -21.610 1.00 98.62 335 THR A CA 1
ATOM 2641 C C . THR A 1 335 ? 4.296 -0.540 -21.564 1.00 98.62 335 THR A C 1
ATOM 2643 O O . THR A 1 335 ? 4.230 0.430 -22.319 1.00 98.62 335 THR A O 1
ATOM 2646 N N . VAL A 1 336 ? 5.288 -0.704 -20.689 1.00 98.44 336 VAL A N 1
ATOM 2647 C CA . VAL A 1 336 ? 6.436 0.208 -20.593 1.00 98.44 336 VAL A CA 1
ATOM 2648 C C . VAL A 1 336 ? 7.678 -0.493 -21.133 1.00 98.44 336 VAL A C 1
ATOM 2650 O O . VAL A 1 336 ? 8.073 -1.551 -20.635 1.00 98.44 336 VAL A O 1
ATOM 2653 N N . THR A 1 337 ? 8.282 0.091 -22.165 1.00 98.69 337 THR A N 1
ATOM 2654 C CA . THR A 1 337 ? 9.520 -0.408 -22.773 1.00 98.69 337 THR A CA 1
ATOM 2655 C C . THR A 1 337 ? 10.705 0.390 -22.242 1.00 98.69 337 THR A C 1
ATOM 2657 O O . THR A 1 337 ? 10.773 1.596 -22.438 1.00 98.69 337 THR A O 1
ATOM 2660 N N . ILE A 1 338 ? 11.643 -0.276 -21.579 1.00 98.38 338 ILE A N 1
ATOM 2661 C CA . ILE A 1 338 ? 12.890 0.296 -21.074 1.00 98.38 338 ILE A CA 1
ATOM 2662 C C . ILE A 1 338 ? 13.991 -0.034 -22.086 1.00 98.38 338 ILE A C 1
ATOM 2664 O O . ILE A 1 338 ? 14.331 -1.206 -22.253 1.00 98.38 338 ILE A O 1
ATOM 2668 N N . LEU A 1 339 ? 14.532 0.978 -22.767 1.00 98.50 339 LEU A N 1
ATOM 2669 C CA . LEU A 1 339 ? 15.593 0.820 -23.764 1.00 98.50 339 LEU A CA 1
ATOM 2670 C C . LEU A 1 339 ? 16.950 1.279 -23.227 1.00 98.50 339 LEU A C 1
ATOM 2672 O O . LEU A 1 339 ? 17.153 2.457 -22.933 1.00 98.50 339 LEU A O 1
ATOM 2676 N N . LEU A 1 340 ? 17.902 0.352 -23.167 1.00 98.06 340 LEU A N 1
ATOM 2677 C CA . LEU A 1 340 ? 19.290 0.634 -22.812 1.00 98.06 340 LEU A CA 1
ATOM 2678 C C . LEU A 1 340 ? 20.092 1.038 -24.056 1.00 98.06 340 LEU A C 1
ATOM 2680 O O . LEU A 1 340 ? 20.026 0.379 -25.101 1.00 98.06 340 LEU A O 1
ATOM 2684 N N . PHE A 1 341 ? 20.877 2.110 -23.939 1.00 97.81 341 PHE A N 1
ATOM 2685 C CA . PHE A 1 341 ? 21.843 2.515 -24.965 1.00 97.81 341 PHE A CA 1
ATOM 2686 C C . PHE A 1 341 ? 22.931 1.442 -25.150 1.00 97.81 341 PHE A C 1
ATOM 2688 O O . PHE A 1 341 ? 23.552 1.010 -24.179 1.00 97.81 341 PHE A O 1
ATOM 2695 N N . SER A 1 342 ? 23.132 0.982 -26.392 1.00 96.88 342 SER A N 1
ATOM 2696 C CA . SER A 1 342 ? 23.980 -0.184 -26.704 1.00 96.88 342 SER A CA 1
ATOM 2697 C C . SER A 1 342 ? 25.483 0.101 -26.780 1.00 96.88 342 SER A C 1
ATOM 2699 O O . SER A 1 342 ? 26.274 -0.830 -26.868 1.00 96.88 342 SER A O 1
ATOM 2701 N N . ASP A 1 343 ? 25.872 1.372 -26.783 1.00 95.25 343 ASP A N 1
ATOM 2702 C CA . ASP A 1 343 ? 27.248 1.872 -26.826 1.00 95.25 343 ASP A CA 1
ATOM 2703 C C . ASP A 1 343 ? 27.880 2.030 -25.429 1.00 95.25 343 ASP A C 1
ATOM 2705 O O . ASP A 1 343 ? 28.962 2.599 -25.296 1.00 95.25 343 ASP A O 1
ATOM 2709 N N . GLN A 1 344 ? 27.207 1.540 -24.383 1.00 93.56 344 GLN A N 1
ATOM 2710 C CA . GLN A 1 344 ? 27.604 1.711 -22.990 1.00 93.56 344 GLN A CA 1
ATOM 2711 C C . GLN A 1 344 ? 27.366 0.451 -22.154 1.00 93.56 344 GLN A C 1
ATOM 2713 O O . GLN A 1 344 ? 26.406 -0.287 -22.379 1.00 93.56 344 GLN A O 1
ATOM 2718 N N . ASP A 1 345 ? 28.197 0.277 -21.128 1.00 90.94 345 ASP A N 1
ATOM 2719 C CA . ASP A 1 345 ? 27.980 -0.691 -20.054 1.00 90.94 345 ASP A CA 1
ATOM 2720 C C . ASP A 1 345 ? 27.084 -0.086 -18.963 1.00 90.94 345 ASP A C 1
ATOM 2722 O O . ASP A 1 345 ? 27.285 1.055 -18.537 1.00 90.94 345 ASP A O 1
ATOM 2726 N N . HIS A 1 346 ? 26.112 -0.858 -18.476 1.00 92.94 346 HIS A N 1
ATOM 2727 C CA . HIS A 1 346 ? 25.129 -0.416 -17.477 1.00 92.94 346 HIS A CA 1
ATOM 2728 C C . HIS A 1 346 ? 25.369 -1.105 -16.135 1.00 92.94 346 HIS A C 1
ATOM 2730 O O . HIS A 1 346 ? 26.018 -2.149 -16.067 1.00 92.94 346 HIS A O 1
ATOM 2736 N N . SER A 1 347 ? 24.809 -0.561 -15.053 1.00 87.88 347 SER A N 1
ATOM 2737 C CA . SER A 1 347 ? 24.868 -1.201 -13.735 1.00 87.88 347 SER A CA 1
ATOM 2738 C C . SER A 1 347 ? 23.540 -1.136 -12.981 1.00 87.88 347 SER A C 1
ATOM 2740 O O . SER A 1 347 ? 22.702 -0.262 -13.215 1.00 87.88 347 SER A O 1
ATOM 2742 N N . MET A 1 348 ? 23.340 -2.090 -12.071 1.00 87.12 348 MET A N 1
ATOM 2743 C CA . MET A 1 348 ? 22.248 -2.079 -11.097 1.00 87.12 348 MET A CA 1
ATOM 2744 C C .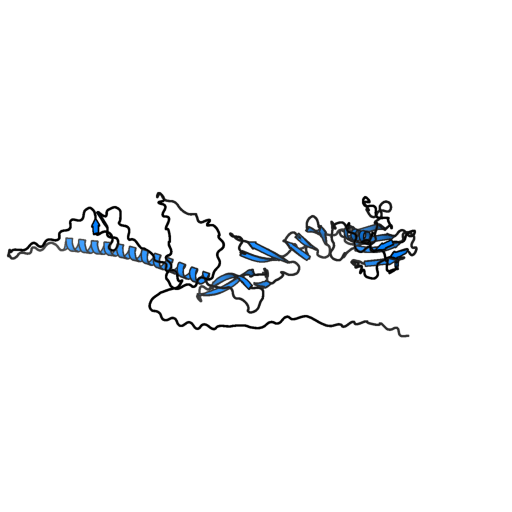 MET A 1 348 ? 22.824 -1.756 -9.718 1.00 87.12 348 MET A C 1
ATOM 2746 O O . MET A 1 348 ? 23.433 -2.609 -9.071 1.00 87.12 348 MET A O 1
ATOM 2750 N N . LEU A 1 349 ? 22.646 -0.511 -9.275 1.00 79.94 349 LEU A N 1
ATOM 2751 C CA . LEU A 1 349 ? 23.094 -0.049 -7.963 1.00 79.94 349 LEU A CA 1
ATOM 2752 C C . LEU A 1 349 ? 22.033 -0.348 -6.895 1.00 79.94 349 LEU A C 1
ATOM 2754 O O . LEU A 1 349 ? 20.832 -0.215 -7.124 1.00 79.94 349 LEU A O 1
ATOM 2758 N N . ARG A 1 350 ? 22.482 -0.762 -5.707 1.00 71.56 350 ARG A N 1
ATOM 2759 C CA . ARG A 1 350 ? 21.605 -1.126 -4.581 1.00 71.56 350 ARG A CA 1
ATOM 2760 C C . ARG A 1 350 ? 21.100 0.067 -3.769 1.00 71.56 350 ARG A C 1
ATOM 2762 O O . ARG A 1 350 ? 20.039 -0.021 -3.157 1.00 71.56 350 ARG A O 1
ATOM 2769 N N . TYR A 1 351 ? 21.886 1.135 -3.718 1.00 67.69 351 TYR A N 1
ATOM 2770 C CA . TYR A 1 351 ? 21.649 2.300 -2.873 1.00 67.69 351 TYR A CA 1
ATOM 2771 C C . TYR A 1 351 ? 21.643 3.566 -3.724 1.00 67.69 351 TYR A C 1
ATOM 2773 O O . TYR A 1 351 ? 22.530 4.402 -3.577 1.00 67.69 351 TYR A O 1
ATOM 2781 N N . ASP A 1 352 ? 20.654 3.713 -4.608 1.00 64.19 352 ASP A N 1
ATOM 2782 C CA . ASP A 1 352 ? 20.333 5.063 -5.063 1.00 64.19 352 ASP A CA 1
ATOM 2783 C C . ASP A 1 352 ? 19.493 5.746 -3.977 1.00 64.19 352 ASP A C 1
ATOM 2785 O O . ASP A 1 352 ? 18.342 5.383 -3.720 1.00 64.19 352 ASP A O 1
ATOM 2789 N N . THR A 1 353 ? 20.110 6.692 -3.271 1.00 58.06 353 THR A N 1
ATOM 2790 C CA . THR A 1 353 ? 19.471 7.451 -2.189 1.00 58.06 353 THR A CA 1
ATOM 2791 C C . THR A 1 353 ? 18.456 8.470 -2.698 1.00 58.06 353 THR A C 1
ATOM 2793 O O . THR A 1 353 ? 17.710 9.021 -1.890 1.00 58.06 353 THR A O 1
ATOM 2796 N N . ASN A 1 354 ? 18.421 8.721 -4.009 1.00 64.75 354 ASN A N 1
ATOM 2797 C CA . ASN A 1 354 ? 17.606 9.753 -4.638 1.00 64.75 354 ASN A CA 1
ATOM 2798 C C . ASN A 1 354 ? 16.325 9.194 -5.273 1.00 64.75 354 ASN A C 1
ATOM 2800 O O . ASN A 1 354 ? 15.621 9.937 -5.957 1.00 64.75 354 ASN A O 1
ATOM 2804 N N . GLN A 1 355 ? 15.989 7.917 -5.033 1.00 67.44 355 GLN A N 1
ATOM 2805 C CA . GLN A 1 355 ? 14.718 7.337 -5.472 1.00 67.44 355 GLN A CA 1
ATOM 2806 C C . GLN A 1 355 ? 13.545 8.190 -4.983 1.00 67.44 355 GLN A C 1
ATOM 2808 O O . GLN A 1 355 ? 13.262 8.279 -3.784 1.00 67.44 355 GLN A O 1
ATOM 2813 N N . GLY A 1 356 ? 12.867 8.825 -5.940 1.00 71.88 356 GLY A N 1
ATOM 2814 C CA . GLY A 1 356 ? 11.727 9.686 -5.677 1.00 71.88 356 GLY A CA 1
ATOM 2815 C C . GLY A 1 356 ? 10.638 8.943 -4.907 1.00 71.88 356 GLY A C 1
ATOM 2816 O O . GLY A 1 356 ? 10.354 7.768 -5.152 1.00 71.88 356 GLY A O 1
ATOM 2817 N N . LEU A 1 357 ? 9.994 9.639 -3.971 1.00 77.81 357 LEU A N 1
ATOM 2818 C CA . LEU A 1 357 ? 8.787 9.117 -3.344 1.00 77.81 357 LEU A CA 1
ATOM 2819 C C . LEU A 1 357 ? 7.699 9.003 -4.414 1.00 77.81 357 LEU A C 1
ATOM 2821 O O . LEU A 1 357 ? 7.207 10.027 -4.882 1.00 77.81 357 LEU A O 1
ATOM 2825 N N . PHE A 1 358 ? 7.313 7.767 -4.748 1.00 82.81 358 PHE A N 1
ATOM 2826 C CA . PHE A 1 358 ? 6.175 7.470 -5.619 1.00 82.81 358 PHE A CA 1
ATOM 2827 C C . PHE A 1 358 ? 4.982 8.392 -5.299 1.00 82.81 358 PHE A C 1
ATOM 2829 O O . PHE A 1 358 ? 4.509 8.435 -4.158 1.00 82.81 358 PHE A O 1
ATOM 2836 N N . VAL A 1 359 ? 4.449 9.086 -6.302 1.00 91.88 359 VAL A N 1
ATOM 2837 C CA . VAL A 1 359 ? 3.170 9.804 -6.224 1.00 91.88 359 VAL A CA 1
ATOM 2838 C C . VAL A 1 359 ? 2.018 8.808 -6.301 1.00 91.88 359 VAL A C 1
ATOM 2840 O O . VAL A 1 359 ? 1.038 8.933 -5.566 1.00 91.88 359 VAL A O 1
ATOM 2843 N N . ASN A 1 360 ? 2.152 7.784 -7.147 1.00 94.88 360 ASN A N 1
ATOM 2844 C CA . ASN A 1 360 ? 1.143 6.749 -7.354 1.00 94.88 360 ASN A CA 1
ATOM 2845 C C . ASN A 1 360 ? 1.722 5.350 -7.110 1.00 94.88 360 ASN A C 1
ATOM 2847 O O . ASN A 1 360 ? 2.849 5.051 -7.501 1.00 94.88 360 ASN A O 1
ATOM 2851 N N . LYS A 1 361 ? 0.943 4.470 -6.472 1.00 94.56 361 LYS A N 1
ATOM 2852 C CA . LYS A 1 361 ? 1.358 3.105 -6.129 1.00 94.56 361 LYS A CA 1
ATOM 2853 C C . LYS A 1 361 ? 0.277 2.084 -6.453 1.00 94.56 361 LYS A C 1
ATOM 2855 O O . LYS A 1 361 ? -0.802 2.088 -5.866 1.00 94.56 361 LYS A O 1
ATOM 2860 N N . ASP A 1 362 ? 0.611 1.130 -7.311 1.00 93.88 362 ASP A N 1
ATOM 2861 C CA . ASP A 1 362 ? -0.199 -0.062 -7.548 1.00 93.88 362 ASP A CA 1
ATOM 2862 C C . ASP A 1 362 ? 0.382 -1.269 -6.794 1.00 93.88 362 ASP A C 1
ATOM 2864 O O . ASP A 1 362 ? 1.552 -1.619 -6.963 1.00 93.88 362 ASP A O 1
ATOM 2868 N N . LYS A 1 363 ? -0.418 -1.919 -5.939 1.00 88.31 363 LYS A N 1
ATOM 2869 C CA . LYS A 1 363 ? 0.052 -3.063 -5.141 1.00 88.31 363 LYS A CA 1
ATOM 2870 C C . LYS A 1 363 ? 0.230 -4.270 -6.062 1.00 88.31 363 LYS A C 1
ATOM 2872 O O . LYS A 1 363 ? -0.757 -4.865 -6.490 1.00 88.31 363 LYS A O 1
ATOM 2877 N N . ASN A 1 364 ? 1.490 -4.641 -6.296 1.00 86.81 364 ASN A N 1
ATOM 2878 C CA . ASN A 1 364 ? 1.945 -5.705 -7.199 1.00 86.81 364 ASN A CA 1
ATOM 2879 C C . ASN A 1 364 ? 1.868 -5.359 -8.702 1.00 86.81 364 ASN A C 1
ATOM 2881 O O . ASN A 1 364 ? 1.840 -6.278 -9.515 1.00 86.81 364 ASN A O 1
ATOM 2885 N N . ALA A 1 365 ? 1.830 -4.070 -9.077 1.00 90.94 365 ALA A N 1
ATOM 2886 C CA . ALA A 1 365 ? 1.914 -3.611 -10.476 1.00 90.94 365 ALA A CA 1
ATOM 2887 C C . ALA A 1 365 ? 0.953 -4.329 -11.458 1.00 90.94 365 ALA A C 1
ATOM 2889 O O . ALA A 1 365 ? 1.302 -4.630 -12.597 1.00 90.94 365 ALA A O 1
ATOM 2890 N N . GLN A 1 366 ? -0.265 -4.635 -11.010 1.00 91.00 366 GLN A N 1
ATOM 2891 C CA . GLN A 1 366 ? -1.202 -5.613 -11.578 1.00 91.00 366 GLN A CA 1
ATOM 2892 C C . GLN A 1 366 ? -1.553 -5.407 -13.061 1.00 91.00 366 GLN A C 1
ATOM 2894 O O . GLN A 1 366 ? -1.983 -6.358 -13.711 1.00 91.00 366 GLN A O 1
ATOM 2899 N N . SER A 1 367 ? -1.426 -4.182 -13.580 1.00 95.75 367 SER A N 1
ATOM 2900 C CA . SER A 1 367 ? -1.686 -3.833 -14.987 1.00 95.75 367 SER A CA 1
ATOM 2901 C C . SER A 1 367 ? -0.430 -3.499 -15.798 1.00 95.75 367 SER A C 1
ATOM 2903 O O . SER A 1 367 ? -0.529 -3.340 -17.013 1.00 95.75 367 SER A O 1
ATOM 2905 N N . THR A 1 368 ? 0.743 -3.412 -15.166 1.00 97.69 368 THR A N 1
ATOM 2906 C CA . THR A 1 368 ? 1.985 -2.994 -15.825 1.00 97.69 368 THR A CA 1
ATOM 2907 C C . THR A 1 368 ? 2.765 -4.203 -16.333 1.00 97.69 368 THR A C 1
ATOM 2909 O O . THR A 1 368 ? 3.164 -5.086 -15.569 1.00 97.69 368 THR A O 1
ATOM 2912 N N . LYS A 1 369 ? 3.006 -4.225 -17.642 1.00 98.00 369 LYS A N 1
ATOM 2913 C CA . LYS A 1 369 ? 3.940 -5.100 -18.342 1.00 98.00 369 LYS A CA 1
ATOM 2914 C C . LYS A 1 369 ? 5.211 -4.310 -18.640 1.00 98.00 369 LYS A C 1
ATOM 2916 O O . LYS A 1 369 ? 5.145 -3.253 -19.263 1.00 98.00 369 LYS A O 1
ATOM 2921 N N . ILE A 1 370 ? 6.360 -4.840 -18.235 1.00 98.06 370 ILE A N 1
ATOM 2922 C CA . ILE A 1 370 ? 7.665 -4.214 -18.478 1.00 98.06 370 ILE A CA 1
ATOM 2923 C C . ILE A 1 370 ? 8.440 -5.020 -19.519 1.00 98.06 370 ILE A C 1
ATOM 2925 O O . ILE A 1 370 ? 8.526 -6.247 -19.435 1.00 98.06 370 ILE A O 1
ATOM 2929 N N . ILE A 1 371 ? 9.011 -4.323 -20.500 1.00 98.38 371 ILE A N 1
ATOM 2930 C CA . ILE A 1 371 ? 9.892 -4.886 -21.525 1.00 98.38 371 ILE A CA 1
ATOM 2931 C C . ILE A 1 371 ? 11.245 -4.187 -21.403 1.00 98.38 371 ILE A C 1
ATOM 2933 O O . ILE A 1 371 ? 11.336 -3.006 -21.704 1.00 98.38 371 ILE A O 1
ATOM 2937 N N . ILE A 1 372 ? 12.286 -4.893 -20.970 1.00 97.94 372 ILE A N 1
ATOM 2938 C CA . ILE A 1 372 ? 13.666 -4.393 -20.948 1.00 97.94 372 ILE A CA 1
ATOM 2939 C C . ILE A 1 372 ? 14.369 -4.891 -22.210 1.00 97.94 372 ILE A C 1
ATOM 2941 O O . ILE A 1 372 ? 14.383 -6.094 -22.482 1.00 97.94 372 ILE A O 1
ATOM 2945 N N . ASP A 1 373 ? 14.925 -3.966 -22.982 1.00 98.50 373 ASP A N 1
ATOM 2946 C CA . ASP A 1 373 ? 15.591 -4.235 -24.254 1.00 98.50 373 ASP A CA 1
ATOM 2947 C C . ASP A 1 373 ? 16.698 -3.203 -24.519 1.00 98.50 373 ASP A C 1
ATOM 2949 O O . ASP A 1 373 ? 16.976 -2.337 -23.687 1.00 98.50 373 ASP A O 1
ATOM 2953 N N . THR A 1 374 ? 17.329 -3.265 -25.688 1.00 98.25 374 THR A N 1
ATOM 2954 C CA . THR A 1 374 ? 18.372 -2.323 -26.103 1.00 98.25 374 THR A CA 1
ATOM 2955 C C . THR A 1 374 ? 17.962 -1.577 -27.368 1.00 98.25 374 THR A C 1
ATOM 2957 O O . THR A 1 374 ? 17.276 -2.125 -28.234 1.00 98.25 374 THR A O 1
ATOM 2960 N N . VAL A 1 375 ? 18.381 -0.312 -27.493 1.00 97.81 375 VAL A N 1
ATOM 2961 C CA . VAL A 1 375 ? 17.947 0.598 -28.579 1.00 97.81 375 VAL A CA 1
ATOM 2962 C C . VAL A 1 375 ? 18.155 -0.011 -29.974 1.00 97.81 375 VAL A C 1
ATOM 2964 O O . VAL A 1 375 ? 17.327 0.188 -30.859 1.00 97.81 375 VAL A O 1
ATOM 2967 N N . ASN A 1 376 ? 19.229 -0.787 -30.155 1.00 97.44 376 ASN A N 1
ATOM 2968 C CA . ASN A 1 376 ? 19.604 -1.396 -31.434 1.00 97.44 376 ASN A CA 1
ATOM 2969 C C . ASN A 1 376 ? 19.404 -2.926 -31.480 1.00 97.44 376 ASN A C 1
ATOM 2971 O O . ASN A 1 376 ? 19.889 -3.564 -32.411 1.00 97.44 376 ASN A O 1
ATOM 2975 N N . SER A 1 377 ? 18.748 -3.537 -30.481 1.00 97.00 377 SER A N 1
ATOM 2976 C CA . SER A 1 377 ? 18.656 -5.005 -30.315 1.00 97.00 377 SER A CA 1
ATOM 2977 C C . SER A 1 377 ? 20.013 -5.740 -30.270 1.00 97.00 377 SER A C 1
ATOM 2979 O O . SER A 1 377 ? 20.102 -6.929 -30.569 1.00 97.00 377 SER A O 1
ATOM 2981 N N . VAL A 1 378 ? 21.086 -5.040 -29.891 1.00 97.00 378 VAL A N 1
ATOM 2982 C CA . VAL A 1 378 ? 22.430 -5.602 -29.667 1.00 97.00 378 VAL A CA 1
ATOM 2983 C C . VAL A 1 378 ? 22.565 -5.990 -28.195 1.00 97.00 378 VAL A C 1
ATOM 2985 O O . VAL A 1 378 ? 22.070 -5.267 -27.332 1.00 97.00 378 VAL A O 1
ATOM 2988 N N . SER A 1 379 ? 23.231 -7.110 -27.896 1.00 97.00 379 SER A N 1
ATOM 2989 C CA . SER A 1 379 ? 23.427 -7.564 -26.513 1.00 97.00 379 SER A CA 1
ATOM 2990 C C . SER A 1 379 ? 24.272 -6.576 -25.701 1.00 97.00 379 SER A C 1
ATOM 2992 O O . SER A 1 379 ? 25.388 -6.255 -26.102 1.00 97.00 379 SER A O 1
ATOM 2994 N N . VAL A 1 380 ? 23.764 -6.145 -24.547 1.00 96.25 380 VAL A N 1
ATOM 2995 C CA . VAL A 1 380 ? 24.407 -5.188 -23.627 1.00 96.25 380 VAL A CA 1
ATOM 2996 C C . VAL A 1 380 ? 24.707 -5.851 -22.289 1.00 96.25 380 VAL A C 1
ATOM 2998 O O . VAL A 1 380 ? 23.905 -6.648 -21.796 1.00 96.25 380 VAL A O 1
ATOM 3001 N N . LYS A 1 381 ? 25.846 -5.508 -21.680 1.00 95.25 381 LYS A N 1
ATOM 3002 C CA . LYS A 1 381 ? 26.191 -5.953 -20.329 1.00 95.25 381 LYS A CA 1
ATOM 3003 C C . LYS A 1 381 ? 25.565 -5.061 -19.259 1.00 95.25 381 LYS A C 1
ATOM 3005 O O . LYS A 1 381 ? 25.615 -3.834 -19.334 1.00 95.25 381 LYS A O 1
ATOM 3010 N N . VAL A 1 382 ? 25.011 -5.708 -18.237 1.00 93.69 382 VAL A N 1
ATOM 3011 C CA . VAL A 1 382 ? 24.495 -5.074 -17.022 1.00 93.69 382 VAL A CA 1
ATOM 3012 C C . VAL A 1 382 ? 25.238 -5.660 -15.828 1.00 93.69 382 VAL A C 1
ATOM 3014 O O . VAL A 1 382 ? 25.009 -6.813 -15.453 1.00 93.69 382 VAL A O 1
ATOM 3017 N N . TYR A 1 383 ? 26.129 -4.872 -15.230 1.00 90.75 383 TYR A N 1
ATOM 3018 C CA . TYR A 1 383 ? 26.890 -5.284 -14.055 1.00 90.75 383 TYR A CA 1
ATOM 3019 C C . TYR A 1 383 ? 26.052 -5.200 -12.779 1.00 90.75 383 TYR A C 1
ATOM 3021 O O . TYR A 1 383 ? 25.298 -4.246 -12.563 1.00 90.75 383 TYR A O 1
ATOM 3029 N N . TYR A 1 384 ? 26.218 -6.185 -11.900 1.00 88.56 384 TYR A N 1
ATOM 3030 C CA . TYR A 1 384 ? 25.610 -6.183 -10.573 1.00 88.56 384 TYR A CA 1
ATOM 3031 C C . TYR A 1 384 ? 26.483 -6.943 -9.566 1.00 88.56 384 TYR A C 1
ATOM 3033 O O . TYR A 1 384 ? 27.191 -7.887 -9.916 1.00 88.56 384 TYR A O 1
ATOM 3041 N N . LYS A 1 385 ? 26.428 -6.548 -8.291 1.00 82.00 385 LYS A N 1
ATOM 3042 C CA . LYS A 1 385 ? 27.253 -7.149 -7.234 1.00 82.00 385 LYS A CA 1
ATOM 3043 C C . LYS A 1 385 ? 26.693 -8.514 -6.824 1.00 82.00 385 LYS A C 1
ATOM 3045 O O . LYS A 1 385 ? 25.518 -8.612 -6.478 1.00 82.00 385 LYS A O 1
ATOM 3050 N N . MET A 1 386 ? 27.533 -9.555 -6.756 1.00 66.81 386 MET A N 1
ATOM 3051 C CA . MET A 1 386 ? 27.107 -10.941 -6.447 1.00 66.81 386 MET A CA 1
ATOM 3052 C C . MET A 1 386 ? 26.294 -11.115 -5.151 1.00 66.81 386 MET A C 1
ATOM 3054 O O . MET A 1 386 ? 25.558 -12.089 -5.010 1.00 66.81 386 MET A O 1
ATOM 3058 N N . ARG A 1 387 ? 26.446 -10.209 -4.177 1.00 76.00 387 ARG A N 1
ATOM 3059 C CA . ARG A 1 387 ? 25.735 -10.269 -2.886 1.00 76.00 387 ARG A CA 1
ATOM 3060 C C . ARG A 1 387 ? 24.390 -9.541 -2.890 1.00 76.00 387 ARG A C 1
ATOM 3062 O O . ARG A 1 387 ? 23.643 -9.663 -1.917 1.00 76.00 387 ARG A O 1
ATOM 3069 N N . ASP A 1 388 ? 24.087 -8.791 -3.944 1.00 76.12 388 ASP A N 1
ATOM 3070 C CA . ASP A 1 388 ? 22.878 -7.986 -4.030 1.00 76.12 388 ASP A CA 1
ATOM 3071 C C . ASP A 1 388 ? 21.739 -8.776 -4.681 1.00 76.12 388 ASP A C 1
ATOM 3073 O O . ASP A 1 388 ? 21.907 -9.485 -5.672 1.00 76.12 388 ASP A O 1
ATOM 3077 N N . LYS A 1 389 ? 20.554 -8.675 -4.073 1.00 80.88 389 LYS A N 1
ATOM 3078 C CA . LYS A 1 389 ? 19.332 -9.337 -4.533 1.00 80.88 389 LYS A CA 1
ATOM 3079 C C . LYS A 1 389 ? 18.388 -8.284 -5.089 1.00 80.88 389 LYS A C 1
ATOM 3081 O O . LYS A 1 389 ? 17.824 -7.507 -4.322 1.00 80.88 389 LYS A O 1
ATOM 3086 N N . PHE A 1 390 ? 18.185 -8.296 -6.400 1.00 81.56 390 PHE A N 1
ATOM 3087 C CA . PHE A 1 390 ? 17.201 -7.443 -7.059 1.00 81.56 390 PHE A CA 1
ATOM 3088 C C . PHE A 1 390 ? 15.856 -8.165 -7.134 1.00 81.56 390 PHE A C 1
ATOM 3090 O O . PHE A 1 390 ? 15.783 -9.330 -7.525 1.00 81.56 390 PHE A O 1
ATOM 3097 N N . GLN A 1 391 ? 14.791 -7.481 -6.719 1.00 85.69 391 GLN A N 1
ATOM 3098 C CA . GLN A 1 391 ? 13.427 -8.003 -6.740 1.00 85.69 391 GLN A CA 1
ATOM 3099 C C . GLN A 1 391 ? 12.598 -7.187 -7.727 1.00 85.69 391 GLN A C 1
ATOM 3101 O O . GLN A 1 391 ? 12.336 -6.008 -7.504 1.00 85.69 391 GLN A O 1
ATOM 3106 N N . PHE A 1 392 ? 12.176 -7.827 -8.813 1.00 87.12 392 PHE A N 1
ATOM 3107 C CA . PHE A 1 392 ? 11.267 -7.235 -9.788 1.00 87.12 392 PHE A CA 1
ATOM 3108 C C . PHE A 1 392 ? 9.825 -7.482 -9.338 1.00 87.12 392 PHE A C 1
ATOM 3110 O O . PHE A 1 392 ? 9.456 -8.618 -9.032 1.00 87.12 392 PHE A O 1
ATOM 3117 N N . GLN A 1 393 ? 8.985 -6.446 -9.332 1.00 89.75 393 GLN A N 1
ATOM 3118 C CA . GLN A 1 393 ? 7.544 -6.629 -9.160 1.00 89.75 393 GLN A CA 1
ATOM 3119 C C . GLN A 1 393 ? 6.963 -7.073 -10.505 1.00 89.75 393 GLN A C 1
ATOM 3121 O O . GLN A 1 393 ? 6.720 -6.258 -11.396 1.00 89.75 393 GLN A O 1
ATOM 3126 N N . VAL A 1 394 ? 6.814 -8.387 -10.687 1.00 89.81 394 VAL A N 1
ATOM 3127 C CA . VAL A 1 394 ? 6.230 -8.955 -11.908 1.00 89.81 394 VAL A CA 1
ATOM 3128 C C . VAL A 1 394 ? 4.713 -8.801 -11.838 1.00 89.81 394 VAL A C 1
ATOM 3130 O O . VAL A 1 394 ? 4.030 -9.555 -11.150 1.00 89.81 394 VAL A O 1
ATOM 3133 N N . GLY A 1 395 ? 4.226 -7.770 -12.525 1.00 91.19 395 GLY A N 1
ATOM 3134 C CA . GLY A 1 395 ? 2.817 -7.417 -12.645 1.00 91.19 395 GLY A CA 1
ATOM 3135 C C . GLY A 1 395 ? 2.101 -8.191 -13.750 1.00 91.19 395 GLY A C 1
ATOM 3136 O O . GLY A 1 395 ? 2.017 -9.416 -13.717 1.00 91.19 395 GLY A O 1
ATOM 3137 N N . ALA A 1 396 ? 1.617 -7.477 -14.770 1.00 95.06 396 ALA A N 1
ATOM 3138 C CA . ALA A 1 396 ? 1.005 -8.091 -15.954 1.00 95.06 396 ALA A CA 1
ATOM 3139 C C . ALA A 1 396 ? 2.017 -8.867 -16.826 1.00 95.06 396 ALA A C 1
ATOM 3141 O O . ALA A 1 396 ? 1.630 -9.730 -17.614 1.00 95.06 396 ALA A O 1
ATOM 3142 N N . GLY A 1 397 ? 3.315 -8.581 -16.689 1.00 96.88 397 GLY A N 1
ATOM 3143 C CA . GLY A 1 397 ? 4.387 -9.381 -17.276 1.00 96.88 397 GLY A CA 1
ATOM 3144 C C . GLY A 1 397 ? 5.756 -8.709 -17.202 1.00 96.88 397 GLY A C 1
ATOM 3145 O O . GLY A 1 397 ? 5.864 -7.495 -17.037 1.00 96.88 397 GLY A O 1
ATOM 3146 N N . LEU A 1 398 ? 6.808 -9.508 -17.364 1.00 97.06 398 LEU A N 1
ATOM 3147 C CA . LEU A 1 398 ? 8.183 -9.042 -17.521 1.00 97.06 398 LEU A CA 1
ATOM 3148 C C . LEU A 1 398 ? 8.789 -9.723 -18.750 1.00 97.06 398 LEU A C 1
ATOM 3150 O O . LEU A 1 398 ? 8.598 -10.916 -18.976 1.00 97.06 398 LEU A O 1
ATOM 3154 N N . THR A 1 399 ? 9.501 -8.966 -19.571 1.00 98.19 399 THR A N 1
ATOM 3155 C CA . THR A 1 399 ? 10.253 -9.466 -20.723 1.00 98.19 399 THR A CA 1
ATOM 3156 C C . THR A 1 399 ? 11.619 -8.804 -20.702 1.00 98.19 399 THR A C 1
ATOM 3158 O O . THR A 1 399 ? 11.696 -7.591 -20.558 1.00 98.19 399 THR A O 1
ATOM 3161 N N . ILE A 1 400 ? 12.686 -9.588 -20.825 1.00 97.69 400 ILE A N 1
ATOM 3162 C CA . ILE A 1 400 ? 14.063 -9.089 -20.880 1.00 97.69 400 ILE A CA 1
ATOM 3163 C C . ILE A 1 400 ? 14.697 -9.679 -22.138 1.00 97.69 400 ILE A C 1
ATOM 3165 O O . ILE A 1 400 ? 14.649 -10.894 -22.335 1.00 97.69 400 ILE A O 1
ATOM 3169 N N . ARG A 1 401 ? 15.235 -8.827 -23.010 1.00 98.38 401 ARG A N 1
ATOM 3170 C CA . ARG A 1 401 ? 15.856 -9.207 -24.288 1.00 98.38 401 ARG A CA 1
ATOM 3171 C C . ARG A 1 401 ? 17.164 -8.450 -24.459 1.00 98.38 401 ARG A C 1
ATOM 3173 O O . ARG A 1 401 ? 17.281 -7.326 -23.994 1.00 98.38 401 ARG A O 1
ATOM 3180 N N . ASN A 1 402 ? 18.139 -9.070 -25.121 1.00 97.81 402 ASN A N 1
ATOM 3181 C CA . ASN A 1 402 ? 19.424 -8.440 -25.445 1.00 97.81 402 ASN A CA 1
ATOM 3182 C C . ASN A 1 402 ? 20.193 -7.894 -24.216 1.00 97.81 402 ASN A C 1
ATOM 3184 O O . ASN A 1 402 ? 21.023 -6.999 -24.350 1.00 97.81 402 ASN A O 1
ATOM 3188 N N . ILE A 1 403 ? 19.949 -8.453 -23.024 1.00 97.19 403 ILE A N 1
ATOM 3189 C CA . ILE A 1 403 ? 20.662 -8.130 -21.782 1.00 97.19 403 ILE A CA 1
ATOM 3190 C C . ILE A 1 403 ? 21.473 -9.343 -21.325 1.00 97.19 403 ILE A C 1
ATOM 3192 O O . ILE A 1 403 ? 20.926 -10.433 -21.154 1.00 97.19 403 IL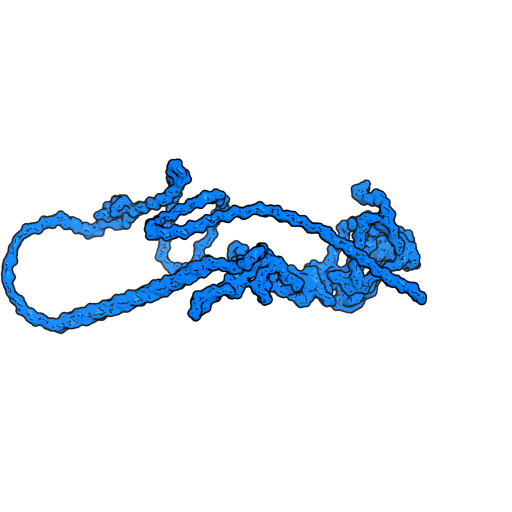E A O 1
ATOM 3196 N N . GLN A 1 404 ? 22.758 -9.128 -21.055 1.00 96.00 404 GLN A N 1
ATOM 3197 C CA . GLN A 1 404 ? 23.626 -10.049 -20.333 1.00 96.00 404 GLN A CA 1
ATOM 3198 C C . GLN A 1 404 ? 23.890 -9.486 -18.932 1.00 96.00 404 GLN A C 1
ATOM 3200 O O . GLN A 1 404 ? 24.641 -8.526 -18.772 1.00 96.00 404 GLN A O 1
ATOM 3205 N N . PHE A 1 405 ? 23.294 -10.095 -17.907 1.00 93.12 405 PHE A N 1
ATOM 3206 C CA . PHE A 1 405 ? 23.645 -9.787 -16.521 1.00 93.12 405 PHE A CA 1
ATOM 3207 C C . PHE A 1 405 ? 25.016 -10.387 -16.197 1.00 93.12 405 PHE A C 1
ATOM 3209 O O . PHE A 1 405 ? 25.215 -11.591 -16.360 1.00 93.12 405 PHE A O 1
ATOM 3216 N N . ASP A 1 406 ? 25.955 -9.552 -15.755 1.00 91.44 406 ASP A N 1
ATOM 3217 C CA . ASP A 1 406 ? 27.333 -9.950 -15.467 1.00 91.44 406 ASP A CA 1
ATOM 3218 C C . ASP A 1 406 ? 27.650 -9.693 -13.986 1.00 91.44 406 ASP A C 1
ATOM 3220 O O . ASP A 1 406 ? 27.684 -8.556 -13.510 1.00 91.44 406 ASP A O 1
ATOM 3224 N N . ALA A 1 407 ? 27.825 -10.783 -13.241 1.00 86.81 407 ALA A N 1
ATOM 3225 C CA . ALA A 1 407 ? 27.941 -10.794 -11.786 1.00 86.81 407 ALA A CA 1
ATOM 3226 C C . ALA A 1 407 ? 29.394 -10.585 -11.325 1.00 86.81 407 ALA A C 1
ATOM 3228 O O . ALA A 1 407 ? 29.892 -11.305 -10.457 1.00 86.81 407 ALA A O 1
ATOM 3229 N N . VAL A 1 408 ? 30.115 -9.650 -11.945 1.00 79.44 408 VAL A N 1
ATOM 3230 C CA . VAL A 1 408 ? 31.499 -9.347 -11.560 1.00 79.44 408 VAL A CA 1
ATOM 3231 C C . VAL A 1 408 ? 31.493 -8.746 -10.154 1.00 79.44 408 VAL A C 1
ATOM 3233 O O . VAL A 1 408 ? 30.762 -7.792 -9.888 1.00 79.44 408 VAL A O 1
ATOM 3236 N N . ASP A 1 409 ? 32.314 -9.281 -9.243 1.00 60.25 409 ASP A N 1
ATOM 3237 C CA . ASP A 1 409 ? 32.489 -8.693 -7.910 1.00 60.25 409 ASP A CA 1
ATOM 3238 C C . ASP A 1 409 ? 33.277 -7.385 -8.047 1.00 60.25 409 ASP A C 1
ATOM 3240 O O . ASP A 1 409 ? 34.507 -7.352 -7.986 1.00 60.25 409 ASP A O 1
ATOM 3244 N N . SER A 1 410 ? 32.560 -6.297 -8.328 1.00 51.81 410 SER A N 1
ATOM 3245 C CA . SER A 1 410 ? 33.130 -4.964 -8.435 1.00 51.81 410 SER A CA 1
ATOM 3246 C C . SER A 1 410 ? 33.692 -4.562 -7.068 1.00 51.81 410 SER A C 1
ATOM 3248 O O . SER A 1 410 ? 32.945 -4.203 -6.153 1.00 51.81 410 SER A O 1
ATOM 3250 N N . ILE A 1 411 ? 35.023 -4.618 -6.956 1.00 53.56 411 ILE A N 1
ATOM 3251 C CA . ILE A 1 411 ? 35.816 -4.294 -5.754 1.00 53.56 411 ILE A CA 1
ATOM 3252 C C . ILE A 1 411 ? 35.585 -2.844 -5.278 1.00 53.56 411 ILE A C 1
ATOM 3254 O O . ILE A 1 411 ? 35.875 -2.513 -4.134 1.00 53.56 411 ILE A O 1
ATOM 3258 N N . LEU A 1 412 ? 34.997 -1.996 -6.125 1.00 52.19 412 LEU A N 1
ATOM 3259 C CA . LEU A 1 412 ? 34.538 -0.654 -5.786 1.00 52.19 412 LEU A CA 1
ATOM 3260 C C . LEU A 1 412 ? 33.306 -0.719 -4.865 1.00 52.19 412 LEU A C 1
ATOM 3262 O O . LEU A 1 412 ? 32.164 -0.841 -5.315 1.00 52.19 412 LEU A O 1
ATOM 3266 N N . ASP A 1 413 ? 33.530 -0.634 -3.555 1.00 53.00 413 ASP A N 1
ATOM 3267 C CA . ASP A 1 413 ? 32.506 -0.152 -2.633 1.00 53.00 413 ASP A CA 1
ATOM 3268 C C . ASP A 1 413 ? 32.467 1.379 -2.742 1.00 53.00 413 ASP A C 1
ATOM 3270 O O . ASP A 1 413 ? 33.456 2.050 -2.467 1.00 53.00 413 ASP A O 1
ATOM 3274 N N . ILE A 1 414 ? 31.329 1.946 -3.156 1.00 59.56 414 ILE A N 1
ATOM 3275 C CA . ILE A 1 414 ? 31.145 3.406 -3.291 1.00 59.56 414 ILE A CA 1
ATOM 3276 C C . ILE A 1 414 ? 31.348 4.146 -1.953 1.00 59.56 414 ILE A C 1
ATOM 3278 O O . ILE A 1 414 ? 31.514 5.358 -1.937 1.00 59.56 414 ILE A O 1
ATOM 3282 N N . ARG A 1 415 ? 31.371 3.427 -0.824 1.00 58.41 415 ARG A N 1
ATOM 3283 C CA . ARG A 1 415 ? 31.655 3.984 0.507 1.00 58.41 415 ARG A CA 1
ATOM 3284 C C . ARG A 1 415 ? 33.147 4.207 0.793 1.00 58.41 415 ARG A C 1
ATOM 3286 O O . ARG A 1 415 ? 33.448 4.809 1.819 1.00 58.41 415 ARG A O 1
ATOM 3293 N N . ASP A 1 416 ? 34.038 3.742 -0.085 1.00 49.34 416 ASP A N 1
ATOM 3294 C CA . ASP A 1 416 ? 35.497 3.870 0.043 1.00 49.34 416 ASP A CA 1
ATOM 3295 C C . ASP A 1 416 ? 36.096 4.943 -0.908 1.00 49.34 416 ASP A C 1
ATOM 3297 O O . ASP A 1 416 ? 37.308 4.947 -1.140 1.00 49.34 416 ASP A O 1
ATOM 3301 N N . VAL A 1 417 ? 35.264 5.844 -1.464 1.00 46.88 417 VAL A N 1
ATOM 3302 C CA . VAL A 1 417 ? 35.651 6.960 -2.363 1.00 46.88 417 VAL A CA 1
ATOM 3303 C C . VAL A 1 417 ? 35.198 8.308 -1.799 1.00 46.88 417 VAL A C 1
ATOM 3305 O O . VAL A 1 417 ? 34.002 8.420 -1.454 1.00 46.88 417 VAL A O 1
#

Radius of gyration: 45.04 Å; chains: 1; bounding box: 108×74×134 Å

Organism: Stylonychia lemnae (NCBI:txid5949)

pLDDT: mean 71.45, std 27.83, range [22.55, 98.69]

Foldseek 3Di:
DDDDDDDDDDDDDDDDDDDDDDDDDDDDDDDDDDDDDDDDDDDDDDDDDDDDDDDDDDDDDDDDDDDDDDDDFDWDADPVRDTDRDPPPQPDEDPQAPDADRVPGGPDGPPDDDDPDDDDYDDDDDDDDDDDDDPVVVVVVVVVVVVVVVVVVVVVVVVVVVVVVVVVVVVVVVVVVPDDDDAPPDDPKGQDDFDWDQDPPVRDIHTDARFAIDCFAQEPVPRDTDNALDWQWEWDFDADPVRHTRGTHTDGADPFARAAHDNAAHPAGDQQWKAQPVRNHTDGAAAEEEEEFEEEQDDDDPPQDAPRDPVRGHNAPVLLLLVLLLVLRRHQAYEYEYAYEAVDAHEDDPDPVPNDDRSMHHDLSARYEYAYAHPVLAAHEYEYAQPDDDDHSAHVHYHYGSYDYDHDHPPDDVVVD